Protein AF-0000000081576612 (afdb_homodimer)

Nearest PDB structures (foldseek):
  8r1o-assembly1_D  TM=8.804E-01  e=2.162E-19  Thermochaetoides thermophila DSM 1495
  6d6q-assembly1_D  TM=8.966E-01  e=3.095E-19  Homo sapiens
  5okz-assembly4_Z  TM=7.769E-01  e=4.095E-11  Saccharomyces cerevisiae S288C
  8qcf-assembly1_G  TM=7.953E-01  e=1.618E-10  Saccharomyces cerevisiae
  5vzj-assembly1_F  TM=7.883E-01  e=1.936E-10  Saccharomyces cerevisiae S288C

Secondary structure (DSSP, 8-state):
--EEEEE---SSSSEEEEEEETTEEEEEEEEEEEE----TTS-TTSPEEEEEEE-SSSS--HHHHHHHHHHHHHGGGTB-GGGSTTEEEEEEEEEEE--S-TT--HHHHHHHHHHHHHHHHHHT--BSSEEEEEEEEEETT--EEES--HHHHHTEEEEEEEEEEEETTEEEEEEEEEEEEEE-HHHHHHHHHHHHHHHHHHHHHHHHHHHHHHHHHHHHH-/--EEEEE---SSSSEEEEEEETTEEEEEEEEEEEE----TTS-TTSPEEEEEEE-SSSS--HHHHHHHHHHHHHGGGTB-GGGSTTEEEEEEEEEEE--S-TT--HHHHHHHHHHHHHHHHHHT--BSSEEEEEEEEEETT--EEES--HHHHHTEEEEEEEEEEEETTEEEEEEEEEEEEEE-HHHHHHHHHHHHHHHHHHHHHHHHHHHHHHHHHHHHH-

Foldseek 3Di:
DDWDKDWCPDDPALTKMWIDQPQWIKIKAKHDQDQDPDDDPDDQQFEAEAEEEAELDDGDDVLRVVLRVVCRQQQVVWFPRRVRGNTYMYMYMYTNGQQADPVDCQRVSQRRNARVLSRCVSNVGHTPFRKHKWKWFAAPVGDIDTSDGNVRVVRGQKMKMWMFTDDPLATDDTRDMDMDGDDDPVSVVVNVVVGRVVRSVVVVVVVVNSVVVVVVVVVVVD/DDWDKDWCPDDPALTKMWIDQPQWIKIKAKHDQDQDPDDDPDDQQFEAEAEEEAELDDGDDVLRVVLRVVCRQQQVVWFPRRVRGNTYMYMYMYTNGQQADPVDCQRVSQRRNARVLSRCVSNVGHTPFRKHKWKWFAAPVGDIDTSDGNVRVVRGQKMKMWMFTDDPLATDDTRDMDMDGDDDPVSVVVNVVVGRVVRSVVVVVVVVNSVVVVVVVVVVVD

InterPro domains:
  IPR001247 Exoribonuclease, phosphorolytic domain 1 [PF01138] (3-125)
  IPR020568 Ribosomal protein uS5 domain 2-type superfamily [SSF54211] (3-125)
  IPR027408 PNPase/RNase PH domain superfamily [G3DSA:3.30.230.70] (1-219)
  IPR036345 Exoribonuclease, PH domain 2 superfamily [SSF55666] (127-216)
  IPR050080 Ribonuclease PH [PTHR11953] (6-199)

pLDDT: mean 90.05, std 12.89, range [34.53, 98.69]

Radius of gyration: 22.57 Å; Cα contacts (8 Å, |Δi|>4): 988; chains: 2; bounding box: 51×84×54 Å

Structure (mmCIF, N/CA/C/O backbone):
data_AF-0000000081576612-model_v1
#
loop_
_entity.id
_entity.type
_entity.pdbx_description
1 polymer 'Uncharacterized protein'
#
loop_
_atom_site.group_PDB
_atom_site.id
_atom_site.type_symbol
_atom_site.label_atom_id
_atom_site.label_alt_id
_atom_site.label_comp_id
_atom_site.label_asym_id
_atom_site.label_entity_id
_atom_site.label_seq_id
_atom_site.pdbx_PDB_ins_code
_atom_site.Cartn_x
_atom_site.Cartn_y
_atom_site.Cartn_z
_atom_site.occupancy
_atom_site.B_iso_or_equiv
_atom_site.auth_seq_id
_atom_site.auth_comp_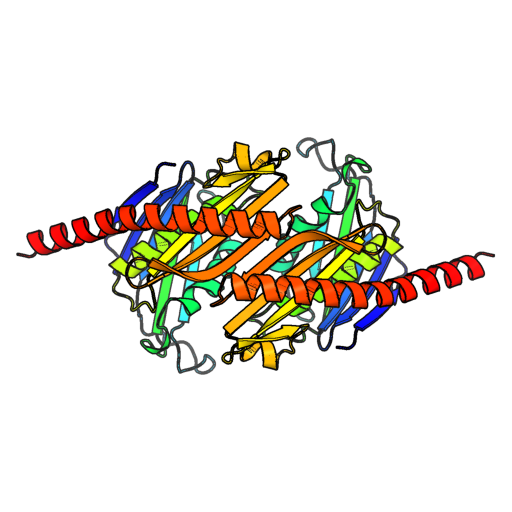id
_atom_site.auth_asym_id
_atom_site.auth_atom_id
_atom_site.pdbx_PDB_model_num
ATOM 1 N N . MET A 1 1 ? -13.375 -19.797 5.469 1 64.5 1 MET A N 1
ATOM 2 C CA . MET A 1 1 ? -13.648 -19.172 4.18 1 64.5 1 MET A CA 1
ATOM 3 C C . MET A 1 1 ? -13.336 -20.125 3.033 1 64.5 1 MET A C 1
ATOM 5 O O . MET A 1 1 ? -12.461 -20.984 3.156 1 64.5 1 MET A O 1
ATOM 9 N N . SER A 1 2 ? -14.344 -20.047 2.098 1 75.62 2 SER A N 1
ATOM 10 C CA . SER A 1 2 ? -14.25 -21.062 1.049 1 75.62 2 SER A CA 1
ATOM 11 C C . SER A 1 2 ? -13.344 -20.594 -0.088 1 75.62 2 SER A C 1
ATOM 13 O O . SER A 1 2 ? -13.383 -19.422 -0.484 1 75.62 2 SER A O 1
ATOM 15 N N . ILE A 1 3 ? -12.375 -21.375 -0.364 1 83.25 3 ILE A N 1
ATOM 16 C CA . ILE A 1 3 ? -11.484 -21.172 -1.499 1 83.25 3 ILE A CA 1
ATOM 17 C C . ILE A 1 3 ? -11.758 -22.234 -2.562 1 83.25 3 ILE A C 1
ATOM 19 O O . ILE A 1 3 ? -11.836 -23.422 -2.252 1 83.25 3 ILE A O 1
ATOM 23 N N . ILE A 1 4 ? -12.094 -21.766 -3.787 1 83.12 4 ILE A N 1
ATOM 24 C CA . ILE A 1 4 ? -12.242 -22.672 -4.922 1 83.12 4 ILE A CA 1
ATOM 25 C C . ILE A 1 4 ? -11.227 -22.312 -6.004 1 83.12 4 ILE A C 1
ATOM 27 O O . ILE A 1 4 ? -11.117 -21.156 -6.402 1 83.12 4 ILE A O 1
ATOM 31 N N . VAL A 1 5 ? -10.5 -23.281 -6.402 1 87.12 5 VAL A N 1
ATOM 32 C CA . VAL A 1 5 ? -9.469 -23.062 -7.41 1 87.12 5 VAL A CA 1
ATOM 33 C C . VAL A 1 5 ? -9.688 -24 -8.594 1 87.12 5 VAL A C 1
ATOM 35 O O . VAL A 1 5 ? -9.961 -25.188 -8.406 1 87.12 5 VAL A O 1
ATOM 38 N N . GLU A 1 6 ? -9.68 -23.438 -9.797 1 87.31 6 GLU A N 1
ATOM 39 C CA . GLU A 1 6 ? -9.711 -24.219 -11.031 1 87.31 6 GLU A CA 1
ATOM 40 C C . GLU A 1 6 ? -8.445 -24 -11.852 1 87.31 6 GLU A C 1
ATOM 42 O O . GLU A 1 6 ? -8.086 -22.859 -12.156 1 87.31 6 GLU A O 1
ATOM 47 N N . ASN A 1 7 ? -7.863 -25.109 -12.164 1 88 7 ASN A N 1
ATOM 48 C CA . ASN A 1 7 ? -6.641 -25.047 -12.953 1 88 7 ASN A CA 1
ATOM 49 C C . ASN A 1 7 ? -6.941 -25.016 -14.453 1 88 7 ASN A C 1
ATOM 51 O O . ASN A 1 7 ? -7.762 -25.797 -14.945 1 88 7 ASN A O 1
ATOM 55 N N . ASP A 1 8 ? -6.344 -24.047 -15.117 1 88.25 8 ASP A N 1
ATOM 56 C CA . ASP A 1 8 ? -6.289 -23.953 -16.562 1 88.25 8 ASP A CA 1
ATOM 57 C C . ASP A 1 8 ? -7.695 -23.906 -17.172 1 88.25 8 ASP A C 1
ATOM 59 O O . ASP A 1 8 ? -8.016 -24.688 -18.062 1 88.25 8 ASP A O 1
ATOM 63 N N . PRO A 1 9 ? -8.461 -22.969 -16.734 1 86.94 9 PRO A N 1
ATOM 64 C CA . PRO A 1 9 ? -9.789 -22.844 -17.328 1 86.94 9 PRO A CA 1
ATOM 65 C C . PRO A 1 9 ? -9.758 -22.281 -18.75 1 86.94 9 PRO A C 1
ATOM 67 O O . PRO A 1 9 ? -10.766 -22.328 -19.453 1 86.94 9 PRO A O 1
ATOM 70 N N . LEU A 1 10 ? -8.633 -21.75 -19.109 1 87.69 10 LEU A N 1
ATOM 71 C CA . LEU A 1 10 ? -8.516 -21.125 -20.422 1 87.69 10 LEU A CA 1
ATOM 72 C C . LEU A 1 10 ? -7.609 -21.953 -21.328 1 87.69 10 LEU A C 1
ATOM 74 O O . LEU A 1 10 ? -6.574 -22.453 -20.891 1 87.69 10 LEU A O 1
ATOM 78 N N . ASN A 1 11 ? -7.875 -22.031 -22.625 1 86.31 11 ASN A N 1
ATOM 79 C CA . ASN A 1 11 ? -7.164 -22.938 -23.516 1 86.31 11 ASN A CA 1
ATOM 80 C C . ASN A 1 11 ? -6.148 -22.188 -24.375 1 86.31 11 ASN A C 1
ATOM 82 O O . ASN A 1 11 ? -5.242 -22.797 -24.953 1 86.31 11 ASN A O 1
ATOM 86 N N . GLN A 1 12 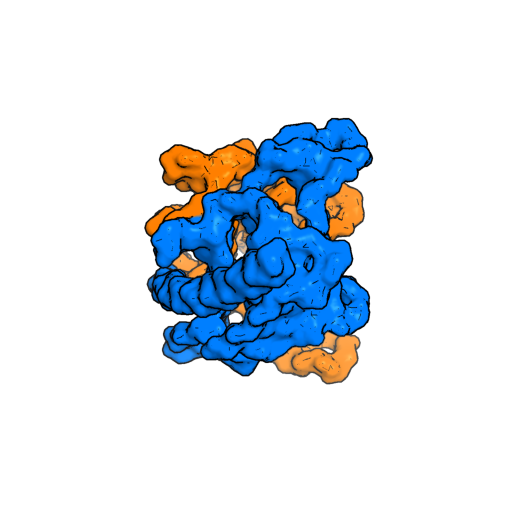? -6.16 -20.938 -24.453 1 88.94 12 GLN A N 1
ATOM 87 C CA . GLN A 1 12 ? -5.344 -20.203 -25.422 1 88.94 12 GLN A CA 1
ATOM 88 C C . GLN A 1 12 ? -4.191 -19.484 -24.719 1 88.94 12 GLN A C 1
ATOM 90 O O . GLN A 1 12 ? -3.656 -18.5 -25.25 1 88.94 12 GLN A O 1
ATOM 95 N N . VAL A 1 13 ? -3.896 -19.969 -23.578 1 92 13 VAL A N 1
ATOM 96 C CA . VAL A 1 13 ? -2.828 -19.328 -22.828 1 92 13 VAL A CA 1
ATOM 97 C C . VAL A 1 13 ? -1.913 -20.375 -22.203 1 92 13 VAL A C 1
ATOM 99 O O . VAL A 1 13 ? -2.258 -21.562 -22.172 1 92 13 VAL A O 1
ATOM 102 N N . ASP A 1 14 ? -0.704 -20.016 -21.812 1 93.69 14 ASP A N 1
ATOM 103 C CA . ASP A 1 14 ? 0.278 -20.953 -21.281 1 93.69 14 ASP A CA 1
ATOM 104 C C . ASP A 1 14 ? -0.126 -21.438 -19.891 1 93.69 14 ASP A C 1
ATOM 106 O O . ASP A 1 14 ? 0.221 -22.562 -19.5 1 93.69 14 ASP A O 1
ATOM 110 N N . GLY A 1 15 ? -0.832 -20.625 -19.172 1 95.38 15 GLY A N 1
ATOM 111 C CA . GLY A 1 15 ? -1.373 -20.969 -17.875 1 95.38 15 GLY A CA 1
ATOM 112 C C . GLY A 1 15 ? -2.545 -20.109 -17.453 1 95.38 15 GLY A C 1
ATOM 113 O O . GLY A 1 15 ? -2.584 -18.922 -17.766 1 95.38 15 GLY A O 1
ATOM 114 N N . SER A 1 16 ? -3.432 -20.734 -16.797 1 96.62 16 SER A N 1
ATOM 115 C CA . SER A 1 16 ? -4.582 -19.984 -16.297 1 96.62 16 SER A CA 1
ATOM 116 C C . SER A 1 16 ? -5.137 -20.594 -15.023 1 96.62 16 SER A C 1
ATOM 118 O O . SER A 1 16 ? -4.812 -21.734 -14.68 1 96.62 16 SER A O 1
ATOM 120 N N . ALA A 1 17 ? -5.891 -19.75 -14.336 1 96.56 17 ALA A N 1
ATOM 121 C CA . ALA A 1 17 ? -6.523 -20.219 -13.109 1 96.56 17 ALA A CA 1
ATOM 122 C C . ALA A 1 17 ? -7.699 -19.328 -12.719 1 96.56 17 ALA A C 1
ATOM 124 O O . ALA A 1 17 ? -7.691 -18.125 -13 1 96.56 17 ALA A O 1
ATOM 125 N N . SER A 1 18 ? -8.625 -19.984 -12.18 1 96.94 18 SER A N 1
ATOM 126 C CA . SER A 1 18 ? -9.688 -19.234 -11.508 1 96.94 18 SER A CA 1
ATOM 127 C C . SER A 1 18 ? -9.602 -19.391 -9.992 1 96.94 18 SER A C 1
ATOM 129 O O . SER A 1 18 ? -9.242 -20.453 -9.492 1 96.94 18 SER A O 1
ATOM 131 N N . TYR A 1 19 ? -9.891 -18.344 -9.297 1 96.94 19 TYR A N 1
ATOM 132 C CA . TYR A 1 19 ? -9.773 -18.312 -7.84 1 96.94 19 TYR A CA 1
ATOM 133 C C . TYR A 1 19 ? -10.969 -17.594 -7.215 1 96.94 19 TYR A C 1
ATOM 135 O O . TYR A 1 19 ? -11.258 -16.453 -7.555 1 96.94 19 TYR A O 1
ATOM 143 N N . GLU A 1 20 ? -11.617 -18.312 -6.367 1 96.31 20 GLU A N 1
ATOM 144 C CA . GLU A 1 20 ? -12.742 -17.766 -5.621 1 96.31 20 GLU A CA 1
ATOM 145 C C . GLU A 1 20 ? -12.398 -17.609 -4.145 1 96.31 20 GLU A C 1
ATOM 147 O O . GLU A 1 20 ? -12 -18.562 -3.484 1 96.31 20 GLU A O 1
ATOM 152 N N . PHE A 1 21 ? -12.484 -16.438 -3.629 1 95.25 21 PHE A N 1
ATOM 153 C CA . PHE A 1 21 ? -12.203 -16.031 -2.254 1 95.25 21 PHE A CA 1
ATOM 154 C C . PHE A 1 21 ? -13.422 -15.383 -1.619 1 95.25 21 PHE A C 1
ATOM 156 O O . PHE A 1 21 ? -13.562 -14.164 -1.642 1 95.25 21 PHE A O 1
ATOM 163 N N . GLY A 1 22 ? -14.273 -16.25 -1.027 1 93.25 22 GLY A N 1
ATOM 164 C CA . GLY A 1 22 ? -15.562 -15.75 -0.572 1 93.25 22 GLY A CA 1
ATOM 165 C C . GLY A 1 22 ? -16.422 -15.188 -1.693 1 93.25 22 GLY A C 1
ATOM 166 O O . GLY A 1 22 ? -16.719 -15.891 -2.662 1 93.25 22 GLY A O 1
ATOM 167 N N . ALA A 1 23 ? -16.703 -13.891 -1.593 1 94.94 23 ALA A N 1
ATOM 168 C CA . ALA A 1 23 ? -17.578 -13.25 -2.566 1 94.94 23 ALA A CA 1
ATOM 169 C C . ALA A 1 23 ? -16.781 -12.641 -3.711 1 94.94 23 ALA A C 1
ATOM 171 O O . ALA A 1 23 ? -17.328 -11.961 -4.578 1 94.94 23 ALA A O 1
ATOM 172 N N . THR A 1 24 ? -15.5 -12.906 -3.666 1 96.69 24 THR A N 1
ATOM 173 C CA . THR A 1 24 ? -14.625 -12.391 -4.711 1 96.69 24 THR A CA 1
ATOM 174 C C . THR A 1 24 ? -14.18 -13.508 -5.645 1 96.69 24 THR A C 1
ATOM 176 O O . THR A 1 24 ? -13.781 -14.578 -5.191 1 96.69 24 THR A O 1
ATOM 179 N N . LYS A 1 25 ? -14.312 -13.242 -6.945 1 97.62 25 LYS A N 1
ATOM 180 C CA . LYS A 1 25 ? -13.891 -14.242 -7.926 1 97.62 25 LYS A CA 1
ATOM 181 C C . LYS A 1 25 ? -13.102 -13.594 -9.062 1 97.62 25 LYS A C 1
ATOM 183 O O . LYS A 1 25 ? -13.484 -12.531 -9.562 1 97.62 25 LYS A O 1
ATOM 188 N N . VAL A 1 26 ? -11.969 -14.242 -9.414 1 98.31 26 VAL A N 1
ATOM 189 C CA . VAL A 1 26 ? -11.156 -13.727 -10.516 1 98.31 26 VAL A CA 1
ATOM 190 C C . VAL A 1 26 ? -10.688 -14.891 -11.391 1 98.31 26 VAL A C 1
ATOM 192 O O . VAL A 1 26 ? -10.688 -16.047 -10.953 1 98.31 26 VAL A O 1
ATOM 195 N N . ILE A 1 27 ? -10.336 -14.586 -12.641 1 98.44 27 ILE A N 1
ATOM 196 C CA . ILE A 1 27 ? -9.641 -15.5 -13.539 1 98.44 27 ILE A CA 1
ATOM 197 C C . ILE A 1 27 ? -8.367 -14.844 -14.062 1 98.44 27 ILE A C 1
ATOM 199 O O . ILE A 1 27 ? -8.391 -13.68 -14.469 1 98.44 27 ILE A O 1
ATOM 203 N N . SER A 1 28 ? -7.34 -15.539 -13.945 1 98.44 28 SER A N 1
ATOM 204 C CA . SER A 1 28 ? -6.051 -15.023 -14.398 1 98.44 28 SER A CA 1
ATOM 205 C C . SER A 1 28 ? -5.465 -15.891 -15.5 1 98.44 28 SER A C 1
ATOM 207 O O . SER A 1 28 ? -5.723 -17.094 -15.555 1 98.44 28 SER A O 1
ATOM 209 N N . SER A 1 29 ? -4.684 -15.273 -16.359 1 98.25 29 SER A N 1
ATOM 210 C CA . SER A 1 29 ? -3.963 -16 -17.391 1 98.25 29 SER A CA 1
ATOM 211 C C . SER A 1 29 ? -2.531 -15.492 -17.531 1 98.25 29 SER A C 1
ATOM 213 O O . SER A 1 29 ? -2.252 -14.32 -17.266 1 98.25 29 SER A O 1
ATOM 215 N N . VAL A 1 30 ? -1.678 -16.344 -17.875 1 97.94 30 VAL A N 1
ATOM 216 C CA . VAL A 1 30 ? -0.27 -16.047 -18.125 1 97.94 30 VAL A CA 1
ATOM 217 C C . VAL A 1 30 ? 0.106 -16.484 -19.531 1 97.94 30 VAL A C 1
ATOM 219 O O . VAL A 1 30 ? -0.178 -17.609 -19.938 1 97.94 30 VAL A O 1
ATOM 222 N N . THR A 1 31 ? 0.641 -15.523 -20.297 1 96.88 31 THR A N 1
ATOM 223 C CA . THR A 1 31 ? 1.172 -15.797 -21.625 1 96.88 31 THR A CA 1
ATOM 224 C C . THR A 1 31 ? 2.648 -15.422 -21.719 1 96.88 31 THR A C 1
ATOM 226 O O . THR A 1 31 ? 3.025 -14.297 -21.391 1 96.88 31 THR A O 1
ATOM 229 N N . GLY A 1 32 ? 3.441 -16.375 -22.25 1 91.44 32 GLY A N 1
ATOM 230 C CA . GLY A 1 32 ? 4.871 -16.156 -22.375 1 91.44 32 GLY A CA 1
ATOM 231 C C . GLY A 1 32 ? 5.707 -17.141 -21.594 1 91.44 32 GLY A C 1
ATOM 232 O O . GLY A 1 32 ? 5.18 -18.125 -21.062 1 91.44 32 GLY A O 1
ATOM 233 N N . PRO A 1 33 ? 6.875 -16.938 -21.734 1 93.12 33 PRO A N 1
ATOM 234 C CA . PRO A 1 33 ? 7.609 -15.766 -22.219 1 93.12 33 PRO A CA 1
ATOM 235 C C . PRO A 1 33 ? 7.57 -15.633 -23.734 1 93.12 33 PRO A C 1
ATOM 237 O O . PRO A 1 33 ? 7.605 -16.641 -24.453 1 93.12 33 PRO A O 1
ATOM 240 N N . ILE A 1 34 ? 7.32 -14.344 -24.141 1 92.44 34 ILE A N 1
ATOM 241 C CA . ILE A 1 34 ? 7.27 -14.039 -25.562 1 92.44 34 ILE A CA 1
ATOM 242 C C . ILE A 1 34 ? 8.375 -13.039 -25.922 1 92.44 34 ILE A C 1
ATOM 244 O O . ILE A 1 34 ? 8.609 -12.078 -25.188 1 92.44 34 ILE A O 1
ATOM 248 N N . GLU A 1 35 ? 9.016 -13.328 -27.078 1 86.38 35 GLU A N 1
ATOM 249 C CA . GLU A 1 35 ? 10.047 -12.398 -27.531 1 86.38 35 GLU A CA 1
ATOM 250 C C . GLU A 1 35 ? 9.453 -11.039 -27.891 1 86.38 35 GLU A C 1
ATOM 252 O O . GLU A 1 35 ? 8.406 -10.953 -28.531 1 86.38 35 GLU A O 1
ATOM 257 N N . SER A 1 36 ? 9.781 -10.094 -27.125 1 72.06 36 SER A N 1
ATOM 258 C CA . SER A 1 36 ? 9.281 -8.742 -27.375 1 72.06 36 SER A CA 1
ATOM 259 C C . SER A 1 36 ? 10.32 -7.891 -28.094 1 72.06 36 SER A C 1
ATOM 261 O O . SER A 1 36 ? 11.516 -7.957 -27.781 1 72.06 36 SER A O 1
ATOM 263 N N . ALA A 1 37 ? 9.984 -7.621 -29.438 1 59.16 37 ALA A N 1
ATOM 264 C CA . ALA A 1 37 ? 10.82 -6.664 -30.156 1 59.16 37 ALA A CA 1
ATOM 265 C C . ALA A 1 37 ? 10.898 -5.336 -29.406 1 59.16 37 ALA A C 1
ATOM 267 O O . ALA A 1 37 ? 10.148 -4.406 -29.688 1 59.16 37 ALA A O 1
ATOM 268 N N . ARG A 1 38 ? 10.688 -5.406 -28.125 1 55.91 38 ARG A N 1
ATOM 269 C CA . ARG A 1 38 ? 10.672 -4.043 -27.609 1 55.91 38 ARG A CA 1
ATOM 270 C C . ARG A 1 38 ? 12.039 -3.383 -27.766 1 55.91 38 ARG A C 1
ATOM 272 O O . ARG A 1 38 ? 13.07 -4.055 -27.672 1 55.91 38 ARG A O 1
ATOM 279 N N . PRO A 1 39 ? 11.961 -2.047 -28.188 1 49.06 39 PRO A N 1
ATOM 280 C CA . PRO A 1 39 ? 13.156 -1.258 -28.484 1 49.06 39 PRO A CA 1
ATOM 281 C C . PRO A 1 39 ? 14.203 -1.32 -27.375 1 49.06 39 PRO A C 1
ATOM 283 O O . PRO A 1 39 ? 13.875 -1.673 -26.234 1 49.06 39 PRO A O 1
ATOM 286 N N . ARG A 1 40 ? 15.422 -0.642 -27.578 1 47.62 40 ARG A N 1
ATOM 287 C CA . ARG A 1 40 ? 16.766 -0.484 -27.031 1 47.62 40 ARG A CA 1
ATOM 288 C C . ARG A 1 40 ? 16.719 -0.06 -25.562 1 47.62 40 ARG A C 1
ATOM 290 O O . ARG A 1 40 ? 17.734 -0.1 -24.859 1 47.62 40 ARG A O 1
ATOM 297 N N . ASN A 1 41 ? 15.727 0.634 -25.094 1 47.12 41 ASN A N 1
ATOM 298 C CA . ASN A 1 41 ? 15.992 1.402 -23.875 1 47.12 41 ASN A CA 1
ATOM 299 C C . ASN A 1 41 ? 15.656 0.609 -22.625 1 47.12 41 ASN A C 1
ATOM 301 O O . ASN A 1 41 ? 15.602 1.168 -21.516 1 47.12 41 ASN A O 1
ATOM 305 N N . GLU A 1 42 ? 15.047 -0.644 -22.797 1 54.59 42 GLU A N 1
ATOM 306 C CA . GLU A 1 42 ? 14.758 -1.327 -21.531 1 54.59 42 GLU A CA 1
ATOM 307 C C . GLU A 1 42 ? 15.906 -2.24 -21.125 1 54.59 42 GLU A C 1
ATOM 309 O O . GLU A 1 42 ? 16.719 -2.645 -21.953 1 54.59 42 GLU A O 1
ATOM 314 N N . LEU A 1 43 ? 16.047 -2.387 -19.812 1 56.44 43 LEU A N 1
ATOM 315 C CA . LEU A 1 43 ? 17.172 -3.17 -19.328 1 56.44 43 LEU A CA 1
ATOM 316 C C . LEU A 1 43 ? 17.234 -4.531 -20.016 1 56.44 43 LEU A C 1
ATOM 318 O O . LEU A 1 43 ? 16.312 -5.344 -19.859 1 56.44 43 LEU A O 1
ATOM 322 N N . PRO A 1 44 ? 18.109 -4.637 -20.797 1 60.84 44 PRO A N 1
ATOM 323 C CA . PRO A 1 44 ? 18.266 -5.812 -21.656 1 60.84 44 PRO A CA 1
ATOM 324 C C . PRO A 1 44 ? 18.406 -7.109 -20.859 1 60.84 44 PRO A C 1
ATOM 326 O O . PRO A 1 44 ? 18.266 -8.195 -21.422 1 60.84 44 PRO A O 1
ATOM 329 N N . THR A 1 45 ? 18.438 -6.996 -19.516 1 70.12 45 THR A N 1
ATOM 330 C CA . THR A 1 45 ? 18.875 -8.219 -18.859 1 70.12 45 THR A CA 1
ATOM 331 C C . THR A 1 45 ? 17.719 -8.883 -18.109 1 70.12 45 THR A C 1
ATOM 333 O O . THR A 1 45 ? 17.906 -9.945 -17.5 1 70.12 45 THR A O 1
ATOM 336 N N . LYS A 1 46 ? 16.406 -8.352 -18.141 1 80.81 46 LYS A N 1
ATOM 337 C CA . LYS A 1 46 ? 15.297 -8.961 -17.422 1 80.81 46 LYS A CA 1
ATOM 338 C C . LYS A 1 46 ? 14.039 -8.992 -18.281 1 80.81 46 LYS A C 1
ATOM 340 O O . LYS A 1 46 ? 13.922 -8.234 -19.25 1 80.81 46 LYS A O 1
ATOM 345 N N . ALA A 1 47 ? 13.195 -10.016 -17.938 1 85.56 47 ALA A N 1
ATOM 346 C CA . ALA A 1 47 ? 11.891 -10.039 -18.594 1 85.56 47 ALA A CA 1
ATOM 347 C C . ALA A 1 47 ? 11.055 -8.828 -18.203 1 85.56 47 ALA A C 1
ATOM 349 O O . ALA A 1 47 ? 11.219 -8.281 -17.109 1 85.56 47 ALA A O 1
ATOM 350 N N . TYR A 1 48 ? 10.195 -8.531 -19.109 1 90.81 48 TYR A N 1
ATOM 351 C CA . TYR A 1 48 ? 9.203 -7.5 -18.859 1 90.81 48 TYR A CA 1
ATOM 352 C C . TYR A 1 48 ? 7.867 -8.109 -18.438 1 90.81 48 TYR A C 1
ATOM 354 O O . TYR A 1 48 ? 7.441 -9.117 -19 1 90.81 48 TYR A O 1
ATOM 362 N N . LEU A 1 49 ? 7.285 -7.5 -17.469 1 94.81 49 LEU A N 1
ATOM 363 C CA . LEU A 1 49 ? 5.953 -7.926 -17.062 1 94.81 49 LEU A CA 1
ATOM 364 C C . LEU A 1 49 ? 4.887 -7 -17.641 1 94.81 49 LEU A C 1
ATOM 366 O O . LEU A 1 49 ? 4.961 -5.781 -17.469 1 94.81 49 LEU A O 1
ATOM 370 N N . ASP A 1 50 ? 4.027 -7.555 -18.375 1 95.81 50 ASP A N 1
ATOM 371 C CA . ASP A 1 50 ? 2.85 -6.852 -18.875 1 95.81 50 ASP A CA 1
ATOM 372 C C . ASP A 1 50 ? 1.592 -7.297 -18.125 1 95.81 50 ASP A C 1
ATOM 374 O O . ASP A 1 50 ? 1.046 -8.367 -18.406 1 95.81 50 ASP A O 1
ATOM 378 N N . ILE A 1 51 ? 1.129 -6.449 -17.234 1 97.5 51 ILE A N 1
ATOM 379 C CA . ILE A 1 51 ? 0.025 -6.812 -16.359 1 97.5 51 ILE A CA 1
ATOM 380 C C . ILE A 1 51 ? -1.211 -5.988 -16.703 1 97.5 51 ILE A C 1
ATOM 382 O O . ILE A 1 51 ? -1.158 -4.758 -16.734 1 97.5 51 ILE A O 1
ATOM 386 N N . ASN A 1 52 ? -2.258 -6.688 -16.969 1 97.25 52 ASN A N 1
ATOM 387 C CA . ASN A 1 52 ? -3.531 -6.051 -17.281 1 97.25 52 ASN A CA 1
ATOM 388 C C . ASN A 1 52 ? -4.664 -6.609 -16.422 1 97.25 52 ASN A C 1
ATOM 390 O O . ASN A 1 52 ? -4.918 -7.816 -16.438 1 97.25 52 ASN A O 1
ATOM 394 N N . ILE A 1 53 ? -5.348 -5.75 -15.648 1 97.81 53 ILE A N 1
ATOM 395 C CA . ILE A 1 53 ? -6.473 -6.16 -14.82 1 97.81 53 ILE A CA 1
ATOM 396 C C . ILE A 1 53 ? -7.746 -5.473 -15.305 1 97.81 53 ILE A C 1
ATOM 398 O O . ILE A 1 53 ? -7.805 -4.242 -15.383 1 97.81 53 ILE A O 1
ATOM 402 N N . ARG A 1 54 ? -8.719 -6.293 -15.555 1 97.25 54 ARG A N 1
ATOM 403 C CA . ARG A 1 54 ? -10 -5.781 -16.047 1 97.25 54 ARG A CA 1
ATOM 404 C C . ARG A 1 54 ? -11.086 -5.918 -14.992 1 97.25 54 ARG A C 1
ATOM 406 O O . ARG A 1 54 ? -11.172 -6.938 -14.305 1 97.25 54 ARG A O 1
ATOM 413 N N . PRO A 1 55 ? -11.914 -4.887 -14.922 1 95.88 55 PRO A N 1
ATOM 414 C CA . PRO A 1 55 ? -13.008 -4.945 -13.945 1 95.88 55 PRO A CA 1
ATOM 415 C C . PRO A 1 55 ? -14.109 -5.914 -14.359 1 95.88 55 PRO A C 1
ATOM 417 O O . PRO A 1 55 ? -14.141 -6.375 -15.5 1 95.88 55 PRO A O 1
ATOM 420 N N . SER A 1 56 ? -14.969 -6.203 -13.391 1 92.81 56 SER A N 1
ATOM 421 C CA . SER A 1 56 ? -16.109 -7.082 -13.656 1 92.81 56 SER A CA 1
ATOM 422 C C . SER A 1 56 ? -17.078 -6.438 -14.633 1 92.81 56 SER A C 1
ATOM 424 O O . SER A 1 56 ? -17.812 -7.137 -15.336 1 92.81 56 SER A O 1
ATOM 426 N N . SER A 1 57 ? -17.125 -5.152 -14.531 1 89 57 SER A N 1
ATOM 427 C CA . SER A 1 57 ? -17.984 -4.406 -15.453 1 89 57 SER A CA 1
ATOM 428 C C . SER A 1 57 ? -17.438 -3.014 -15.727 1 89 57 SER A C 1
ATOM 430 O O . SER A 1 57 ? -16.734 -2.445 -14.883 1 89 57 SER A O 1
ATOM 432 N N . GLY A 1 58 ? -17.703 -2.59 -16.938 1 88.5 58 GLY A N 1
ATOM 433 C CA . GLY A 1 58 ? -17.312 -1.23 -17.266 1 88.5 58 GLY A CA 1
ATOM 434 C C . GLY A 1 58 ? -15.859 -1.116 -17.703 1 88.5 58 GLY A C 1
ATOM 435 O O . GLY A 1 58 ? -15.289 -2.064 -18.234 1 88.5 58 GLY A O 1
ATOM 436 N N . VAL A 1 59 ? -15.352 0.127 -17.594 1 86.62 59 VAL A N 1
ATOM 437 C CA . VAL A 1 59 ? -13.977 0.414 -18.016 1 86.62 59 VAL A CA 1
ATOM 438 C C . VAL A 1 59 ? -13.07 0.46 -16.781 1 86.62 59 VAL A C 1
ATOM 440 O O . VAL A 1 59 ? -13.523 0.771 -15.68 1 86.62 59 VAL A O 1
ATOM 443 N N . PRO A 1 60 ? -11.859 0.062 -17.062 1 83.88 60 PRO A N 1
ATOM 444 C CA . PRO A 1 60 ? -10.914 0.137 -15.945 1 83.88 60 PRO A CA 1
ATOM 445 C C . PRO A 1 60 ? -10.898 1.51 -15.273 1 83.88 60 PRO A C 1
ATOM 447 O O . PRO A 1 60 ? -11.055 2.531 -15.953 1 83.88 60 PRO A O 1
ATOM 450 N N . SER A 1 61 ? -10.797 1.451 -14.016 1 85.25 61 SER A N 1
ATOM 451 C CA . SER A 1 61 ? -10.727 2.662 -13.203 1 85.25 61 SER A CA 1
ATOM 452 C C . SER A 1 61 ? -9.406 2.742 -12.445 1 85.25 61 SER A C 1
ATOM 454 O O . SER A 1 61 ? -8.461 2.02 -12.758 1 85.25 61 SER A O 1
ATOM 456 N N . THR A 1 62 ? -9.305 3.67 -11.531 1 85.12 62 THR A N 1
ATOM 457 C CA . THR A 1 62 ? -8.141 3.836 -10.672 1 85.12 62 THR A CA 1
ATOM 458 C C . THR A 1 62 ? -7.918 2.594 -9.812 1 85.12 62 THR A C 1
ATOM 460 O O . THR A 1 62 ? -6.781 2.268 -9.469 1 85.12 62 THR A O 1
ATOM 463 N N . ARG A 1 63 ? -8.906 1.887 -9.617 1 88.88 63 ARG A N 1
ATOM 464 C CA . ARG A 1 63 ? -8.852 0.69 -8.781 1 88.88 63 ARG A CA 1
ATOM 465 C C . ARG A 1 63 ? -8 -0.394 -9.438 1 88.88 63 ARG A C 1
ATOM 467 O O . ARG A 1 63 ? -7.105 -0.951 -8.805 1 88.88 63 ARG A O 1
ATOM 474 N N . GLU A 1 64 ? -8.25 -0.655 -10.68 1 92.81 64 GLU A N 1
ATOM 475 C CA . GLU A 1 64 ? -7.492 -1.672 -11.398 1 92.81 64 GLU A CA 1
ATOM 476 C C . GLU A 1 64 ? -6.035 -1.253 -11.57 1 92.81 64 GLU A C 1
ATOM 478 O O . GLU A 1 64 ? -5.129 -2.086 -11.484 1 92.81 64 GLU A O 1
ATOM 483 N N . THR A 1 65 ? -5.871 -0.003 -11.773 1 90.25 65 THR A N 1
ATOM 484 C CA . THR A 1 65 ? -4.516 0.521 -11.898 1 90.25 65 THR A CA 1
ATOM 485 C C . THR A 1 65 ? -3.734 0.313 -10.602 1 90.25 65 THR A C 1
ATOM 487 O O . THR A 1 65 ? -2.557 -0.052 -10.633 1 90.25 65 THR A O 1
ATOM 490 N N . LEU A 1 66 ? -4.395 0.527 -9.523 1 90.75 66 LEU A N 1
ATOM 491 C CA . LEU A 1 66 ? -3.785 0.31 -8.219 1 90.75 66 LEU A CA 1
ATOM 492 C C . LEU A 1 66 ? -3.381 -1.149 -8.047 1 90.75 66 LEU A C 1
ATOM 494 O O . LEU A 1 66 ? -2.264 -1.44 -7.609 1 90.75 66 LEU A O 1
ATOM 498 N N . LEU A 1 67 ? -4.258 -1.984 -8.406 1 95.31 67 LEU A N 1
ATOM 499 C CA . LEU A 1 67 ? -4.023 -3.416 -8.258 1 95.31 67 LEU A CA 1
ATOM 500 C C . LEU A 1 67 ? -2.896 -3.883 -9.172 1 95.31 67 LEU A C 1
ATOM 502 O O . LEU A 1 67 ? -2.076 -4.715 -8.781 1 95.31 67 LEU A O 1
ATOM 506 N N . GLU A 1 68 ? -2.855 -3.303 -10.352 1 95.38 68 GLU A N 1
ATOM 507 C CA . GLU A 1 68 ? -1.775 -3.602 -11.289 1 95.38 68 GLU A CA 1
ATOM 508 C C . GLU A 1 68 ? -0.423 -3.18 -10.727 1 95.38 68 GLU A C 1
ATOM 510 O O . GLU A 1 68 ? 0.564 -3.908 -10.852 1 95.38 68 GLU A O 1
ATOM 515 N N . HIS A 1 69 ? -0.435 -2.074 -10.156 1 90.94 69 HIS A N 1
ATOM 516 C CA . HIS A 1 69 ? 0.805 -1.561 -9.586 1 90.94 69 HIS A CA 1
ATOM 517 C C . HIS A 1 69 ? 1.296 -2.449 -8.445 1 90.94 69 HIS A C 1
ATOM 519 O O . HIS A 1 69 ? 2.48 -2.787 -8.383 1 90.94 69 HIS A O 1
ATOM 525 N N . LYS A 1 70 ? 0.416 -2.83 -7.582 1 93.56 70 LYS A N 1
ATOM 526 C CA . LYS A 1 70 ? 0.778 -3.686 -6.453 1 93.56 70 LYS A CA 1
ATOM 527 C C . LYS A 1 70 ? 1.303 -5.035 -6.938 1 93.56 70 LYS A C 1
ATOM 529 O O . LYS A 1 70 ? 2.334 -5.512 -6.457 1 93.56 70 LYS A O 1
ATOM 534 N N . LEU A 1 71 ? 0.617 -5.57 -7.891 1 96.5 71 LEU A N 1
ATOM 535 C CA . LEU A 1 71 ? 1.051 -6.84 -8.469 1 96.5 71 LEU A CA 1
ATOM 536 C C . LEU A 1 71 ? 2.402 -6.691 -9.156 1 96.5 71 LEU A C 1
ATOM 538 O O . LEU A 1 71 ? 3.258 -7.574 -9.055 1 96.5 71 LEU A O 1
ATOM 542 N N . GLY A 1 72 ? 2.586 -5.645 -9.875 1 94.25 72 GLY A N 1
ATOM 543 C CA . GLY A 1 72 ? 3.83 -5.359 -10.57 1 94.25 72 GLY A CA 1
ATOM 544 C C . GLY A 1 72 ? 5.02 -5.238 -9.641 1 94.25 72 GLY A C 1
ATOM 545 O O . GLY A 1 72 ? 6.148 -5.555 -10.023 1 94.25 72 GLY A O 1
ATOM 546 N N . GLN A 1 73 ? 4.77 -4.77 -8.477 1 91.25 73 GLN A N 1
ATOM 547 C CA . GLN A 1 73 ? 5.832 -4.652 -7.488 1 91.25 73 GLN A CA 1
ATOM 548 C C . GLN A 1 73 ? 6.117 -5.996 -6.824 1 91.25 73 GLN A C 1
ATOM 550 O O . GLN A 1 73 ? 7.262 -6.285 -6.469 1 91.25 73 GLN A O 1
ATOM 555 N N . LEU A 1 74 ? 5.145 -6.766 -6.711 1 95.88 74 LEU A N 1
ATOM 556 C CA . LEU A 1 74 ? 5.242 -8.023 -5.984 1 95.88 74 LEU A CA 1
ATOM 557 C C . LEU A 1 74 ? 5.895 -9.102 -6.84 1 95.88 74 LEU A C 1
ATOM 559 O O . LEU A 1 74 ? 6.773 -9.828 -6.371 1 95.88 74 LEU A O 1
ATOM 563 N N . LEU A 1 75 ? 5.57 -9.219 -8.109 1 96.88 75 LEU A N 1
ATOM 564 C CA . LEU A 1 75 ? 5.883 -10.375 -8.945 1 96.88 75 LEU A CA 1
ATOM 565 C C . LEU A 1 75 ? 7.379 -10.469 -9.211 1 96.88 75 LEU A C 1
ATOM 567 O O . LEU A 1 75 ? 7.938 -11.562 -9.25 1 96.88 75 LEU A O 1
ATOM 571 N N . PRO A 1 76 ? 8.078 -9.344 -9.352 1 93.56 76 PRO A N 1
ATOM 572 C CA . PRO A 1 76 ? 9.531 -9.438 -9.547 1 93.56 76 PRO A CA 1
ATOM 573 C C . PRO A 1 76 ? 10.234 -10.109 -8.367 1 93.56 76 PRO A C 1
ATOM 575 O O . PRO A 1 76 ? 11.352 -10.617 -8.523 1 93.56 76 PRO A O 1
ATOM 578 N N . THR A 1 77 ? 9.594 -10.109 -7.219 1 93.62 77 THR A N 1
ATOM 579 C CA . THR A 1 77 ? 10.219 -10.688 -6.031 1 93.62 77 THR A CA 1
ATOM 580 C C . THR A 1 77 ? 10.086 -12.211 -6.039 1 93.62 77 THR A C 1
ATOM 582 O O . THR A 1 77 ? 10.805 -12.906 -5.32 1 93.62 77 THR A O 1
ATOM 585 N N . VAL A 1 78 ? 9.18 -12.719 -6.887 1 96.19 78 VAL A N 1
ATOM 586 C CA . VAL A 1 78 ? 8.906 -14.148 -6.777 1 96.19 78 VAL A CA 1
ATOM 587 C C . VAL A 1 78 ? 9.18 -14.828 -8.117 1 96.19 78 VAL A C 1
ATOM 589 O O . VAL A 1 78 ? 9.297 -16.062 -8.18 1 96.19 78 VAL A O 1
ATOM 592 N N . ILE A 1 79 ? 9.234 -14.094 -9.211 1 96.56 79 ILE A N 1
ATOM 593 C CA . ILE A 1 79 ? 9.5 -14.656 -10.531 1 96.56 79 ILE A CA 1
ATOM 594 C C . ILE A 1 79 ? 10.984 -14.555 -10.852 1 96.56 79 ILE A C 1
ATOM 596 O O . ILE A 1 79 ? 11.617 -13.523 -10.586 1 96.56 79 ILE A O 1
ATOM 600 N N . ASN A 1 80 ? 11.562 -15.586 -11.391 1 95.88 80 ASN A N 1
ATOM 601 C CA . ASN A 1 80 ? 12.938 -15.539 -11.883 1 95.88 80 ASN A CA 1
ATOM 602 C C . ASN A 1 80 ? 13.031 -14.836 -13.234 1 95.88 80 ASN A C 1
ATOM 604 O O . ASN A 1 80 ? 13.297 -15.469 -14.25 1 95.88 80 ASN A O 1
ATOM 608 N N . LEU A 1 81 ? 12.938 -13.555 -13.234 1 93.44 81 LEU A N 1
ATOM 609 C CA . LEU A 1 81 ? 12.859 -12.766 -14.453 1 93.44 81 LEU A CA 1
ATOM 610 C C . LEU A 1 81 ? 14.164 -12.844 -15.234 1 93.44 81 LEU A C 1
ATOM 612 O O . LEU A 1 81 ? 14.172 -12.656 -16.453 1 93.44 81 LEU A O 1
ATOM 616 N N . ASP A 1 82 ? 15.273 -13.125 -14.547 1 92 82 ASP A N 1
ATOM 617 C CA . ASP A 1 82 ? 16.594 -13.172 -15.164 1 92 82 ASP A CA 1
ATOM 618 C C . ASP A 1 82 ? 16.703 -14.352 -16.125 1 92 82 ASP A C 1
ATOM 620 O O . ASP A 1 82 ? 17.609 -14.383 -16.969 1 92 82 ASP A O 1
ATOM 624 N N . GLN A 1 83 ? 15.812 -15.297 -16 1 93.56 83 GLN A N 1
ATOM 625 C CA . GLN A 1 83 ? 15.82 -16.469 -16.859 1 93.56 83 GLN A CA 1
ATOM 626 C C . GLN A 1 83 ? 15.18 -16.172 -18.219 1 93.56 83 GLN A C 1
ATOM 628 O O . GLN A 1 83 ? 15.281 -16.969 -19.156 1 93.56 83 GLN A O 1
ATOM 633 N N . TYR A 1 84 ? 14.562 -14.938 -18.375 1 93.25 84 TYR A N 1
ATOM 634 C CA . TYR A 1 84 ? 13.836 -14.594 -19.578 1 93.25 84 TYR A CA 1
ATOM 635 C C . TYR A 1 84 ? 14.258 -13.227 -20.109 1 93.25 84 TYR A C 1
ATOM 637 O O . TYR A 1 84 ? 13.414 -12.352 -20.328 1 93.25 84 TYR A O 1
ATOM 645 N N . PRO A 1 85 ? 15.539 -13.062 -20.438 1 89 85 PRO A N 1
ATOM 646 C CA . PRO A 1 85 ? 15.992 -11.742 -20.891 1 89 85 PRO A CA 1
ATOM 647 C C . PRO A 1 85 ? 15.328 -11.297 -22.188 1 89 85 PRO A C 1
ATOM 649 O O . PRO A 1 85 ? 15.172 -12.094 -23.109 1 89 85 PRO A O 1
ATOM 652 N N . ARG A 1 86 ? 14.844 -10.117 -22.188 1 88.12 86 ARG A N 1
ATOM 653 C CA . ARG A 1 86 ? 14.258 -9.469 -23.359 1 88.12 86 ARG A CA 1
ATOM 654 C C . ARG A 1 86 ? 12.945 -10.141 -23.766 1 88.12 86 ARG A C 1
ATOM 656 O O . ARG A 1 86 ? 12.586 -10.156 -24.938 1 88.12 86 ARG A O 1
ATOM 663 N N . GLN A 1 87 ? 12.359 -10.805 -22.891 1 93.44 87 GLN A N 1
ATOM 664 C CA . GLN A 1 87 ? 11.062 -11.422 -23.125 1 93.44 87 GLN A CA 1
ATOM 665 C C . GLN A 1 87 ? 9.977 -10.781 -22.266 1 93.44 87 GLN A C 1
ATOM 667 O O . GLN A 1 87 ? 10.281 -10.055 -21.328 1 93.44 87 GLN A O 1
ATOM 672 N N . THR A 1 88 ? 8.828 -10.984 -22.781 1 95.06 88 THR A N 1
ATOM 673 C CA . THR A 1 88 ? 7.684 -10.438 -22.062 1 95.06 88 THR A CA 1
ATOM 674 C C . THR A 1 88 ? 6.812 -11.555 -21.5 1 95.06 88 THR A C 1
ATOM 676 O O . THR A 1 88 ? 6.531 -12.539 -22.188 1 95.06 88 THR A O 1
ATOM 679 N N . ILE A 1 89 ? 6.48 -11.484 -20.234 1 96.81 89 ILE A N 1
ATOM 680 C CA . ILE A 1 89 ? 5.453 -12.305 -19.594 1 96.81 89 ILE A CA 1
ATOM 681 C C . ILE A 1 89 ? 4.172 -11.492 -19.438 1 96.81 89 ILE A C 1
ATOM 683 O O . ILE A 1 89 ? 4.168 -10.469 -18.734 1 96.81 89 ILE A O 1
ATOM 687 N N . GLN A 1 90 ? 3.145 -11.914 -20.125 1 97.19 90 GLN A N 1
ATOM 688 C CA . GLN A 1 90 ? 1.868 -11.211 -20.047 1 97.19 90 GLN A CA 1
ATOM 689 C C . GLN A 1 90 ? 0.945 -11.836 -19.016 1 97.19 90 GLN A C 1
ATOM 691 O O . GLN A 1 90 ? 0.717 -13.047 -19.031 1 97.19 90 GLN A O 1
ATOM 696 N N . ILE A 1 91 ? 0.476 -11.047 -18.109 1 98.38 91 ILE A N 1
ATOM 697 C CA . ILE A 1 91 ? -0.46 -11.477 -17.078 1 98.38 91 ILE A CA 1
ATOM 698 C C . ILE A 1 91 ? -1.771 -10.703 -17.219 1 98.38 91 ILE A C 1
ATOM 700 O O . ILE A 1 91 ? -1.788 -9.477 -17.141 1 98.38 91 ILE A O 1
ATOM 704 N N . ALA A 1 92 ? -2.809 -11.453 -17.484 1 98.31 92 ALA A N 1
ATOM 705 C CA . ALA A 1 92 ? -4.137 -10.859 -17.578 1 98.31 92 ALA A CA 1
ATOM 706 C C . ALA A 1 92 ? -5.059 -11.383 -16.484 1 98.31 92 ALA A C 1
ATOM 708 O O . ALA A 1 92 ? -5.086 -12.578 -16.203 1 98.31 92 ALA A O 1
ATOM 709 N N . VAL A 1 93 ? -5.746 -10.438 -15.836 1 98.44 93 VAL A N 1
ATOM 710 C CA . VAL A 1 93 ? -6.699 -10.805 -14.789 1 98.44 93 VAL A CA 1
ATOM 711 C C . VAL A 1 93 ? -8.07 -10.227 -15.117 1 98.44 93 VAL A C 1
ATOM 713 O O . VAL A 1 93 ? -8.195 -9.039 -15.43 1 98.44 93 VAL A O 1
ATOM 716 N N . GLN A 1 94 ? -9.031 -11.055 -15.109 1 98.12 94 GLN A N 1
ATOM 717 C CA . GLN A 1 94 ? -10.43 -10.641 -15.219 1 98.12 94 GLN A CA 1
ATOM 718 C C . GLN A 1 94 ? -11.156 -10.805 -13.891 1 98.12 94 GLN A C 1
ATOM 720 O O . GLN A 1 94 ? -11.328 -11.93 -13.406 1 98.12 94 GLN A O 1
ATOM 725 N N . ILE A 1 95 ? -11.57 -9.672 -13.312 1 97.88 95 ILE A N 1
ATOM 726 C CA . ILE A 1 95 ? -12.406 -9.742 -12.117 1 97.88 95 ILE A CA 1
ATOM 727 C C . ILE A 1 95 ? -13.828 -10.156 -12.5 1 97.88 95 ILE A C 1
ATOM 729 O O . ILE A 1 95 ? -14.461 -9.516 -13.336 1 97.88 95 ILE A O 1
ATOM 733 N N . LEU A 1 96 ? -14.281 -11.219 -11.945 1 97.31 96 LEU A N 1
ATOM 734 C CA . LEU A 1 96 ? -15.625 -11.703 -12.242 1 97.31 96 LEU A CA 1
ATOM 735 C C . LEU A 1 96 ? -16.625 -11.211 -11.203 1 97.31 96 LEU A C 1
ATOM 737 O O . LEU A 1 96 ? -17.75 -10.859 -11.539 1 97.31 96 LEU A O 1
ATOM 741 N N . LYS A 1 97 ? -16.25 -11.227 -9.953 1 96.12 97 LYS A N 1
ATOM 742 C CA . LYS A 1 97 ? -17.016 -10.727 -8.812 1 96.12 97 LYS A CA 1
ATOM 743 C C . LYS A 1 97 ? -16.125 -9.914 -7.871 1 96.12 97 LYS A C 1
ATOM 745 O O . LYS A 1 97 ? -15.094 -10.398 -7.41 1 96.12 97 LYS A O 1
ATOM 750 N N . ASN A 1 98 ? -16.438 -8.758 -7.566 1 93.19 98 ASN A N 1
ATOM 751 C CA . ASN A 1 98 ? -15.648 -7.895 -6.699 1 93.19 98 ASN A CA 1
ATOM 752 C C . ASN A 1 98 ? -15.664 -8.383 -5.254 1 93.19 98 ASN A C 1
ATOM 754 O O . ASN A 1 98 ? -14.609 -8.609 -4.656 1 93.19 98 ASN A O 1
ATOM 758 N N . GLY A 1 99 ? -16.922 -8.5 -4.699 1 92.5 99 GLY A N 1
ATOM 759 C CA . GLY A 1 99 ? -17.125 -9.086 -3.387 1 92.5 99 GLY A CA 1
ATOM 760 C C . GLY A 1 99 ? -16.844 -8.125 -2.25 1 92.5 99 GLY A C 1
ATOM 761 O O . GLY A 1 99 ? -16.75 -8.531 -1.091 1 92.5 99 GLY A O 1
ATOM 762 N N . GLU A 1 100 ? -16.547 -6.875 -2.529 1 91.75 100 GLU A N 1
ATOM 763 C CA . GLU A 1 100 ? -16.297 -5.852 -1.52 1 91.75 100 GLU A CA 1
ATOM 764 C C . GLU A 1 100 ? -16.625 -4.457 -2.053 1 91.75 100 GLU A C 1
ATOM 766 O O . GLU A 1 100 ? -16.688 -4.254 -3.266 1 91.75 100 GLU A O 1
ATOM 771 N N . PRO A 1 101 ? -16.891 -3.566 -1.099 1 87.81 101 PRO A N 1
ATOM 772 C CA . PRO A 1 101 ? -17.188 -2.199 -1.529 1 87.81 101 PRO A CA 1
ATOM 773 C C . PRO A 1 101 ? -16.016 -1.551 -2.279 1 87.81 101 PRO A C 1
ATOM 775 O O . PRO A 1 101 ? -14.875 -1.994 -2.152 1 87.81 101 PRO A O 1
ATOM 778 N N . LYS A 1 102 ? -16.312 -0.513 -2.994 1 81.38 102 LYS A N 1
ATOM 779 C CA . LYS A 1 102 ? -15.375 0.14 -3.904 1 81.38 102 LYS A CA 1
ATOM 780 C C . LYS A 1 102 ? -14.188 0.716 -3.145 1 81.38 102 LYS A C 1
ATOM 782 O O . LYS A 1 102 ? -13.086 0.825 -3.693 1 81.38 102 LYS A O 1
ATOM 787 N N . GLU A 1 103 ? -14.422 1.034 -1.897 1 82.38 103 GLU A N 1
ATOM 788 C CA . GLU A 1 103 ? -13.398 1.693 -1.095 1 82.38 103 GLU A CA 1
ATOM 789 C C . GLU A 1 103 ? -12.312 0.707 -0.667 1 82.38 103 GLU A C 1
ATOM 791 O O . GLU A 1 103 ? -11.234 1.112 -0.241 1 82.38 103 GLU A O 1
ATOM 796 N N . TYR A 1 104 ? -12.633 -0.584 -0.852 1 88.25 104 TYR A N 1
ATOM 797 C CA . TYR A 1 104 ? -11.703 -1.609 -0.379 1 88.25 104 TYR A CA 1
ATOM 798 C C . TYR A 1 104 ? -11.188 -2.455 -1.537 1 88.25 104 TYR A C 1
ATOM 800 O O . TYR A 1 104 ? -11.922 -2.729 -2.49 1 88.25 104 TYR A O 1
ATOM 808 N N . THR A 1 105 ? -9.922 -2.838 -1.433 1 92.75 105 THR A N 1
ATOM 809 C CA . THR A 1 105 ? -9.336 -3.686 -2.467 1 92.75 105 THR A CA 1
ATOM 810 C C . THR A 1 105 ? -8.641 -4.895 -1.849 1 92.75 105 THR A C 1
ATOM 812 O O . THR A 1 105 ? -7.871 -5.586 -2.52 1 92.75 105 THR A O 1
ATOM 815 N N . ALA A 1 106 ? -8.859 -5.129 -0.593 1 95.44 106 ALA A N 1
ATOM 816 C CA . ALA A 1 106 ? -8.117 -6.152 0.133 1 95.44 106 ALA A CA 1
ATOM 817 C C . ALA A 1 106 ? -8.438 -7.547 -0.395 1 95.44 106 ALA A C 1
ATOM 819 O O . ALA A 1 106 ? -7.535 -8.312 -0.743 1 95.44 106 ALA A O 1
ATOM 820 N N . ARG A 1 107 ? -9.719 -7.867 -0.506 1 96.06 107 ARG A N 1
ATOM 821 C CA . ARG A 1 107 ? -10.133 -9.195 -0.941 1 96.06 107 ARG A CA 1
ATOM 822 C C . ARG A 1 107 ? -9.758 -9.438 -2.398 1 96.06 107 ARG A C 1
ATOM 824 O O . ARG A 1 107 ? -9.289 -10.523 -2.752 1 96.06 107 ARG A O 1
ATOM 831 N N . GLN A 1 108 ? -9.953 -8.438 -3.191 1 96.62 108 GLN A N 1
ATOM 832 C CA . GLN A 1 108 ? -9.617 -8.555 -4.605 1 96.62 108 GLN A CA 1
ATOM 833 C C . GLN A 1 108 ? -8.125 -8.805 -4.793 1 96.62 108 GLN A C 1
ATOM 835 O O . GLN A 1 108 ? -7.727 -9.648 -5.605 1 96.62 108 GLN A O 1
ATOM 840 N N . LEU A 1 109 ? -7.336 -8.016 -4.082 1 97.62 109 LEU A N 1
ATOM 841 C CA . LEU A 1 109 ? -5.891 -8.172 -4.199 1 97.62 109 LEU A CA 1
ATOM 842 C C . LEU A 1 109 ? -5.469 -9.586 -3.822 1 97.62 109 LEU A C 1
ATOM 844 O O . LEU A 1 109 ? -4.641 -10.195 -4.504 1 97.62 109 LEU A O 1
ATOM 848 N N . VAL A 1 110 ? -6.062 -10.109 -2.77 1 97.88 110 VAL A N 1
ATOM 849 C CA . VAL A 1 110 ? -5.762 -11.461 -2.322 1 97.88 110 VAL A CA 1
ATOM 850 C C . VAL A 1 110 ? -6.125 -12.461 -3.418 1 97.88 110 VAL A C 1
ATOM 852 O O . VAL A 1 110 ? -5.316 -13.312 -3.783 1 97.88 110 VAL A O 1
ATOM 855 N N . ALA A 1 111 ? -7.34 -12.344 -3.955 1 97.94 111 ALA A N 1
ATOM 856 C CA . ALA A 1 111 ? -7.809 -13.258 -4.996 1 97.94 111 ALA A CA 1
ATOM 857 C C . ALA A 1 111 ? -6.91 -13.188 -6.227 1 97.94 111 ALA A C 1
ATOM 859 O O . ALA A 1 111 ? -6.578 -14.219 -6.816 1 97.94 111 ALA A O 1
ATOM 860 N N . ILE A 1 112 ? -6.535 -12 -6.559 1 98.44 112 ILE A N 1
ATOM 861 C CA . ILE A 1 112 ? -5.711 -11.773 -7.742 1 98.44 112 ILE A CA 1
ATOM 862 C C . ILE A 1 112 ? -4.34 -12.422 -7.547 1 98.44 112 ILE A C 1
ATOM 864 O O . ILE A 1 112 ? -3.881 -13.188 -8.398 1 98.44 112 ILE A O 1
ATOM 868 N N . ILE A 1 113 ? -3.691 -12.148 -6.441 1 98.56 113 ILE A N 1
ATOM 869 C CA . ILE A 1 113 ? -2.35 -12.648 -6.168 1 98.56 113 ILE A CA 1
ATOM 870 C C . ILE A 1 113 ? -2.357 -14.172 -6.188 1 98.56 113 ILE A C 1
ATOM 872 O O . ILE A 1 113 ? -1.512 -14.797 -6.832 1 98.56 113 ILE A O 1
ATOM 876 N N . ASN A 1 114 ? -3.316 -14.734 -5.527 1 98.06 114 ASN A N 1
ATOM 877 C CA . ASN A 1 114 ? -3.377 -16.188 -5.426 1 98.06 114 ASN A CA 1
ATOM 878 C C . ASN A 1 114 ? -3.725 -16.828 -6.766 1 98.06 114 ASN A C 1
ATOM 880 O O . ASN A 1 114 ? -3.189 -17.891 -7.113 1 98.06 114 ASN A O 1
ATOM 884 N N . SER A 1 115 ? -4.625 -16.219 -7.527 1 98.19 115 SER A N 1
ATOM 885 C CA . SER A 1 115 ? -4.965 -16.703 -8.859 1 98.19 115 SER A CA 1
ATOM 886 C C . SER A 1 115 ? -3.756 -16.656 -9.789 1 98.19 115 SER A C 1
ATOM 888 O O . SER A 1 115 ? -3.492 -17.609 -10.516 1 98.19 115 SER A O 1
ATOM 890 N N . VAL A 1 116 ? -3.059 -15.578 -9.766 1 98.25 116 VAL A N 1
ATOM 891 C CA . VAL A 1 116 ? -1.884 -15.391 -10.609 1 98.25 116 VAL A CA 1
ATOM 892 C C . VAL A 1 116 ? -0.812 -16.406 -10.234 1 98.25 116 VAL A C 1
ATOM 894 O O . VAL A 1 116 ? -0.134 -16.953 -11.102 1 98.25 116 VAL A O 1
ATOM 897 N N . PHE A 1 117 ? -0.71 -16.703 -8.953 1 98 117 PHE A N 1
ATOM 898 C CA . PHE A 1 117 ? 0.234 -17.719 -8.5 1 98 117 PHE A CA 1
ATOM 899 C C . PHE A 1 117 ? -0.05 -19.062 -9.164 1 98 117 PHE A C 1
ATOM 901 O O . PHE A 1 117 ? 0.846 -19.672 -9.75 1 98 117 PHE A O 1
ATOM 908 N N . VAL A 1 118 ? -1.267 -19.453 -9.125 1 96.44 118 VAL A N 1
ATOM 909 C CA . VAL A 1 118 ? -1.658 -20.734 -9.695 1 96.44 118 VAL A CA 1
ATOM 910 C C . VAL A 1 118 ? -1.462 -20.703 -11.211 1 96.44 118 VAL A C 1
ATOM 912 O O . VAL A 1 118 ? -0.961 -21.672 -11.797 1 96.44 118 VAL A O 1
ATOM 915 N N . ALA A 1 1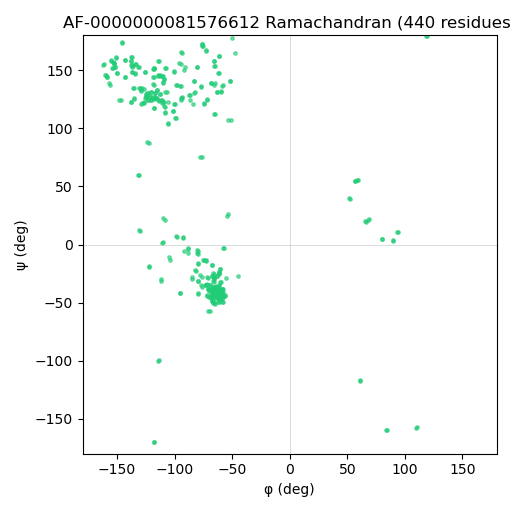19 ? -1.839 -19.594 -11.812 1 96.88 119 ALA A N 1
ATOM 916 C CA . ALA A 1 119 ? -1.678 -19.453 -13.258 1 96.88 119 ALA A CA 1
ATOM 917 C C . ALA A 1 119 ? -0.207 -19.547 -13.656 1 96.88 119 ALA A C 1
ATOM 919 O O . ALA A 1 119 ? 0.13 -20.141 -14.688 1 96.88 119 ALA A O 1
ATOM 920 N N . LEU A 1 120 ? 0.674 -18.953 -12.844 1 96.88 120 LEU A N 1
ATOM 921 C CA . LEU A 1 120 ? 2.109 -19 -13.102 1 96.88 120 LEU A CA 1
ATOM 922 C C . LEU A 1 120 ? 2.629 -20.438 -13.016 1 96.88 120 LEU A C 1
ATOM 924 O O . LEU A 1 120 ? 3.404 -20.875 -13.867 1 96.88 120 LEU A O 1
ATOM 928 N N . ILE A 1 121 ? 2.184 -21.125 -12.016 1 94.69 121 ILE A N 1
ATOM 929 C CA . ILE A 1 121 ? 2.561 -22.531 -11.852 1 94.69 121 ILE A CA 1
ATOM 930 C C . ILE A 1 121 ? 2.131 -23.312 -13.086 1 94.69 121 ILE A C 1
ATOM 932 O O . ILE A 1 121 ? 2.922 -24.078 -13.648 1 94.69 121 ILE A O 1
ATOM 936 N N . ASN A 1 122 ? 0.936 -23.094 -13.531 1 93.12 122 ASN A N 1
ATOM 937 C CA . ASN A 1 122 ? 0.375 -23.828 -14.664 1 93.12 122 ASN A CA 1
ATOM 938 C C . ASN A 1 122 ? 1.097 -23.469 -15.961 1 93.12 122 ASN A C 1
ATOM 940 O O . ASN A 1 122 ? 1.123 -24.266 -16.906 1 93.12 122 ASN A O 1
ATOM 944 N N . SER A 1 123 ? 1.653 -22.312 -16.047 1 94.5 123 SER A N 1
ATOM 945 C CA . SER A 1 123 ? 2.328 -21.859 -17.266 1 94.5 123 SER A CA 1
ATOM 946 C C . SER A 1 123 ? 3.748 -22.406 -17.344 1 94.5 123 SER A C 1
ATOM 948 O O . SER A 1 123 ? 4.371 -22.375 -18.406 1 94.5 123 SER A O 1
ATOM 950 N N . GLY A 1 124 ? 4.312 -22.781 -16.203 1 93.62 124 GLY A N 1
ATOM 951 C CA . GLY A 1 124 ? 5.676 -23.297 -16.188 1 93.62 124 GLY A CA 1
ATOM 952 C C . GLY A 1 124 ? 6.719 -22.203 -16 1 93.62 124 GLY A C 1
ATOM 953 O O . GLY A 1 124 ? 7.918 -22.469 -16.109 1 93.62 124 GLY A O 1
ATOM 954 N N . ILE A 1 125 ? 6.277 -20.969 -15.82 1 95.62 125 ILE A N 1
ATOM 955 C CA . ILE A 1 125 ? 7.211 -19.891 -15.547 1 95.62 125 ILE A CA 1
ATOM 956 C C . ILE A 1 125 ? 8.016 -20.203 -14.289 1 95.62 125 ILE A C 1
ATOM 958 O O . ILE A 1 125 ? 7.469 -20.672 -13.297 1 95.62 125 ILE A O 1
ATOM 962 N N . SER A 1 126 ? 9.281 -19.953 -14.336 1 96.56 126 SER A N 1
ATOM 963 C CA . SER A 1 126 ? 10.18 -20.25 -13.227 1 96.56 126 SER A CA 1
ATOM 964 C C . SER A 1 126 ? 9.953 -19.297 -12.062 1 96.56 126 SER A C 1
ATOM 966 O O . SER A 1 126 ? 10.008 -18.078 -12.234 1 96.56 126 SER A O 1
ATOM 968 N N . LEU A 1 127 ? 9.695 -19.859 -10.898 1 96.56 127 LEU A N 1
ATOM 969 C CA . LEU A 1 127 ? 9.461 -19.062 -9.688 1 96.56 127 LEU A CA 1
ATOM 970 C C . LEU A 1 127 ? 10.594 -19.266 -8.688 1 96.56 127 LEU A C 1
ATOM 972 O O . LEU A 1 127 ? 11.109 -20.375 -8.539 1 96.56 127 LEU A O 1
ATOM 976 N N . LYS A 1 128 ? 10.906 -18.172 -7.953 1 95.12 128 LYS A N 1
ATOM 977 C CA . LYS A 1 128 ? 11.891 -18.234 -6.883 1 95.12 128 LYS A CA 1
ATOM 978 C C . LYS A 1 128 ? 11.344 -18.984 -5.672 1 95.12 128 LYS A C 1
ATOM 980 O O . LYS A 1 128 ? 12.094 -19.625 -4.934 1 95.12 128 LYS A O 1
ATOM 985 N N . SER A 1 129 ? 10.086 -18.844 -5.422 1 95.19 129 SER A N 1
ATOM 986 C CA . SER A 1 129 ? 9.359 -19.469 -4.316 1 95.19 129 SER A CA 1
ATOM 987 C C . SER A 1 129 ? 7.855 -19.469 -4.578 1 95.19 129 SER A C 1
ATOM 989 O O . SER A 1 129 ? 7.363 -18.75 -5.438 1 95.19 129 SER A O 1
ATOM 991 N N . SER A 1 130 ? 7.223 -20.438 -3.926 1 96.81 130 SER A N 1
ATOM 992 C CA . SER A 1 130 ? 5.773 -20.312 -3.846 1 96.81 130 SER A CA 1
ATOM 993 C C . SER A 1 130 ? 5.371 -19.094 -3.004 1 96.81 130 SER A C 1
ATOM 995 O O . SER A 1 130 ? 6.18 -18.578 -2.23 1 96.81 130 SER A O 1
ATOM 997 N N . PHE A 1 131 ? 4.176 -18.609 -3.203 1 97.94 131 PHE A N 1
ATOM 998 C CA . PHE A 1 131 ? 3.689 -17.469 -2.422 1 97.94 131 PHE A CA 1
ATOM 999 C C . PHE A 1 131 ? 2.168 -17.5 -2.324 1 97.94 131 PHE A C 1
ATOM 1001 O O . PHE A 1 131 ? 1.496 -18.078 -3.174 1 97.94 131 PHE A O 1
ATOM 1008 N N . MET A 1 132 ? 1.718 -16.891 -1.331 1 98.06 132 MET A N 1
ATOM 1009 C CA . MET A 1 132 ? 0.274 -16.797 -1.137 1 98.06 132 MET A CA 1
ATOM 1010 C C . MET A 1 132 ? -0.076 -15.555 -0.316 1 98.06 132 MET A C 1
ATOM 1012 O O . MET A 1 132 ? 0.723 -15.102 0.506 1 98.06 132 MET A O 1
ATOM 1016 N N . ALA A 1 133 ? -1.25 -15.07 -0.55 1 98.5 133 ALA A N 1
ATOM 1017 C CA . ALA A 1 133 ? -1.737 -13.875 0.125 1 98.5 133 ALA A CA 1
ATOM 1018 C C . ALA A 1 133 ? -2.969 -14.18 0.972 1 98.5 133 ALA A C 1
ATOM 1020 O O . ALA A 1 133 ? -3.709 -15.125 0.682 1 98.5 133 ALA A O 1
ATOM 1021 N N . THR A 1 134 ? -3.152 -13.461 1.963 1 98.12 134 THR A N 1
ATOM 1022 C CA . THR A 1 134 ? -4.406 -13.383 2.703 1 98.12 134 THR A CA 1
ATOM 1023 C C . THR A 1 134 ? -4.641 -11.969 3.229 1 98.12 134 THR A C 1
ATOM 1025 O O . THR A 1 134 ? -3.838 -11.07 2.977 1 98.12 134 THR A O 1
ATOM 1028 N N . CYS A 1 135 ? -5.801 -11.727 3.818 1 98 135 CYS A N 1
ATOM 1029 C CA . CYS A 1 135 ? -6.121 -10.43 4.41 1 98 135 CYS A CA 1
ATOM 1030 C C . CYS A 1 135 ? -6.742 -10.602 5.789 1 98 135 CYS A C 1
ATOM 1032 O O . CYS A 1 135 ? -7.273 -11.664 6.109 1 98 135 CYS A O 1
ATOM 1034 N N . CYS A 1 136 ? -6.602 -9.586 6.57 1 98 136 CYS A N 1
ATOM 1035 C CA . CYS A 1 136 ? -7.133 -9.555 7.93 1 98 136 CYS A CA 1
ATOM 1036 C C . CYS A 1 136 ? -7.766 -8.203 8.234 1 98 136 CYS A C 1
ATOM 1038 O O . CYS A 1 136 ? -7.461 -7.207 7.582 1 98 136 CYS A O 1
ATOM 1040 N N . SER A 1 137 ? -8.68 -8.242 9.156 1 97.56 137 SER A N 1
ATOM 1041 C CA . SER A 1 137 ? -9.242 -7.012 9.695 1 97.56 137 SER A CA 1
ATOM 1042 C C . SER A 1 137 ? -9.242 -7.027 11.219 1 97.56 137 SER A C 1
ATOM 1044 O O . SER A 1 137 ? -9.203 -8.094 11.836 1 97.56 137 SER A O 1
ATOM 1046 N N . ILE A 1 138 ? -9.18 -5.906 11.773 1 97.62 138 ILE A N 1
ATOM 1047 C CA . ILE A 1 138 ? -9.359 -5.734 13.211 1 97.62 138 ILE A CA 1
ATOM 1048 C C . ILE A 1 138 ? -10.633 -4.945 13.492 1 97.62 138 ILE A C 1
ATOM 1050 O O . ILE A 1 138 ? -10.797 -3.826 13 1 97.62 138 ILE A O 1
ATOM 1054 N N . SER A 1 139 ? -11.484 -5.512 14.258 1 95.25 139 SER A N 1
ATOM 1055 C CA . SER A 1 139 ? -12.75 -4.855 14.594 1 95.25 139 SER A CA 1
ATOM 1056 C C . SER A 1 139 ? -12.539 -3.742 15.617 1 95.25 139 SER A C 1
ATOM 1058 O O . SER A 1 139 ? -11.445 -3.604 16.172 1 95.25 139 SER A O 1
ATOM 1060 N N . THR A 1 140 ? -13.594 -2.967 15.836 1 89.56 140 THR A N 1
ATOM 1061 C CA . THR A 1 140 ? -13.562 -1.89 16.828 1 89.56 140 THR A CA 1
ATOM 1062 C C . THR A 1 140 ? -13.305 -2.441 18.219 1 89.56 140 THR A C 1
ATOM 1064 O O . THR A 1 140 ? -12.766 -1.742 19.078 1 89.56 140 THR A O 1
ATOM 1067 N N . GLU A 1 141 ? -13.648 -3.697 18.422 1 91.19 141 GLU A N 1
ATOM 1068 C CA . GLU A 1 141 ? -13.461 -4.348 19.719 1 91.19 141 GLU A CA 1
ATOM 1069 C C . GLU A 1 141 ? -12.078 -4.984 19.828 1 91.19 141 GLU A C 1
ATOM 1071 O O . GLU A 1 141 ? -11.719 -5.539 20.875 1 91.19 141 GLU A O 1
ATOM 1076 N N . GLY A 1 142 ? -11.344 -4.918 18.781 1 91.19 142 GLY A N 1
ATOM 1077 C CA . GLY A 1 142 ? -9.984 -5.422 18.812 1 91.19 142 GLY A CA 1
ATOM 1078 C C . GLY A 1 142 ? -9.867 -6.855 18.328 1 91.19 142 GLY A C 1
ATOM 1079 O O . GLY A 1 142 ? -8.797 -7.457 18.406 1 91.19 142 GLY A O 1
ATOM 1080 N N . GLU A 1 143 ? -10.914 -7.348 17.766 1 94.62 143 GLU A N 1
ATOM 1081 C CA . GLU A 1 143 ? -10.906 -8.719 17.281 1 94.62 143 GLU A CA 1
ATOM 1082 C C . GLU A 1 143 ? -10.273 -8.805 15.891 1 94.62 143 GLU A C 1
ATOM 1084 O O . GLU A 1 143 ? -10.625 -8.031 14.992 1 94.62 143 GLU A O 1
ATOM 1089 N N . ILE A 1 144 ? -9.352 -9.742 15.773 1 96.75 144 ILE A N 1
ATOM 1090 C CA . ILE A 1 144 ? -8.703 -9.961 14.492 1 96.75 144 ILE A CA 1
ATOM 1091 C C . ILE A 1 144 ? -9.43 -11.062 13.727 1 96.75 144 ILE A C 1
ATOM 1093 O O . ILE A 1 144 ? -9.648 -12.156 14.25 1 96.75 144 ILE A O 1
ATOM 1097 N N . LYS A 1 145 ? -9.805 -10.773 12.547 1 96.56 145 LYS A N 1
ATOM 1098 C CA . LYS A 1 145 ? -10.461 -11.742 11.68 1 96.56 145 LYS A CA 1
ATOM 1099 C C . LYS A 1 145 ? -9.672 -11.961 10.391 1 96.56 145 LYS A C 1
ATOM 1101 O O . LYS A 1 145 ? -9.359 -11 9.68 1 96.56 145 LYS A O 1
ATOM 1106 N N . THR A 1 146 ? -9.344 -13.234 10.164 1 95.81 146 THR A N 1
ATOM 1107 C CA . THR A 1 146 ? -8.727 -13.586 8.891 1 95.81 146 THR A CA 1
ATOM 1108 C C . THR A 1 146 ? -9.789 -13.781 7.812 1 95.81 146 THR A C 1
ATOM 1110 O O . THR A 1 146 ? -10.891 -14.266 8.094 1 95.81 146 THR A O 1
ATOM 1113 N N . SER A 1 147 ? -9.477 -13.312 6.621 1 95.44 147 SER A N 1
ATOM 1114 C CA . SER A 1 147 ? -10.383 -13.414 5.484 1 95.44 147 SER A CA 1
ATOM 1115 C C . SER A 1 147 ? -11.727 -12.773 5.793 1 95.44 147 SER A C 1
ATOM 1117 O O . SER A 1 147 ? -12.773 -13.398 5.617 1 95.44 147 SER A O 1
ATOM 1119 N N . PRO A 1 148 ? -11.648 -11.547 6.184 1 95.75 148 PRO A N 1
ATOM 1120 C CA . PRO A 1 148 ? -12.891 -10.852 6.539 1 95.75 148 PRO A CA 1
ATOM 1121 C C . PRO A 1 148 ? -13.859 -10.742 5.363 1 95.75 148 PRO A C 1
ATOM 1123 O O . PRO A 1 148 ? -13.43 -10.602 4.215 1 95.75 148 PRO A O 1
ATOM 1126 N N . THR A 1 149 ? -15.148 -10.773 5.688 1 93.75 149 THR A N 1
ATOM 1127 C CA . THR A 1 149 ? -16.172 -10.5 4.688 1 93.75 149 THR A CA 1
ATOM 1128 C C . THR A 1 149 ? -16.266 -9 4.402 1 93.75 149 THR A C 1
ATOM 1130 O O . THR A 1 149 ? -15.609 -8.195 5.062 1 93.75 149 THR A O 1
ATOM 1133 N N . SER A 1 150 ? -17.062 -8.734 3.412 1 92.5 150 SER A N 1
ATOM 1134 C CA . SER A 1 150 ? -17.312 -7.332 3.104 1 92.5 150 SER A CA 1
ATOM 1135 C C . SER A 1 150 ? -17.844 -6.586 4.32 1 92.5 150 SER A C 1
ATOM 1137 O O . SER A 1 150 ? -17.453 -5.445 4.574 1 92.5 150 SER A O 1
ATOM 1139 N N . SER A 1 151 ? -18.75 -7.199 4.988 1 92.19 151 SER A N 1
ATOM 1140 C CA . SER A 1 151 ? -19.312 -6.586 6.184 1 92.19 151 SER A CA 1
ATOM 1141 C C . SER A 1 151 ? -18.266 -6.395 7.27 1 92.19 151 SER A C 1
ATOM 1143 O O . SER A 1 151 ? -18.266 -5.387 7.977 1 92.19 151 SER A O 1
ATOM 1145 N N . ASP A 1 152 ? -17.344 -7.344 7.402 1 93.5 152 ASP A N 1
ATOM 1146 C CA . ASP A 1 152 ? -16.25 -7.234 8.367 1 93.5 152 ASP A CA 1
ATOM 1147 C C . ASP A 1 152 ? -15.344 -6.047 8.047 1 93.5 152 ASP A C 1
ATOM 1149 O O . ASP A 1 152 ? -14.945 -5.305 8.945 1 93.5 152 ASP A O 1
ATOM 1153 N N . LEU A 1 153 ? -15.062 -5.883 6.793 1 91.19 153 LEU A N 1
ATOM 1154 C CA . LEU A 1 153 ? -14.18 -4.805 6.355 1 91.19 153 LEU A CA 1
ATOM 1155 C C . LEU A 1 153 ? -14.805 -3.441 6.641 1 91.19 153 LEU A C 1
ATOM 1157 O O . LEU A 1 153 ? -14.148 -2.551 7.18 1 91.19 153 LEU A O 1
ATOM 1161 N N . CYS A 1 154 ? -16.078 -3.303 6.363 1 87.94 154 CYS A N 1
ATOM 1162 C CA . CYS A 1 154 ? -16.781 -2.045 6.555 1 87.94 154 CYS A CA 1
ATOM 1163 C C . CYS A 1 154 ? -16.859 -1.677 8.031 1 87.94 154 CYS A C 1
ATOM 1165 O O . CYS A 1 154 ? -16.844 -0.496 8.383 1 87.94 154 CYS A O 1
ATOM 1167 N N . GLY A 1 155 ? -16.875 -2.59 8.828 1 87.19 155 GLY A N 1
ATOM 1168 C CA . GLY A 1 155 ? -17 -2.342 10.258 1 87.19 155 GLY A CA 1
ATOM 1169 C C . GLY A 1 155 ? -15.672 -2.367 10.992 1 87.19 155 GLY A C 1
ATOM 1170 O O . GLY A 1 155 ? -15.625 -2.242 12.211 1 87.19 155 GLY A O 1
ATOM 1171 N N . SER A 1 156 ? -14.586 -2.467 10.227 1 90.75 156 SER A N 1
ATOM 1172 C CA . SER A 1 156 ? -13.289 -2.645 10.883 1 90.75 156 SER A CA 1
ATOM 1173 C C . SER A 1 156 ? -12.578 -1.309 11.078 1 90.75 156 SER A C 1
ATOM 1175 O O . SER A 1 156 ? -12.875 -0.337 10.375 1 90.75 156 SER A O 1
ATOM 1177 N N . PHE A 1 157 ? -11.695 -1.293 12.078 1 91.12 157 PHE A N 1
ATOM 1178 C CA . PHE A 1 157 ? -10.844 -0.144 12.367 1 91.12 157 PHE A CA 1
ATOM 1179 C C . PHE A 1 157 ? -9.578 -0.177 11.508 1 91.12 157 PHE A C 1
ATOM 1181 O O . PHE A 1 157 ? -8.984 0.866 11.242 1 91.12 157 PHE A O 1
ATOM 1188 N N . SER A 1 158 ? -9.234 -1.389 11.188 1 96.25 158 SER A N 1
ATOM 1189 C CA . SER A 1 158 ? -8.039 -1.562 10.375 1 96.25 158 SER A CA 1
ATOM 1190 C C . SER A 1 158 ? -8.125 -2.834 9.531 1 96.25 158 SER A C 1
ATOM 1192 O O . SER A 1 158 ? -8.852 -3.766 9.883 1 96.25 158 SER A O 1
ATOM 1194 N N . HIS A 1 159 ? -7.48 -2.879 8.445 1 97 159 HIS A N 1
ATOM 1195 C CA . HIS A 1 159 ? -7.41 -4.066 7.602 1 97 159 HIS A CA 1
ATOM 1196 C C . HIS A 1 159 ? -6.031 -4.211 6.961 1 97 159 HIS A C 1
ATOM 1198 O O . HIS A 1 159 ? -5.273 -3.24 6.891 1 97 159 HIS A O 1
ATOM 1204 N N . PHE A 1 160 ? -5.734 -5.453 6.555 1 98 160 PHE A N 1
ATOM 1205 C CA . PHE A 1 160 ? -4.383 -5.801 6.133 1 98 160 PHE A CA 1
ATOM 1206 C C . PHE A 1 160 ? -4.414 -6.777 4.961 1 98 160 PHE A C 1
ATOM 1208 O O . PHE A 1 160 ? -5.312 -7.613 4.867 1 98 160 PHE A O 1
ATOM 1215 N N . VAL A 1 161 ? -3.475 -6.621 4.078 1 98.19 161 VAL A N 1
ATOM 1216 C CA . VAL A 1 161 ? -3.135 -7.664 3.115 1 98.19 161 VAL A CA 1
ATOM 1217 C C . VAL A 1 161 ? -1.7 -8.133 3.348 1 98.19 161 VAL A C 1
ATOM 1219 O O . VAL A 1 161 ? -0.786 -7.316 3.48 1 98.19 161 VAL A O 1
ATOM 1222 N N . VAL A 1 162 ? -1.551 -9.43 3.426 1 98.62 162 VAL A N 1
ATOM 1223 C CA . VAL A 1 162 ? -0.253 -10.008 3.756 1 98.62 162 VAL A CA 1
ATOM 1224 C C . VAL A 1 162 ? 0.107 -11.086 2.732 1 98.62 162 VAL A C 1
ATOM 1226 O O . VAL A 1 162 ? -0.733 -11.906 2.367 1 98.62 162 VAL A O 1
ATOM 1229 N N . VAL A 1 163 ? 1.315 -11.039 2.234 1 98.69 163 VAL A N 1
ATOM 1230 C CA . VAL A 1 163 ? 1.826 -12.055 1.321 1 98.69 163 VAL A CA 1
ATOM 1231 C C . VAL A 1 163 ? 3.086 -12.695 1.906 1 98.69 163 VAL A C 1
ATOM 1233 O O . VAL A 1 163 ? 4.023 -11.992 2.283 1 98.69 163 VAL A O 1
ATOM 1236 N N . TYR A 1 164 ? 3.092 -13.984 1.978 1 98.62 164 TYR A N 1
ATOM 1237 C CA . TYR A 1 164 ? 4.273 -14.734 2.387 1 98.62 164 TYR A CA 1
ATOM 1238 C C . TYR A 1 164 ? 4.809 -15.586 1.24 1 98.62 164 TYR A C 1
ATOM 1240 O O . TYR A 1 164 ? 4.031 -16.109 0.435 1 98.62 164 TYR A O 1
ATOM 1248 N N . SER A 1 165 ? 6.066 -15.695 1.216 1 97.81 165 SER A N 1
ATOM 1249 C CA . SER A 1 165 ? 6.66 -16.766 0.424 1 97.81 165 SER A CA 1
ATOM 1250 C C . SER A 1 165 ? 6.617 -18.094 1.172 1 97.81 165 SER A C 1
ATOM 1252 O 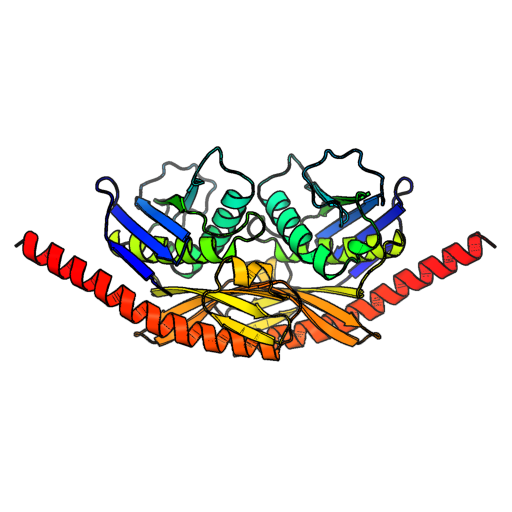O . SER A 1 165 ? 6.531 -18.125 2.402 1 97.81 165 SER A O 1
ATOM 1254 N N . ILE A 1 166 ? 6.59 -19.094 0.424 1 96.62 166 ILE A N 1
ATOM 1255 C CA . ILE A 1 166 ? 6.566 -20.453 0.96 1 96.62 166 ILE A CA 1
ATOM 1256 C C . ILE A 1 166 ? 7.695 -21.266 0.34 1 96.62 166 ILE A C 1
ATOM 1258 O O . ILE A 1 166 ? 7.797 -21.375 -0.885 1 96.62 166 ILE A O 1
ATOM 1262 N N . LYS A 1 167 ? 8.516 -21.781 1.167 1 93.12 167 LYS A N 1
ATOM 1263 C CA . LYS A 1 167 ? 9.609 -22.656 0.769 1 93.12 167 LYS A CA 1
ATOM 1264 C C . LYS A 1 167 ? 9.594 -23.953 1.573 1 93.12 167 LYS A C 1
ATOM 1266 O O . LYS A 1 167 ? 9.422 -23.938 2.793 1 93.12 167 LYS A O 1
ATOM 1271 N N . ASN A 1 168 ? 9.766 -25.031 0.867 1 91.5 168 ASN A N 1
ATOM 1272 C CA . ASN A 1 168 ? 9.727 -26.344 1.499 1 91.5 168 ASN A CA 1
ATOM 1273 C C . ASN A 1 168 ? 8.469 -26.531 2.34 1 91.5 168 ASN A C 1
ATOM 1275 O O . ASN A 1 168 ? 8.547 -26.969 3.486 1 91.5 168 ASN A O 1
ATOM 1279 N N . HIS A 1 169 ? 7.375 -26.062 1.848 1 88.69 169 HIS A N 1
ATOM 1280 C CA . HIS A 1 169 ? 6.031 -26.203 2.402 1 88.69 169 HIS A CA 1
ATOM 1281 C C . HIS A 1 169 ? 5.906 -25.484 3.736 1 88.69 169 HIS A C 1
ATOM 1283 O O . HIS A 1 169 ? 5.031 -25.797 4.543 1 88.69 169 HIS A O 1
ATOM 1289 N N . GLN A 1 170 ? 6.809 -24.531 3.992 1 94.25 170 GLN A N 1
ATOM 1290 C CA . GLN A 1 170 ? 6.777 -23.734 5.211 1 94.25 170 GLN A CA 1
ATOM 1291 C C . GLN A 1 170 ? 6.77 -22.234 4.891 1 94.25 170 GLN A C 1
ATOM 1293 O O . GLN A 1 170 ? 7.391 -21.812 3.918 1 94.25 170 GLN A O 1
ATOM 1298 N N . ILE A 1 171 ? 6.098 -21.578 5.816 1 96.44 171 ILE A N 1
ATOM 1299 C CA . ILE A 1 171 ? 6.129 -20.109 5.703 1 96.44 171 ILE A CA 1
ATOM 1300 C C . ILE A 1 171 ? 7.574 -19.625 5.777 1 96.44 171 ILE A C 1
ATOM 1302 O O . ILE A 1 171 ? 8.352 -20.078 6.621 1 96.44 171 ILE A O 1
ATOM 1306 N N . ASP A 1 172 ? 7.91 -18.766 4.832 1 95.88 172 ASP A N 1
ATOM 1307 C CA . ASP A 1 172 ? 9.273 -18.25 4.777 1 95.88 172 ASP A CA 1
ATOM 1308 C C . ASP A 1 172 ? 9.312 -16.75 5.062 1 95.88 172 ASP A C 1
ATOM 1310 O O . ASP A 1 172 ? 9.203 -16.328 6.215 1 95.88 172 ASP A O 1
ATOM 1314 N N . ASN A 1 173 ? 9.398 -15.938 4.035 1 96.44 173 ASN A N 1
ATOM 1315 C CA . ASN A 1 173 ? 9.539 -14.5 4.203 1 96.44 173 ASN A CA 1
ATOM 1316 C C . ASN A 1 173 ? 8.25 -13.766 3.828 1 96.44 173 ASN A C 1
ATOM 1318 O O . ASN A 1 173 ? 7.434 -14.289 3.07 1 96.44 173 ASN A O 1
ATOM 1322 N N . LEU A 1 174 ? 8.109 -12.633 4.488 1 98 174 LEU A N 1
ATOM 1323 C CA . LEU A 1 174 ? 7.129 -11.68 3.979 1 98 174 LEU A CA 1
ATOM 1324 C C . LEU A 1 174 ? 7.586 -11.094 2.648 1 98 174 LEU A C 1
ATOM 1326 O O . LEU A 1 174 ? 8.773 -10.812 2.461 1 98 174 LEU A O 1
ATOM 1330 N N . LEU A 1 175 ? 6.645 -10.953 1.735 1 98 175 LEU A N 1
ATOM 1331 C CA . LEU A 1 175 ? 6.93 -10.352 0.439 1 98 175 LEU A CA 1
ATOM 1332 C C . LEU A 1 175 ? 6.234 -9 0.309 1 98 175 LEU A C 1
ATOM 1334 O O . LEU A 1 175 ? 6.676 -8.141 -0.459 1 98 175 LEU A O 1
ATOM 1338 N N . PHE A 1 176 ? 5.141 -8.953 0.961 1 97.38 176 PHE A N 1
ATOM 1339 C CA . PHE A 1 176 ? 4.289 -7.77 0.917 1 97.38 176 PHE A CA 1
ATOM 1340 C C . PHE A 1 176 ? 3.412 -7.688 2.162 1 97.38 176 PHE A C 1
ATOM 1342 O O . PHE A 1 176 ? 2.908 -8.703 2.641 1 97.38 176 PHE A O 1
ATOM 1349 N N . CYS A 1 177 ? 3.277 -6.543 2.713 1 96.94 177 CYS A N 1
ATOM 1350 C CA . CYS A 1 177 ? 2.352 -6.262 3.805 1 96.94 177 CYS A CA 1
ATOM 1351 C C . CYS A 1 177 ? 1.815 -4.84 3.715 1 96.94 177 CYS A C 1
ATOM 1353 O O . CYS A 1 177 ? 2.588 -3.885 3.609 1 96.94 177 CYS A O 1
ATOM 1355 N N . ASP A 1 178 ? 0.618 -4.785 3.691 1 95.44 178 ASP A N 1
ATOM 1356 C CA . ASP A 1 178 ? -0.06 -3.492 3.686 1 95.44 178 ASP A CA 1
ATOM 1357 C C . ASP A 1 178 ? -1.077 -3.4 4.82 1 95.44 178 ASP A C 1
ATOM 1359 O O . ASP A 1 178 ? -1.888 -4.309 5.012 1 95.44 178 ASP A O 1
ATOM 1363 N N . GLY A 1 179 ? -0.989 -2.383 5.633 1 95.94 179 GLY A N 1
ATOM 1364 C CA . GLY A 1 179 ? -1.93 -2.145 6.715 1 95.94 179 GLY A CA 1
ATOM 1365 C C . GLY A 1 179 ? -2.471 -0.727 6.734 1 95.94 179 GLY A C 1
ATOM 1366 O O . GLY A 1 179 ? -1.711 0.235 6.598 1 95.94 179 GLY A O 1
ATOM 1367 N N . LEU A 1 180 ? -3.715 -0.627 6.895 1 95.25 180 LEU A N 1
ATOM 1368 C CA . LEU A 1 180 ? -4.387 0.667 6.934 1 95.25 180 LEU A CA 1
ATOM 1369 C C . LEU A 1 180 ? -5.371 0.736 8.094 1 95.25 180 LEU A C 1
ATOM 1371 O O . LEU A 1 180 ? -6.047 -0.248 8.398 1 95.25 180 LEU A O 1
ATOM 1375 N N . GLY A 1 181 ? -5.496 1.975 8.625 1 94.56 181 GLY A N 1
ATOM 1376 C CA . GLY A 1 181 ? -6.359 2.203 9.773 1 94.56 181 GLY A CA 1
ATOM 1377 C C . GLY A 1 181 ? -5.594 2.52 11.047 1 94.56 181 GLY A C 1
ATOM 1378 O O . GLY A 1 181 ? -4.488 3.062 10.992 1 94.56 181 GLY A O 1
ATOM 1379 N N . THR A 1 182 ? -6.238 2.275 12.188 1 95.12 182 THR A N 1
ATOM 1380 C CA . THR A 1 182 ? -5.594 2.502 13.484 1 95.12 182 THR A CA 1
ATOM 1381 C C . THR A 1 182 ? -5.293 1.177 14.172 1 95.12 182 THR A C 1
ATOM 1383 O O . THR A 1 182 ? -6.203 0.393 14.453 1 95.12 182 THR A O 1
ATOM 1386 N N . PHE A 1 183 ? -3.943 0.95 14.414 1 97 183 PHE A N 1
ATOM 1387 C CA . PHE A 1 183 ? -3.553 -0.316 15.023 1 97 183 PHE A CA 1
ATOM 1388 C C . PHE A 1 183 ? -2.217 -0.181 15.75 1 97 183 PHE A C 1
ATOM 1390 O O . PHE A 1 183 ? -1.436 0.727 15.453 1 97 183 PHE A O 1
ATOM 1397 N N . THR A 1 184 ? -1.978 -1.057 16.656 1 96.06 184 THR A N 1
ATOM 1398 C CA . THR A 1 184 ? -0.721 -1.073 17.406 1 96.06 184 THR A CA 1
ATOM 1399 C C . THR A 1 184 ? 0.277 -2.027 16.75 1 96.06 184 THR A C 1
ATOM 1401 O O . THR A 1 184 ? -0.097 -2.85 15.914 1 96.06 184 THR A O 1
ATOM 1404 N N . GLN A 1 185 ? 1.533 -1.896 17.156 1 96.12 185 GLN A N 1
ATOM 1405 C CA . GLN A 1 185 ? 2.543 -2.842 16.688 1 96.12 185 GLN A CA 1
ATOM 1406 C C . GLN A 1 185 ? 2.188 -4.27 17.094 1 96.12 185 GLN A C 1
ATOM 1408 O O . GLN A 1 185 ? 2.35 -5.203 16.297 1 96.12 185 GLN A O 1
ATOM 1413 N N . LYS A 1 186 ? 1.715 -4.379 18.312 1 96 186 LYS A N 1
ATOM 1414 C CA . LYS A 1 186 ? 1.328 -5.699 18.797 1 96 186 LYS A CA 1
ATOM 1415 C C . LYS A 1 186 ? 0.225 -6.301 17.938 1 96 186 LYS A C 1
ATOM 1417 O O . LYS A 1 186 ? 0.266 -7.488 17.594 1 96 186 LYS A O 1
ATOM 1422 N N . GLN A 1 187 ? -0.752 -5.52 17.594 1 96.56 187 GLN A N 1
ATOM 1423 C CA . GLN A 1 187 ? -1.846 -5.98 16.75 1 96.56 187 GLN A CA 1
ATOM 1424 C C . GLN A 1 187 ? -1.334 -6.41 15.383 1 96.56 187 GLN A C 1
ATOM 1426 O O . GLN A 1 187 ? -1.801 -7.406 14.82 1 96.56 187 GLN A O 1
ATOM 1431 N N . LEU A 1 188 ? -0.383 -5.688 14.859 1 97.44 188 LEU A N 1
ATOM 1432 C CA . LEU A 1 188 ? 0.203 -6.051 13.57 1 97.44 188 LEU A CA 1
ATOM 1433 C C . LEU A 1 188 ? 0.903 -7.402 13.656 1 97.44 188 LEU A C 1
ATOM 1435 O O . LEU A 1 188 ? 0.762 -8.234 12.758 1 97.44 188 LEU A O 1
ATOM 1439 N N . PHE A 1 189 ? 1.582 -7.609 14.727 1 96.44 189 PHE A N 1
ATOM 1440 C CA . PHE A 1 189 ? 2.275 -8.875 14.906 1 96.44 189 PHE A CA 1
ATOM 1441 C C . PHE A 1 189 ? 1.283 -10.031 14.977 1 96.44 189 PHE A C 1
ATOM 1443 O O . PHE A 1 189 ? 1.521 -11.102 14.414 1 96.44 189 PHE A O 1
ATOM 1450 N N . ASP A 1 190 ? 0.236 -9.797 15.703 1 97.56 190 ASP A N 1
ATOM 1451 C CA . ASP A 1 190 ? -0.807 -10.812 15.789 1 97.56 190 ASP A CA 1
ATOM 1452 C C . ASP A 1 190 ? -1.416 -11.102 14.422 1 97.56 190 ASP A C 1
ATOM 1454 O O . ASP A 1 190 ? -1.693 -12.258 14.094 1 97.56 190 ASP A O 1
ATOM 1458 N N . VAL A 1 191 ? -1.596 -10.07 13.695 1 98 191 VAL A N 1
ATOM 1459 C CA . VAL A 1 191 ? -2.137 -10.188 12.344 1 98 191 VAL A CA 1
ATOM 1460 C C . VAL A 1 191 ? -1.201 -11.031 11.484 1 98 191 VAL A C 1
ATOM 1462 O O . VAL A 1 191 ? -1.651 -11.922 10.758 1 98 191 VAL A O 1
ATOM 1465 N N . LEU A 1 192 ? 0.077 -10.789 11.594 1 98.19 192 LEU A N 1
ATOM 1466 C CA . LEU A 1 192 ? 1.057 -11.516 10.789 1 98.19 192 LEU A CA 1
ATOM 1467 C C . LEU A 1 192 ? 1.084 -12.992 11.156 1 98.19 192 LEU A C 1
ATOM 1469 O O . LEU A 1 192 ? 1.161 -13.852 10.281 1 98.19 192 LEU A O 1
ATOM 1473 N N . ASP A 1 193 ? 0.961 -13.242 12.414 1 97.81 193 ASP A N 1
ATOM 1474 C CA . ASP A 1 193 ? 0.957 -14.625 12.875 1 97.81 193 ASP A CA 1
ATOM 1475 C C . ASP A 1 193 ? -0.277 -15.375 12.375 1 97.81 193 ASP A C 1
ATOM 1477 O O . ASP A 1 193 ? -0.176 -16.516 11.914 1 97.81 193 ASP A O 1
ATOM 1481 N N . ARG A 1 194 ? -1.374 -14.742 12.5 1 97.88 194 ARG A N 1
ATOM 1482 C CA . ARG A 1 194 ? -2.617 -15.359 12.055 1 97.88 194 ARG A CA 1
ATOM 1483 C C . ARG A 1 194 ? -2.615 -15.555 10.539 1 97.88 194 ARG A C 1
ATOM 1485 O O . ARG A 1 194 ? -3.121 -16.562 10.031 1 97.88 194 ARG A O 1
ATOM 1492 N N . SER A 1 195 ? -2.09 -14.555 9.883 1 98.12 195 SER A N 1
ATOM 1493 C CA . SER A 1 195 ? -1.99 -14.641 8.43 1 98.12 195 SER A CA 1
ATOM 1494 C C . SER A 1 195 ? -1.104 -15.812 8.008 1 98.12 195 SER A C 1
ATOM 1496 O O . SER A 1 195 ? -1.436 -16.547 7.078 1 98.12 195 SER A O 1
ATOM 1498 N N . ALA A 1 196 ? 0.038 -15.969 8.68 1 97.88 196 ALA A N 1
ATOM 1499 C CA . ALA A 1 196 ? 0.948 -17.078 8.383 1 97.88 196 ALA A CA 1
ATOM 1500 C C . ALA A 1 196 ? 0.25 -18.422 8.547 1 97.88 196 ALA A C 1
ATOM 1502 O O . ALA A 1 196 ? 0.387 -19.297 7.695 1 97.88 196 ALA A O 1
ATOM 1503 N N . SER A 1 197 ? -0.485 -18.562 9.609 1 97.31 197 SER A N 1
ATOM 1504 C CA . SER A 1 197 ? -1.203 -19.797 9.875 1 97.31 197 SER A CA 1
ATOM 1505 C C . SER A 1 197 ? -2.248 -20.078 8.805 1 97.31 197 SER A C 1
ATOM 1507 O O . SER A 1 197 ? -2.373 -21.219 8.336 1 97.31 197 SER A O 1
ATOM 1509 N N . GLU A 1 198 ? -2.967 -19.062 8.438 1 96.94 198 GLU A N 1
ATOM 1510 C CA . GLU A 1 198 ? -4.004 -19.234 7.422 1 96.94 198 GLU A CA 1
ATOM 1511 C C . GLU A 1 198 ? -3.398 -19.578 6.062 1 96.94 198 GLU A C 1
ATOM 1513 O O . GLU A 1 198 ? -3.922 -20.422 5.34 1 96.94 198 GLU A O 1
ATOM 1518 N N . ILE A 1 199 ? -2.342 -18.875 5.738 1 97 199 ILE A N 1
ATOM 1519 C CA . ILE A 1 199 ? -1.685 -19.094 4.457 1 97 199 ILE A CA 1
ATOM 1520 C C . ILE A 1 199 ? -1.149 -20.531 4.398 1 97 199 ILE A C 1
ATOM 1522 O O . ILE A 1 199 ? -1.227 -21.188 3.357 1 97 199 ILE A O 1
ATOM 1526 N N . HIS A 1 200 ? -0.601 -20.969 5.504 1 95.94 200 HIS A N 1
ATOM 1527 C CA . HIS A 1 200 ? -0.103 -22.344 5.551 1 95.94 200 HIS A CA 1
ATOM 1528 C C . HIS A 1 200 ? -1.211 -23.344 5.238 1 95.94 200 HIS A C 1
ATOM 1530 O O . HIS A 1 200 ? -1.014 -24.266 4.441 1 95.94 200 HIS A O 1
ATOM 1536 N N . LEU A 1 201 ? -2.371 -23.188 5.789 1 94 201 LEU A N 1
ATOM 1537 C CA . LEU A 1 201 ? -3.514 -24.078 5.57 1 94 201 LEU A CA 1
ATOM 1538 C C . LEU A 1 201 ? -4.012 -23.969 4.133 1 94 201 LEU A C 1
ATOM 1540 O O . LEU A 1 201 ? -4.273 -25 3.494 1 94 201 LEU A O 1
ATOM 1544 N N . ASN A 1 202 ? -4.168 -22.719 3.672 1 94.44 202 ASN A N 1
ATOM 1545 C CA . ASN A 1 202 ? -4.664 -22.5 2.318 1 94.44 202 ASN A CA 1
ATOM 1546 C C . ASN A 1 202 ? -3.715 -23.078 1.271 1 94.44 202 ASN A C 1
ATOM 1548 O O . ASN A 1 202 ? -4.16 -23.594 0.247 1 94.44 202 ASN A O 1
ATOM 1552 N N . PHE A 1 203 ? -2.441 -22.953 1.529 1 94.94 203 PHE A N 1
ATOM 1553 C CA . PHE A 1 203 ? -1.444 -23.453 0.595 1 94.94 203 PHE A CA 1
ATOM 1554 C C . PHE A 1 203 ? -1.556 -24.969 0.454 1 94.94 203 PHE A C 1
ATOM 1556 O O . PHE A 1 203 ? -1.42 -25.516 -0.647 1 94.94 203 PHE A O 1
ATOM 1563 N N . GLN A 1 204 ? -1.748 -25.656 1.54 1 92.12 204 GLN A N 1
ATOM 1564 C CA . GLN A 1 204 ? -1.925 -27.094 1.496 1 92.12 204 GLN A CA 1
ATOM 1565 C C . GLN A 1 204 ? -3.117 -27.484 0.622 1 92.12 204 GLN A C 1
ATOM 1567 O O . GLN A 1 204 ? -3.045 -28.438 -0.148 1 92.12 204 GLN A O 1
ATOM 1572 N N . GLN A 1 205 ? -4.105 -26.719 0.722 1 89.06 205 GLN A N 1
ATOM 1573 C CA . GLN A 1 205 ? -5.305 -26.969 -0.072 1 89.06 205 GLN A CA 1
ATOM 1574 C C . GLN A 1 205 ? -5.039 -26.734 -1.557 1 89.06 205 GLN A C 1
ATOM 1576 O O . GLN A 1 205 ? -5.473 -27.531 -2.402 1 89.06 205 GLN A O 1
ATOM 1581 N N . ILE A 1 206 ? -4.363 -25.703 -1.838 1 90.12 206 ILE A N 1
ATOM 1582 C CA . ILE A 1 206 ? -4.113 -25.328 -3.225 1 90.12 206 ILE A CA 1
ATOM 1583 C C . ILE A 1 206 ? -3.143 -26.312 -3.861 1 90.12 206 ILE A C 1
ATOM 1585 O O . ILE A 1 206 ? -3.287 -26.672 -5.035 1 90.12 206 ILE A O 1
ATOM 1589 N N . ARG A 1 207 ? -2.199 -26.734 -3.135 1 88.31 207 ARG A N 1
ATOM 1590 C CA . ARG A 1 207 ? -1.248 -27.719 -3.627 1 88.31 207 ARG A CA 1
ATOM 1591 C C . ARG A 1 207 ? -1.96 -29 -4.055 1 88.31 207 ARG A C 1
ATOM 1593 O O . ARG A 1 207 ? -1.591 -29.625 -5.059 1 88.31 207 ARG A O 1
ATOM 1600 N N . GLN A 1 208 ? -2.92 -29.344 -3.332 1 86.31 208 GLN A N 1
ATOM 1601 C CA . GLN A 1 208 ? -3.691 -30.531 -3.664 1 86.31 208 GLN A CA 1
ATOM 1602 C C . GLN A 1 208 ? -4.426 -30.359 -4.992 1 86.31 208 GLN A C 1
ATOM 1604 O O . GLN A 1 208 ? -4.512 -31.297 -5.785 1 86.31 208 GLN A O 1
ATOM 1609 N N . VAL A 1 209 ? -4.887 -29.203 -5.188 1 82.69 209 VAL A N 1
ATOM 1610 C CA . VAL A 1 209 ? -5.629 -28.922 -6.41 1 82.69 209 VAL A CA 1
ATOM 1611 C C . VAL A 1 209 ? -4.676 -28.906 -7.605 1 82.69 209 VAL A C 1
ATOM 1613 O O . VAL A 1 209 ? -5.012 -29.422 -8.68 1 82.69 209 VAL A O 1
ATOM 1616 N N . ILE A 1 210 ? -3.492 -28.359 -7.391 1 83.94 210 ILE A N 1
ATOM 1617 C CA . ILE A 1 210 ? -2.496 -28.266 -8.453 1 83.94 210 ILE A CA 1
ATOM 1618 C C . ILE A 1 210 ? -1.967 -29.656 -8.797 1 83.94 210 ILE A C 1
ATOM 1620 O O . ILE A 1 210 ? -1.819 -30 -9.969 1 83.94 210 ILE A O 1
ATOM 1624 N N . SER A 1 211 ? -1.674 -30.422 -7.789 1 82.88 211 SER A N 1
ATOM 1625 C CA . SER A 1 211 ? -1.121 -31.75 -7.98 1 82.88 211 SER A CA 1
ATOM 1626 C C . SER A 1 211 ? -2.123 -32.688 -8.672 1 82.88 211 SER A C 1
ATOM 1628 O O . SER A 1 211 ? -1.742 -33.531 -9.484 1 82.88 211 SER A O 1
ATOM 1630 N N . SER A 1 212 ? -3.316 -32.531 -8.305 1 76.38 212 SER A N 1
ATOM 1631 C CA . SER A 1 212 ? -4.344 -33.344 -8.922 1 76.38 212 SER A CA 1
ATOM 1632 C C . SER A 1 212 ? -4.512 -33.031 -10.398 1 76.38 212 SER A C 1
ATOM 1634 O O . SER A 1 212 ? -4.891 -33.875 -11.195 1 76.38 212 SER A O 1
ATOM 1636 N N . HIS A 1 213 ? -4.23 -31.828 -10.742 1 68.12 213 HIS A N 1
ATOM 1637 C CA . HIS A 1 213 ? -4.301 -31.375 -12.125 1 68.12 213 HIS A CA 1
ATOM 1638 C C . HIS A 1 213 ? -3.162 -31.969 -12.953 1 68.12 213 HIS A C 1
ATOM 1640 O O . HIS A 1 213 ? -3.375 -32.406 -14.086 1 68.12 213 HIS A O 1
ATOM 1646 N N . VAL A 1 214 ? -1.956 -31.953 -12.383 1 61.28 214 VAL A N 1
ATOM 1647 C CA . VAL A 1 214 ? -0.796 -32.5 -13.078 1 61.28 214 VAL A CA 1
ATOM 1648 C C . VAL A 1 214 ? -0.989 -34 -13.289 1 61.28 214 VAL A C 1
ATOM 1650 O O . VAL A 1 214 ? -0.665 -34.531 -14.352 1 61.28 214 VAL A O 1
ATOM 1653 N N . SER A 1 215 ? -1.468 -34.625 -12.211 1 57.38 215 SER A N 1
ATOM 1654 C CA . SER A 1 215 ? -1.712 -36.062 -12.328 1 57.38 215 SER A CA 1
ATOM 1655 C C . SER A 1 215 ? -2.758 -36.344 -13.398 1 57.38 215 SER A C 1
ATOM 1657 O O . SER A 1 215 ? -2.639 -37.344 -14.133 1 57.38 215 SER A O 1
ATOM 1659 N N . GLN A 1 216 ? -3.68 -35.469 -13.453 1 52.16 216 GLN A N 1
ATOM 1660 C CA . GLN A 1 216 ? -4.734 -35.656 -14.445 1 52.16 216 GLN A CA 1
ATOM 1661 C C . GLN A 1 216 ? -4.227 -35.375 -15.852 1 52.16 216 GLN A C 1
ATOM 1663 O O . GLN A 1 216 ? -4.641 -36.031 -16.812 1 52.16 216 GLN A O 1
ATOM 1668 N N . ASN A 1 217 ? -3.328 -34.406 -15.945 1 49.94 217 ASN A N 1
ATOM 1669 C CA . ASN A 1 217 ? -2.768 -34.094 -17.25 1 49.94 217 ASN A CA 1
ATOM 1670 C C . ASN A 1 217 ? -1.728 -35.094 -17.688 1 49.94 217 ASN A C 1
ATOM 1672 O O . ASN A 1 217 ? -1.559 -35.375 -18.875 1 49.94 217 ASN A O 1
ATOM 1676 N N . TYR A 1 218 ? -0.937 -35.625 -16.734 1 46.09 218 TYR A N 1
ATOM 1677 C CA . TYR A 1 218 ? -0.02 -36.719 -17.062 1 46.09 218 TYR A CA 1
ATOM 1678 C C . TYR A 1 218 ? -0.784 -37.969 -17.469 1 46.09 218 TYR A C 1
ATOM 1680 O O . TYR A 1 218 ? -0.323 -38.75 -18.312 1 46.09 218 TYR A O 1
ATOM 1688 N N . ILE A 1 219 ? -1.858 -38.219 -16.828 1 41.47 219 ILE A N 1
ATOM 1689 C CA . ILE A 1 219 ? -2.58 -39.406 -17.234 1 41.47 219 ILE A CA 1
ATOM 1690 C C . ILE A 1 219 ? -3.094 -39.25 -18.656 1 41.47 219 ILE A C 1
ATOM 1692 O O . ILE A 1 219 ? -3.047 -40.188 -19.453 1 41.47 219 ILE A O 1
ATOM 1696 N N . TRP A 1 220 ? -3.484 -38.031 -18.953 1 41.66 220 TRP A N 1
ATOM 1697 C CA . TRP A 1 220 ? -4.078 -37.969 -20.297 1 41.66 220 TRP A CA 1
ATOM 1698 C C . TRP A 1 220 ? -3.002 -38 -21.375 1 41.66 220 TRP A C 1
ATOM 1700 O O . TRP A 1 220 ? -3.307 -38.156 -22.562 1 41.66 220 TRP A O 1
ATOM 1710 N N . LYS A 1 221 ? -1.806 -37.5 -21.016 1 42.47 221 LYS A N 1
ATOM 1711 C CA . LYS A 1 221 ? -0.831 -37.625 -22.109 1 42.47 221 LYS A CA 1
ATOM 1712 C C . LYS A 1 221 ? -0.245 -39.031 -22.156 1 42.47 221 LYS A C 1
ATOM 1714 O O . LYS A 1 221 ? 0.56 -39.344 -23.047 1 42.47 221 LYS A O 1
ATOM 1719 N N . ALA A 1 222 ? -0.58 -39.844 -21.234 1 35.06 222 ALA A N 1
ATOM 1720 C CA . ALA A 1 222 ? -0.127 -41.219 -21.484 1 35.06 222 ALA A CA 1
ATOM 1721 C C . ALA A 1 222 ? -1.119 -41.969 -22.359 1 35.06 222 ALA A C 1
ATOM 1723 O O . ALA A 1 222 ? -2.332 -41.781 -22.234 1 35.06 222 ALA A O 1
ATOM 1724 N N . MET B 1 1 ? 18.875 13.078 7.793 1 64.56 1 MET B N 1
ATOM 1725 C CA . MET B 1 1 ? 18.281 13.602 6.57 1 64.56 1 MET B CA 1
ATOM 1726 C C . MET B 1 1 ? 17.625 14.953 6.824 1 64.56 1 MET B C 1
ATOM 1728 O O . MET B 1 1 ? 17.188 15.234 7.941 1 64.56 1 MET B O 1
ATOM 1732 N N . SER B 1 2 ? 17.891 15.789 5.758 1 76.06 2 SER B N 1
ATOM 1733 C CA . SER B 1 2 ? 17.484 17.172 5.977 1 76.06 2 SER B CA 1
ATOM 1734 C C . SER B 1 2 ? 16 17.375 5.652 1 76.06 2 SER B C 1
ATOM 1736 O O . SER B 1 2 ? 15.5 16.844 4.66 1 76.06 2 SER B O 1
ATOM 1738 N N . ILE B 1 3 ? 15.266 17.797 6.613 1 83.75 3 ILE B N 1
ATOM 1739 C CA . ILE B 1 3 ? 13.867 18.188 6.461 1 83.75 3 ILE B CA 1
ATOM 1740 C C . ILE B 1 3 ? 13.75 19.703 6.508 1 83.75 3 ILE B C 1
ATOM 1742 O O . ILE B 1 3 ? 14.297 20.359 7.406 1 83.75 3 ILE B O 1
ATOM 1746 N N . ILE B 1 4 ? 13.18 20.312 5.43 1 84.12 4 ILE B N 1
ATOM 1747 C CA . ILE B 1 4 ? 12.883 21.734 5.406 1 84.12 4 ILE B CA 1
ATOM 1748 C C . ILE B 1 4 ? 11.375 21.953 5.242 1 84.12 4 ILE B C 1
ATOM 1750 O O . ILE B 1 4 ? 10.758 21.375 4.344 1 84.12 4 ILE B O 1
ATOM 1754 N N . VAL B 1 5 ? 10.836 22.688 6.129 1 88.06 5 VAL B N 1
ATOM 1755 C CA . VAL B 1 5 ? 9.398 22.938 6.102 1 88.06 5 VAL B CA 1
ATOM 1756 C C . VAL B 1 5 ? 9.141 24.453 6.043 1 88.06 5 VAL B C 1
ATOM 1758 O O . VAL B 1 5 ? 9.766 25.219 6.77 1 88.06 5 VAL B O 1
ATOM 1761 N N . GLU B 1 6 ? 8.281 24.859 5.102 1 87.81 6 GLU B N 1
ATOM 1762 C CA . GLU B 1 6 ? 7.801 26.234 5.035 1 87.81 6 GLU B CA 1
ATOM 1763 C C . GLU B 1 6 ? 6.289 26.297 5.238 1 87.81 6 GLU B C 1
ATOM 1765 O O . GLU B 1 6 ? 5.535 25.609 4.543 1 87.81 6 GLU B O 1
ATOM 1770 N N . ASN B 1 7 ? 5.965 27.125 6.188 1 88.44 7 ASN B N 1
ATOM 1771 C CA . ASN B 1 7 ? 4.547 27.266 6.48 1 88.44 7 ASN B CA 1
ATOM 1772 C C . ASN B 1 7 ? 3.9 28.328 5.594 1 88.44 7 ASN B C 1
ATOM 1774 O O . ASN B 1 7 ? 4.453 29.422 5.41 1 88.44 7 ASN B O 1
ATOM 1778 N N . ASP B 1 8 ? 2.818 27.938 4.977 1 88.5 8 ASP B N 1
ATOM 1779 C CA . ASP B 1 8 ? 1.907 28.844 4.277 1 88.5 8 ASP B CA 1
ATOM 1780 C C . ASP B 1 8 ? 2.627 29.594 3.156 1 88.5 8 ASP B C 1
ATOM 1782 O O . ASP B 1 8 ? 2.559 30.812 3.076 1 88.5 8 ASP B O 1
ATOM 1786 N N . PRO B 1 9 ? 3.217 28.859 2.289 1 87.38 9 PRO B N 1
ATOM 1787 C CA . PRO B 1 9 ? 3.877 29.516 1.161 1 87.38 9 PRO B CA 1
ATOM 1788 C C . PRO B 1 9 ? 2.887 30.078 0.142 1 87.38 9 PRO B C 1
ATOM 1790 O O . PRO B 1 9 ? 3.273 30.844 -0.74 1 87.38 9 PRO B O 1
ATOM 1793 N N . LEU B 1 10 ? 1.665 29.656 0.263 1 87.69 10 LEU B N 1
ATOM 1794 C CA . LEU B 1 10 ? 0.659 30.078 -0.705 1 87.69 10 LEU B CA 1
ATOM 1795 C C . LEU B 1 10 ? -0.353 31.016 -0.06 1 87.69 10 LEU B C 1
ATOM 1797 O O . LEU B 1 10 ? -0.769 30.797 1.081 1 87.69 10 LEU B O 1
ATOM 1801 N N . ASN B 1 11 ? -0.874 32 -0.761 1 86.5 11 ASN B N 1
ATOM 1802 C CA . ASN B 1 11 ? -1.712 33.031 -0.17 1 86.5 11 ASN B CA 1
ATOM 1803 C C . ASN B 1 11 ? -3.188 32.844 -0.499 1 86.5 11 ASN B C 1
ATOM 1805 O O . ASN B 1 11 ? -4.062 33.375 0.163 1 86.5 11 ASN B O 1
ATOM 1809 N N . GLN B 1 12 ? -3.541 32 -1.374 1 88.94 12 GLN B N 1
ATOM 1810 C CA . GLN B 1 12 ? -4.918 31.938 -1.853 1 88.94 12 GLN B CA 1
ATOM 1811 C C . GLN B 1 12 ? -5.602 30.656 -1.354 1 88.94 12 GLN B C 1
ATOM 1813 O O . GLN B 1 12 ? -6.574 30.203 -1.954 1 88.94 12 GLN B O 1
ATOM 1818 N N . VAL B 1 13 ? -5.051 30.156 -0.304 1 92 13 VAL B N 1
ATOM 1819 C CA . VAL B 1 13 ? -5.617 28.906 0.225 1 92 13 VAL B CA 1
ATOM 1820 C C . VAL B 1 13 ? -5.688 28.984 1.749 1 92 13 VAL B C 1
ATOM 1822 O O . VAL B 1 13 ? -5.086 29.875 2.361 1 92 13 VAL B O 1
ATOM 1825 N N . ASP B 1 14 ? -6.492 28.156 2.391 1 93.62 14 ASP B N 1
ATOM 1826 C CA . ASP B 1 14 ? -6.699 28.203 3.834 1 93.62 14 ASP B CA 1
ATOM 1827 C C . ASP B 1 14 ? -5.457 27.703 4.578 1 93.62 14 ASP B C 1
ATOM 1829 O O . ASP B 1 14 ? -5.203 28.125 5.711 1 93.62 14 ASP B O 1
ATOM 1833 N N . GLY B 1 15 ? -4.719 26.844 3.957 1 95.31 15 GLY B N 1
ATOM 1834 C CA . GLY B 1 15 ? -3.459 26.359 4.496 1 95.31 15 GLY B CA 1
ATOM 1835 C C . GLY B 1 15 ? -2.539 25.781 3.434 1 95.31 15 GLY B C 1
ATOM 1836 O O . GLY B 1 15 ? -3.004 25.172 2.467 1 95.31 15 GLY B O 1
ATOM 1837 N N . SER B 1 16 ? -1.303 26.016 3.648 1 96.5 16 SER B N 1
ATOM 1838 C CA . SER B 1 16 ? -0.328 25.469 2.711 1 96.5 16 SER B CA 1
ATOM 1839 C C . SER B 1 16 ? 1.001 25.188 3.4 1 96.5 16 SER B C 1
ATOM 1841 O O . SER B 1 16 ? 1.249 25.672 4.508 1 96.5 16 SER B O 1
ATOM 1843 N N . ALA B 1 17 ? 1.752 24.328 2.723 1 96.44 17 ALA B N 1
ATOM 1844 C CA . ALA B 1 17 ? 3.074 24 3.244 1 96.44 17 ALA B CA 1
ATOM 1845 C C . ALA B 1 17 ? 3.971 23.438 2.148 1 96.44 17 ALA B C 1
ATOM 1847 O O . ALA B 1 17 ? 3.484 22.781 1.214 1 96.44 17 ALA B O 1
ATOM 1848 N N . SER B 1 18 ? 5.164 23.781 2.312 1 96.81 18 SER B N 1
ATOM 1849 C CA . SER B 1 18 ? 6.176 23.094 1.516 1 96.81 18 SER B CA 1
ATOM 1850 C C . SER B 1 18 ? 7.027 22.156 2.379 1 96.81 18 SER B C 1
ATOM 1852 O O . SER B 1 18 ? 7.324 22.484 3.531 1 96.81 18 SER B O 1
ATOM 1854 N N . TYR B 1 19 ? 7.383 21.031 1.845 1 96.88 19 TYR B N 1
ATOM 1855 C CA . TYR B 1 19 ? 8.125 20.016 2.566 1 96.88 19 TYR B CA 1
ATOM 1856 C C . TYR B 1 19 ? 9.219 19.406 1.692 1 96.88 19 TYR B C 1
ATOM 1858 O O . TYR B 1 19 ? 8.945 18.906 0.6 1 96.88 19 TYR B O 1
ATOM 1866 N N . GLU B 1 20 ? 10.398 19.516 2.199 1 96.19 20 GLU B N 1
ATOM 1867 C CA . GLU B 1 20 ? 11.562 18.938 1.526 1 96.19 20 GLU B CA 1
ATOM 1868 C C . GLU B 1 20 ? 12.109 17.75 2.309 1 96.19 20 GLU B C 1
ATOM 1870 O O . GLU B 1 20 ? 12.43 17.875 3.492 1 96.19 20 GLU B O 1
ATOM 1875 N N . PHE B 1 21 ? 12.18 16.625 1.716 1 95.06 21 PHE B N 1
ATOM 1876 C CA . PHE B 1 21 ? 12.648 15.352 2.254 1 95.06 21 PHE B CA 1
ATOM 1877 C C . PHE B 1 21 ? 13.781 14.789 1.405 1 95.06 21 PHE B C 1
ATOM 1879 O O . PHE B 1 21 ? 13.547 13.992 0.497 1 95.06 21 PHE B O 1
ATOM 1886 N N . GLY B 1 22 ? 15.016 15.219 1.773 1 93.12 22 GLY B N 1
ATOM 1887 C CA . GLY B 1 22 ? 16.141 14.898 0.91 1 93.12 22 GLY B CA 1
ATOM 1888 C C . GLY B 1 22 ? 16 15.477 -0.486 1 93.12 22 GLY B C 1
ATOM 1889 O O . GLY B 1 22 ? 15.867 16.688 -0.65 1 93.12 22 GLY B O 1
ATOM 1890 N N . ALA B 1 23 ? 15.93 14.578 -1.47 1 94.94 23 ALA B N 1
ATOM 1891 C CA . ALA B 1 23 ? 15.875 15.008 -2.865 1 94.94 23 ALA B CA 1
ATOM 1892 C C . ALA B 1 23 ? 14.438 15.133 -3.344 1 94.94 23 ALA B C 1
ATOM 1894 O O . ALA B 1 23 ? 14.188 15.375 -4.527 1 94.94 23 ALA B O 1
ATOM 1895 N N . THR B 1 24 ? 13.539 14.969 -2.396 1 96.69 24 THR B N 1
ATOM 1896 C CA . THR B 1 24 ? 12.125 15.078 -2.725 1 96.69 24 THR B CA 1
ATOM 1897 C C . THR B 1 24 ? 11.531 16.359 -2.152 1 96.69 24 THR B C 1
ATOM 1899 O O . THR B 1 24 ? 11.766 16.703 -0.992 1 96.69 24 THR B O 1
ATOM 1902 N N . LYS B 1 25 ? 10.812 17.094 -3.008 1 97.62 25 LYS B N 1
ATOM 1903 C CA . LYS B 1 25 ? 10.18 18.328 -2.561 1 97.62 25 LYS B CA 1
ATOM 1904 C C . LYS B 1 25 ? 8.742 18.422 -3.072 1 97.62 25 LYS B C 1
ATOM 1906 O O . LYS B 1 25 ? 8.469 18.125 -4.234 1 97.62 25 LYS B O 1
ATOM 1911 N N . VAL B 1 26 ? 7.836 18.812 -2.154 1 98.31 26 VAL B N 1
ATOM 1912 C CA . VAL B 1 26 ? 6.441 18.984 -2.551 1 98.31 26 VAL B CA 1
ATOM 1913 C C . VAL B 1 26 ? 5.875 20.25 -1.913 1 98.31 26 VAL B C 1
ATOM 1915 O O . VAL B 1 26 ? 6.43 20.766 -0.94 1 98.31 26 VAL B O 1
ATOM 1918 N N . ILE B 1 27 ? 4.82 20.781 -2.5 1 98.44 27 ILE B N 1
ATOM 1919 C CA . ILE B 1 27 ? 4 21.844 -1.908 1 98.44 27 ILE B CA 1
ATOM 1920 C C . ILE B 1 27 ? 2.541 21.391 -1.858 1 98.44 27 ILE B C 1
ATOM 1922 O O . ILE B 1 27 ? 2.016 20.859 -2.838 1 98.44 27 ILE B O 1
ATOM 1926 N N . SER B 1 28 ? 1.991 21.516 -0.741 1 98.38 28 SER B N 1
ATOM 1927 C CA . SER B 1 28 ? 0.598 21.125 -0.555 1 98.38 28 SER B CA 1
ATOM 1928 C C . SER B 1 28 ? -0.264 22.312 -0.151 1 98.38 28 SER B C 1
ATOM 1930 O O . SER B 1 28 ? 0.223 23.25 0.484 1 98.38 28 SER B O 1
ATOM 1932 N N . SER B 1 29 ? -1.514 22.25 -0.514 1 98.25 29 SER B N 1
ATOM 1933 C CA . SER B 1 29 ? -2.482 23.266 -0.103 1 98.25 29 SER B CA 1
ATOM 1934 C C . SER B 1 29 ? -3.803 22.625 0.319 1 98.25 29 SER B C 1
ATOM 1936 O O . SER B 1 29 ? -4.168 21.562 -0.176 1 98.25 29 SER B O 1
ATOM 1938 N N . VAL B 1 30 ? -4.449 23.219 1.221 1 97.88 30 VAL B N 1
ATOM 1939 C CA . VAL B 1 30 ? -5.758 22.812 1.719 1 97.88 30 VAL B CA 1
ATOM 1940 C C . VAL B 1 30 ? -6.75 23.953 1.564 1 97.88 30 VAL B C 1
ATOM 1942 O O . VAL B 1 30 ? -6.465 25.094 1.964 1 97.88 30 VAL B O 1
ATOM 1945 N N . THR B 1 31 ? -7.859 23.672 0.873 1 96.94 31 THR B N 1
ATOM 1946 C CA . THR B 1 31 ? -8.969 24.609 0.744 1 96.94 31 THR B CA 1
ATOM 1947 C C . THR B 1 31 ? -10.25 24.016 1.305 1 96.94 31 THR B C 1
ATOM 1949 O O . THR B 1 31 ? -10.648 22.906 0.918 1 96.94 31 THR B O 1
ATOM 1952 N N . GLY B 1 32 ? -10.914 24.812 2.15 1 91.69 32 GLY B N 1
ATOM 1953 C CA . GLY B 1 32 ? -12.156 24.375 2.76 1 91.69 32 GLY B CA 1
ATOM 1954 C C . GLY B 1 32 ? -12.094 24.312 4.273 1 91.69 32 GLY B C 1
ATOM 1955 O O . GLY B 1 32 ? -11.125 24.766 4.875 1 91.69 32 GLY B O 1
ATOM 1956 N N . PRO B 1 33 ? -13.133 23.953 4.742 1 93.31 33 PRO B N 1
ATOM 1957 C CA . PRO B 1 33 ? -14.289 23.266 4.152 1 93.31 33 PRO B CA 1
ATOM 1958 C C . PRO B 1 33 ? -15.172 24.203 3.33 1 93.31 33 PRO B C 1
ATOM 1960 O O . PRO B 1 33 ? -15.359 25.359 3.693 1 93.31 33 PRO B O 1
ATOM 1963 N N . ILE B 1 34 ? -15.562 23.641 2.141 1 92.62 34 ILE B N 1
ATOM 1964 C CA . ILE B 1 34 ? -16.438 24.391 1.243 1 92.62 34 ILE B CA 1
ATOM 1965 C C . ILE B 1 34 ? -17.75 23.641 1.047 1 92.62 34 ILE B C 1
ATOM 1967 O O . ILE B 1 34 ? -17.75 22.422 0.881 1 92.62 34 ILE B O 1
ATOM 1971 N N . GLU B 1 35 ? -18.859 24.438 1.056 1 86.56 35 GLU B N 1
ATOM 1972 C CA . GLU B 1 35 ? -20.156 23.828 0.813 1 86.56 35 GLU B CA 1
ATOM 1973 C C . GLU B 1 35 ? -20.25 23.266 -0.604 1 86.56 35 GLU B C 1
ATOM 1975 O O . GLU B 1 35 ? -19.812 23.906 -1.561 1 86.56 35 GLU B O 1
ATOM 1980 N N . SER B 1 36 ? -20.312 22 -0.712 1 72.31 36 SER B N 1
ATOM 1981 C CA . SER B 1 36 ? -20.406 21.359 -2.02 1 72.31 36 SER B CA 1
ATOM 1982 C C . SER B 1 36 ? -21.844 20.969 -2.348 1 72.31 36 SER B C 1
ATOM 1984 O O . SER B 1 36 ? -22.562 20.484 -1.48 1 72.31 36 SER B O 1
ATOM 1986 N N . ALA B 1 37 ? -22.484 21.734 -3.363 1 59.19 37 ALA B N 1
ATOM 1987 C CA . ALA B 1 37 ? -23.781 21.312 -3.883 1 59.19 37 ALA B CA 1
ATOM 1988 C C . ALA B 1 37 ? -23.719 19.859 -4.367 1 59.19 37 ALA B C 1
ATOM 1990 O O . ALA B 1 37 ? -23.547 19.609 -5.559 1 59.19 37 ALA B O 1
ATOM 1991 N N . ARG B 1 38 ? -22.859 19.047 -3.861 1 56.06 38 ARG B N 1
ATOM 1992 C CA . ARG B 1 38 ? -22.859 17.734 -4.52 1 56.06 38 ARG B CA 1
ATOM 1993 C C . ARG B 1 38 ? -24.172 17 -4.281 1 56.06 38 ARG B C 1
ATOM 1995 O O . ARG B 1 38 ? -24.797 17.156 -3.24 1 56.06 38 ARG B O 1
ATOM 2002 N N . PRO B 1 39 ? -24.688 16.359 -5.43 1 51.62 39 PRO B N 1
ATOM 2003 C CA . PRO B 1 39 ? -25.984 15.688 -5.398 1 51.62 39 PRO B CA 1
ATOM 2004 C C . PRO B 1 39 ? -26.141 14.773 -4.188 1 51.62 39 PRO B C 1
ATOM 2006 O O . PRO B 1 39 ? -25.156 14.352 -3.588 1 51.62 39 PRO B O 1
ATOM 2009 N N . ARG B 1 40 ? -27.359 14.32 -3.846 1 48.06 40 ARG B N 1
ATOM 2010 C CA . ARG B 1 40 ? -28.078 13.539 -2.855 1 48.06 40 ARG B CA 1
ATOM 2011 C C . ARG B 1 40 ? -27.344 12.242 -2.525 1 48.06 40 ARG B C 1
ATOM 2013 O O . ARG B 1 40 ? -27.719 11.531 -1.593 1 48.06 40 ARG B O 1
ATOM 2020 N N . ASN B 1 41 ? -26.562 11.664 -3.389 1 46.62 41 ASN B N 1
ATOM 2021 C CA . ASN B 1 41 ? -26.266 10.242 -3.229 1 46.62 41 ASN B CA 1
ATOM 2022 C C . ASN B 1 41 ? -25.047 10.023 -2.326 1 46.62 41 ASN B C 1
ATOM 2024 O O . ASN B 1 41 ? -24.531 8.906 -2.236 1 46.62 41 ASN B O 1
ATOM 2028 N N . GLU B 1 42 ? -24.328 11.109 -1.924 1 54.41 42 GLU B N 1
ATOM 2029 C CA . GLU B 1 42 ? -23.203 10.812 -1.058 1 54.41 42 GLU B CA 1
ATOM 2030 C C . GLU B 1 42 ? -23.594 10.859 0.414 1 54.41 42 GLU B C 1
ATOM 2032 O O . GLU B 1 42 ? -24.609 11.477 0.77 1 54.41 42 GLU B O 1
ATOM 2037 N N . LEU B 1 43 ? -22.875 10.102 1.221 1 56 43 LEU B N 1
ATOM 2038 C CA . LEU B 1 43 ? -23.266 10.016 2.623 1 56 43 LEU B CA 1
ATOM 2039 C C . LEU B 1 43 ? -23.391 11.398 3.244 1 56 43 LEU B C 1
ATOM 2041 O O . LEU B 1 43 ? -22.391 12.125 3.352 1 56 43 LEU B O 1
ATOM 2045 N N . PRO B 1 44 ? -24.516 11.773 3.453 1 60.59 44 PRO B N 1
ATOM 2046 C CA . PRO B 1 44 ? -24.859 13.117 3.922 1 60.59 44 PRO B CA 1
ATOM 2047 C C . PRO B 1 44 ? -24.172 13.477 5.242 1 60.59 44 PRO B C 1
ATOM 2049 O O . PRO B 1 44 ? -24.125 14.648 5.617 1 60.59 44 PRO B O 1
ATOM 2052 N N . THR B 1 45 ? -23.406 12.508 5.828 1 70.44 45 THR B N 1
ATOM 2053 C CA . THR B 1 45 ? -23.047 12.805 7.211 1 70.44 45 THR B CA 1
ATOM 2054 C C . THR B 1 45 ? -21.547 13.086 7.34 1 70.44 45 THR B C 1
ATOM 2056 O O . THR B 1 45 ? -21.062 13.391 8.43 1 70.44 45 THR B O 1
ATOM 2059 N N . LYS B 1 46 ? -20.688 13.07 6.191 1 80.69 46 LYS B N 1
ATOM 2060 C CA . LYS B 1 46 ? -19.25 13.312 6.289 1 80.69 46 LYS B CA 1
ATOM 2061 C C . LYS B 1 46 ? -18.781 14.242 5.18 1 80.69 46 LYS B C 1
ATOM 2063 O O . LYS B 1 46 ? -19.438 14.383 4.148 1 80.69 46 LYS B O 1
ATOM 2068 N N . ALA B 1 47 ? -17.641 14.945 5.543 1 85.44 47 ALA B N 1
ATOM 2069 C CA . ALA B 1 47 ? -17.016 15.75 4.5 1 85.44 47 ALA B CA 1
ATOM 2070 C C . ALA B 1 47 ? -16.453 14.867 3.393 1 85.44 47 ALA B C 1
ATOM 2072 O O . ALA B 1 47 ? -16.094 13.711 3.639 1 85.44 47 ALA B O 1
ATOM 2073 N N . TYR B 1 48 ? -16.391 15.484 2.266 1 90.94 48 TYR B N 1
ATOM 2074 C CA . TYR B 1 48 ? -15.742 14.852 1.12 1 90.94 48 TYR B CA 1
ATOM 2075 C C . TYR B 1 48 ? -14.312 15.352 0.954 1 90.94 48 TYR B C 1
ATOM 2077 O O . TYR B 1 48 ? -14.039 16.547 1.119 1 90.94 48 TYR B O 1
ATOM 2085 N N . LEU B 1 49 ? -13.461 14.438 0.675 1 94.88 49 LEU B N 1
ATOM 2086 C CA . LEU B 1 49 ? -12.078 14.805 0.38 1 94.88 49 LEU B CA 1
ATOM 2087 C C . LEU B 1 49 ? -11.836 14.828 -1.125 1 94.88 49 LEU B C 1
ATOM 2089 O O . LEU B 1 49 ? -12.109 13.852 -1.819 1 94.88 49 LEU B O 1
ATOM 2093 N N . ASP B 1 50 ? -11.445 15.945 -1.604 1 95.88 50 ASP B N 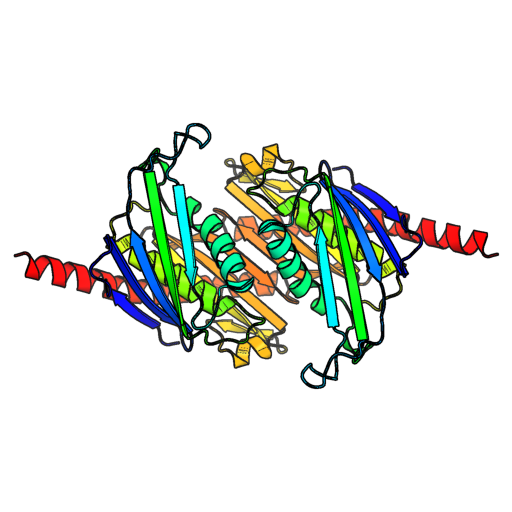1
ATOM 2094 C CA . ASP B 1 50 ? -11.008 16.094 -2.988 1 95.88 50 ASP B CA 1
ATOM 2095 C C . ASP B 1 50 ? -9.492 16.234 -3.072 1 95.88 50 ASP B C 1
ATOM 2097 O O . ASP B 1 50 ? -8.945 17.312 -2.812 1 95.88 50 ASP B O 1
ATOM 2101 N N . ILE B 1 51 ? -8.852 15.172 -3.477 1 97.5 51 ILE B N 1
ATOM 2102 C CA . ILE B 1 51 ? -7.391 15.117 -3.457 1 97.5 51 ILE B CA 1
ATOM 2103 C C . ILE B 1 51 ? -6.855 15.109 -4.887 1 97.5 51 ILE B C 1
ATOM 2105 O O . ILE B 1 51 ? -7.227 14.25 -5.688 1 97.5 51 ILE B O 1
ATOM 2109 N N . ASN B 1 52 ? -6.008 16.047 -5.152 1 97.25 52 ASN B N 1
ATOM 2110 C CA . ASN B 1 52 ? -5.375 16.141 -6.461 1 97.25 52 ASN B CA 1
ATOM 2111 C C . ASN B 1 52 ? -3.857 16.266 -6.34 1 97.25 52 ASN B C 1
ATOM 2113 O O . ASN B 1 52 ? -3.352 17.188 -5.688 1 97.25 52 ASN B O 1
ATOM 2117 N N . ILE B 1 53 ? -3.113 15.328 -6.938 1 97.81 53 ILE B N 1
ATOM 2118 C CA . ILE B 1 53 ? -1.655 15.359 -6.926 1 97.81 53 ILE B CA 1
ATOM 2119 C C . ILE B 1 53 ? -1.131 15.539 -8.352 1 97.81 53 ILE B C 1
ATOM 2121 O O . ILE B 1 53 ? -1.46 14.75 -9.242 1 97.81 53 ILE B O 1
ATOM 2125 N N . ARG B 1 54 ? -0.3 16.547 -8.484 1 97.31 54 ARG B N 1
ATOM 2126 C CA . ARG B 1 54 ? 0.267 16.859 -9.789 1 97.31 54 ARG B CA 1
ATOM 2127 C C . ARG B 1 54 ? 1.757 16.531 -9.836 1 97.31 54 ARG B C 1
ATOM 2129 O O . ARG B 1 54 ? 2.484 16.812 -8.875 1 97.31 54 ARG B O 1
ATOM 2136 N N . PRO B 1 55 ? 2.162 15.969 -10.969 1 95.81 55 PRO B N 1
ATOM 2137 C CA . PRO B 1 55 ? 3.586 15.641 -11.094 1 95.81 55 PRO B CA 1
ATOM 2138 C C . PRO B 1 55 ? 4.461 16.875 -11.273 1 95.81 55 PRO B C 1
ATOM 2140 O O . PRO B 1 55 ? 3.943 17.984 -11.516 1 95.81 55 PRO B O 1
ATOM 2143 N N . SER B 1 56 ? 5.758 16.672 -11.125 1 92.69 56 SER B N 1
ATOM 2144 C CA . SER B 1 56 ? 6.711 17.766 -11.312 1 92.69 56 SER B CA 1
ATOM 2145 C C . SER B 1 56 ? 6.734 18.219 -12.766 1 92.69 56 SER B C 1
ATOM 2147 O O . SER B 1 56 ? 7.078 19.375 -13.055 1 92.69 56 SER B O 1
ATOM 2149 N N . SER B 1 57 ? 6.488 17.266 -13.617 1 89.06 57 SER B N 1
ATOM 2150 C CA . SER B 1 57 ? 6.43 17.594 -15.039 1 89.06 57 SER B CA 1
ATOM 2151 C C . SER B 1 57 ? 5.473 16.656 -15.773 1 89.06 57 SER B C 1
ATOM 2153 O O . SER B 1 57 ? 5.262 15.516 -15.359 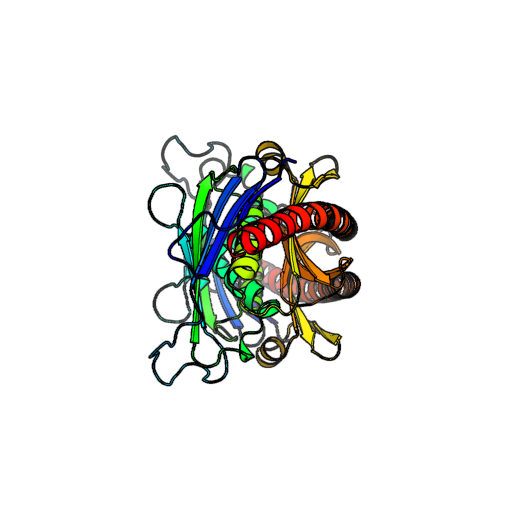1 89.06 57 SER B O 1
ATOM 2155 N N . GLY B 1 58 ? 4.875 17.234 -16.781 1 88.31 58 GLY B N 1
ATOM 2156 C CA . GLY B 1 58 ? 4.02 16.406 -17.625 1 88.31 58 GLY B CA 1
ATOM 2157 C C . GLY B 1 58 ? 2.621 16.234 -17.062 1 88.31 58 GLY B C 1
ATOM 2158 O O . GLY B 1 58 ? 2.117 17.109 -16.344 1 88.31 58 GLY B O 1
ATOM 2159 N N . VAL B 1 59 ? 1.956 15.164 -17.547 1 86.81 59 VAL B N 1
ATOM 2160 C CA . VAL B 1 59 ? 0.583 14.883 -17.141 1 86.81 59 VAL B CA 1
ATOM 2161 C C . VAL B 1 59 ? 0.573 13.797 -16.078 1 86.81 59 VAL B C 1
ATOM 2163 O O . VAL B 1 59 ? 1.477 12.953 -16.031 1 86.81 59 VAL B O 1
ATOM 2166 N N . PRO B 1 60 ? -0.424 13.938 -15.242 1 84.06 60 PRO B N 1
ATOM 2167 C CA . PRO B 1 60 ? -0.531 12.891 -14.219 1 84.06 60 PRO B CA 1
ATOM 2168 C C . PRO B 1 60 ? -0.519 11.484 -14.82 1 84.06 60 PRO B C 1
ATOM 2170 O O . PRO B 1 60 ? -1.053 11.266 -15.914 1 84.06 60 PRO B O 1
ATOM 2173 N N . SER B 1 61 ? 0.138 10.664 -14.141 1 85.31 61 SER B N 1
ATOM 2174 C CA . SER B 1 61 ? 0.233 9.258 -14.523 1 85.31 61 SER B CA 1
ATOM 2175 C C . SER B 1 61 ? -0.372 8.352 -13.461 1 85.31 61 SER B C 1
ATOM 2177 O O . SER B 1 61 ? -1.103 8.812 -12.586 1 85.31 61 SER B O 1
ATOM 2179 N N . THR B 1 62 ? -0.161 7.062 -13.602 1 85.25 62 THR B N 1
ATOM 2180 C CA . THR B 1 62 ? -0.614 6.066 -12.633 1 85.25 62 THR B CA 1
ATOM 2181 C C . THR B 1 62 ? 0.033 6.297 -11.273 1 85.25 62 THR B C 1
ATOM 2183 O O . THR B 1 62 ? -0.563 5.996 -10.234 1 85.25 62 THR B O 1
ATOM 2186 N N . ARG B 1 63 ? 1.105 6.914 -11.273 1 88.88 63 ARG B N 1
ATOM 2187 C CA . ARG B 1 63 ? 1.856 7.172 -10.047 1 88.88 63 ARG B CA 1
ATOM 2188 C C . ARG B 1 63 ? 1.105 8.141 -9.141 1 88.88 63 ARG B C 1
ATOM 2190 O O . ARG B 1 63 ? 0.918 7.863 -7.953 1 88.88 63 ARG B O 1
ATOM 2197 N N . GLU B 1 64 ? 0.655 9.227 -9.695 1 92.88 64 GLU B N 1
ATOM 2198 C CA . GLU B 1 64 ? -0.082 10.211 -8.914 1 92.88 64 GLU B CA 1
ATOM 2199 C C . GLU B 1 64 ? -1.417 9.648 -8.43 1 92.88 64 GLU B C 1
ATOM 2201 O O . GLU B 1 64 ? -1.848 9.93 -7.312 1 92.88 64 GLU B O 1
ATOM 2206 N N . THR B 1 65 ? -1.992 8.875 -9.266 1 90.19 65 THR B N 1
ATOM 2207 C CA . THR B 1 65 ? -3.25 8.234 -8.891 1 90.19 65 THR B CA 1
ATOM 2208 C C . THR B 1 65 ? -3.055 7.309 -7.695 1 90.19 65 THR B C 1
ATOM 2210 O O . THR B 1 65 ? -3.887 7.277 -6.789 1 90.19 65 THR B O 1
ATOM 2213 N N . LEU B 1 66 ? -1.983 6.613 -7.715 1 90.75 66 LEU B N 1
ATOM 2214 C CA . LEU B 1 66 ? -1.642 5.73 -6.605 1 90.75 66 LEU B CA 1
ATOM 2215 C C . LEU B 1 66 ? -1.466 6.523 -5.312 1 90.75 66 LEU B C 1
ATOM 2217 O O . LEU B 1 66 ? -2.002 6.145 -4.27 1 90.75 66 LEU B O 1
ATOM 2221 N N . LEU B 1 67 ? -0.767 7.566 -5.426 1 95.25 67 LEU B N 1
ATOM 2222 C CA . LEU B 1 67 ? -0.486 8.406 -4.262 1 95.25 67 LEU B CA 1
ATOM 2223 C C . LEU B 1 67 ? -1.765 9.039 -3.732 1 95.25 67 LEU B C 1
ATOM 2225 O O . LEU B 1 67 ? -1.955 9.141 -2.518 1 95.25 67 LEU B O 1
ATOM 2229 N N . GLU B 1 68 ? -2.633 9.414 -4.656 1 95.31 68 GLU B N 1
ATOM 2230 C CA . GLU B 1 68 ? -3.928 9.969 -4.27 1 95.31 68 GLU B CA 1
ATOM 2231 C C . GLU B 1 68 ? -4.762 8.938 -3.508 1 95.31 68 GLU B C 1
ATOM 2233 O O . GLU B 1 68 ? -5.406 9.273 -2.512 1 95.31 68 GLU B O 1
ATOM 2238 N N . HIS B 1 69 ? -4.711 7.789 -3.986 1 90.81 69 HIS B N 1
ATOM 2239 C CA . HIS B 1 69 ? -5.469 6.727 -3.342 1 90.81 69 HIS B CA 1
ATOM 2240 C C . HIS B 1 69 ? -4.957 6.457 -1.931 1 90.81 69 HIS B C 1
ATOM 2242 O O . HIS B 1 69 ? -5.75 6.34 -0.992 1 90.81 69 HIS B O 1
ATOM 2248 N N . LYS B 1 70 ? -3.676 6.375 -1.777 1 93.5 70 LYS B N 1
ATOM 2249 C CA . LYS B 1 70 ? -3.08 6.125 -0.468 1 93.5 70 LYS B CA 1
ATOM 2250 C C . LYS B 1 70 ? -3.408 7.25 0.51 1 93.5 70 LYS B C 1
ATOM 2252 O O . LYS B 1 70 ? -3.801 6.996 1.649 1 93.5 70 LYS B O 1
ATOM 2257 N N . LEU B 1 71 ? -3.289 8.453 0.023 1 96.5 71 LEU B N 1
ATOM 2258 C CA . LEU B 1 71 ? -3.625 9.602 0.851 1 96.5 71 LEU B CA 1
ATOM 2259 C C . LEU B 1 71 ? -5.109 9.602 1.21 1 96.5 71 LEU B C 1
ATOM 2261 O O . LEU B 1 71 ? -5.477 9.922 2.342 1 96.5 71 LEU B O 1
ATOM 2265 N N . GLY B 1 72 ? -5.945 9.297 0.277 1 94.19 72 GLY B N 1
ATOM 2266 C CA . GLY B 1 72 ? -7.387 9.242 0.482 1 94.19 72 GLY B CA 1
ATOM 2267 C C . GLY B 1 72 ? -7.797 8.227 1.529 1 94.19 72 GLY B C 1
ATOM 2268 O O . GLY B 1 72 ? -8.805 8.406 2.217 1 94.19 72 GLY B O 1
ATOM 2269 N N . GLN B 1 73 ? -7.051 7.191 1.611 1 91.19 73 GLN B N 1
ATOM 2270 C CA . GLN B 1 73 ? -7.332 6.164 2.611 1 91.19 73 GLN B CA 1
ATOM 2271 C C . GLN B 1 73 ? -6.816 6.582 3.986 1 91.19 73 GLN B C 1
ATOM 2273 O O . GLN B 1 73 ? -7.414 6.246 5.008 1 91.19 73 GLN B O 1
ATOM 2278 N N . LEU B 1 74 ? -5.797 7.301 3.992 1 95.81 74 LEU B N 1
ATOM 2279 C CA . LEU B 1 74 ? -5.117 7.664 5.23 1 95.81 74 LEU B CA 1
ATOM 2280 C C . LEU B 1 74 ? -5.832 8.812 5.93 1 95.81 74 LEU B C 1
ATOM 2282 O O . LEU B 1 74 ? -6.047 8.773 7.141 1 95.81 74 LEU B O 1
ATOM 2286 N N . LEU B 1 75 ? -6.281 9.828 5.227 1 96.88 75 LEU B N 1
ATOM 2287 C CA . LEU B 1 75 ? -6.695 11.109 5.789 1 96.88 75 LEU B CA 1
ATOM 2288 C C . LEU B 1 75 ? -7.984 10.961 6.59 1 96.88 75 LEU B C 1
ATOM 2290 O O . LEU B 1 75 ? -8.156 11.609 7.625 1 96.88 75 LEU B O 1
ATOM 2294 N N . PRO B 1 76 ? -8.906 10.078 6.168 1 93.56 76 PRO B N 1
ATOM 2295 C CA . PRO B 1 76 ? -10.117 9.898 6.98 1 93.56 76 PRO B CA 1
ATOM 2296 C C . PRO B 1 76 ? -9.805 9.398 8.391 1 93.56 76 PRO B C 1
ATOM 2298 O O . PRO B 1 76 ? -10.625 9.562 9.297 1 93.56 76 PRO B O 1
ATOM 2301 N N . THR B 1 77 ? -8.641 8.797 8.547 1 93.69 77 THR B N 1
ATOM 2302 C CA . THR B 1 77 ? -8.281 8.25 9.852 1 93.69 77 THR B CA 1
ATOM 2303 C C . THR B 1 77 ? -7.793 9.344 10.789 1 93.69 77 THR B C 1
ATOM 2305 O O . THR B 1 77 ? -7.75 9.164 12.008 1 93.69 77 THR B O 1
ATOM 2308 N N . VAL B 1 78 ? -7.445 10.508 10.219 1 96.19 78 VAL B N 1
ATOM 2309 C CA . VAL B 1 78 ? -6.797 11.5 11.062 1 96.19 78 VAL B CA 1
ATOM 2310 C C . VAL B 1 78 ? -7.605 12.797 11.055 1 96.19 78 VAL B C 1
ATOM 2312 O O . VAL B 1 78 ? -7.414 13.664 11.906 1 96.19 78 VAL B O 1
ATOM 2315 N N . ILE B 1 79 ? -8.477 13 10.07 1 96.56 79 ILE B N 1
ATOM 2316 C CA . ILE B 1 79 ? -9.289 14.211 9.984 1 96.56 79 ILE B CA 1
ATOM 2317 C C . ILE B 1 79 ? -10.656 13.961 10.625 1 96.56 79 ILE B C 1
ATOM 2319 O O . ILE B 1 79 ? -11.258 12.898 10.422 1 96.56 79 ILE B O 1
ATOM 2323 N N . ASN B 1 80 ? -11.141 14.875 11.398 1 95.88 80 ASN B N 1
ATOM 2324 C CA . ASN B 1 80 ? -12.5 14.812 11.93 1 95.88 80 ASN B CA 1
ATOM 2325 C C . ASN B 1 80 ? -13.531 15.188 10.875 1 95.88 80 ASN B C 1
ATOM 2327 O O . ASN B 1 80 ? -14.172 16.25 10.977 1 95.88 80 ASN B O 1
ATOM 2331 N N . LEU B 1 81 ? -13.789 14.328 9.969 1 93.44 81 LEU B N 1
ATOM 2332 C CA . LEU B 1 81 ? -14.641 14.602 8.82 1 93.44 81 LEU B CA 1
ATOM 2333 C C . LEU B 1 81 ? -16.078 14.844 9.258 1 93.44 81 LEU B C 1
ATOM 2335 O O . LEU B 1 81 ? -16.844 15.531 8.57 1 93.44 81 LEU B O 1
ATOM 2339 N N . ASP B 1 82 ? -16.484 14.289 10.414 1 92 82 ASP B N 1
ATOM 2340 C CA . ASP B 1 82 ? -17.844 14.383 10.914 1 92 82 ASP B CA 1
ATOM 2341 C C . ASP B 1 82 ? -18.188 15.82 11.312 1 92 82 ASP B C 1
ATOM 2343 O O . ASP B 1 82 ? -19.359 16.172 11.453 1 92 82 ASP B O 1
ATOM 2347 N N . GLN B 1 83 ? -17.172 16.641 11.5 1 93.56 83 GLN B N 1
ATOM 2348 C CA . GLN B 1 83 ? -17.359 18.031 11.883 1 93.56 83 GLN B CA 1
ATOM 2349 C C . GLN B 1 83 ? -17.734 18.891 10.68 1 93.56 83 GLN B C 1
ATOM 2351 O O . GLN B 1 83 ? -18.156 20.047 10.828 1 93.56 83 GLN B O 1
ATOM 2356 N N . TYR B 1 84 ? -17.672 18.297 9.422 1 93.12 84 TYR B N 1
ATOM 2357 C CA . TYR B 1 84 ? -17.906 19.062 8.203 1 93.12 84 TYR B CA 1
ATOM 2358 C C . TYR B 1 84 ? -18.891 18.344 7.285 1 93.12 84 TYR B C 1
ATOM 2360 O O . TYR B 1 84 ? -18.594 18.109 6.113 1 93.12 84 TYR B O 1
ATOM 2368 N N . PRO B 1 85 ? -20.109 18.109 7.766 1 88.94 85 PRO B N 1
ATOM 2369 C CA . PRO B 1 85 ? -21.062 17.375 6.938 1 88.94 85 PRO B CA 1
ATOM 2370 C C . PRO B 1 85 ? -21.422 18.109 5.648 1 88.94 85 PRO B C 1
ATOM 2372 O O . PRO B 1 85 ? -21.641 19.328 5.66 1 88.94 85 PRO B O 1
ATOM 2375 N N . ARG B 1 86 ? -21.359 17.422 4.574 1 88.25 86 ARG B N 1
ATOM 2376 C CA . ARG B 1 86 ? -21.75 17.906 3.258 1 88.25 86 ARG B CA 1
ATOM 2377 C C . ARG B 1 86 ? -20.797 18.984 2.76 1 88.25 86 ARG B C 1
ATOM 2379 O O . ARG B 1 86 ? -21.203 19.891 2.029 1 88.25 86 ARG B O 1
ATOM 2386 N N . GLN B 1 87 ? -19.656 19 3.279 1 93.5 87 GLN B N 1
ATOM 2387 C CA . GLN B 1 87 ? -18.625 19.953 2.832 1 93.5 87 GLN B CA 1
ATOM 2388 C C . GLN B 1 87 ? -17.453 19.219 2.176 1 93.5 87 GLN B C 1
ATOM 2390 O O . GLN B 1 87 ? -17.328 18 2.309 1 93.5 87 GLN B O 1
ATOM 2395 N N . THR B 1 88 ? -16.812 20 1.403 1 95.12 88 THR B N 1
ATOM 2396 C CA . THR B 1 88 ? -15.648 19.438 0.714 1 95.12 88 THR B CA 1
ATOM 2397 C C . THR B 1 88 ? -14.359 20.078 1.221 1 95.12 88 THR B C 1
ATOM 2399 O O . THR B 1 88 ? -14.281 21.297 1.388 1 95.12 88 THR B O 1
ATOM 2402 N N . ILE B 1 89 ? -13.391 19.266 1.577 1 96.81 89 ILE B N 1
ATOM 2403 C CA . ILE B 1 89 ? -12.016 19.688 1.829 1 96.81 89 ILE B CA 1
ATOM 2404 C C . ILE B 1 89 ? -11.141 19.344 0.625 1 96.81 89 ILE B C 1
ATOM 2406 O O . ILE B 1 89 ? -11 18.172 0.267 1 96.81 89 ILE B O 1
ATOM 2410 N N . GLN B 1 90 ? -10.633 20.375 -0.016 1 97.19 90 GLN B N 1
ATOM 2411 C CA . GLN B 1 90 ? -9.789 20.188 -1.191 1 97.19 90 GLN B CA 1
ATOM 2412 C C . GLN B 1 90 ? -8.312 20.172 -0.814 1 97.19 90 GLN B C 1
ATOM 2414 O O . GLN B 1 90 ? -7.828 21.078 -0.145 1 97.19 90 GLN B O 1
ATOM 2419 N N . ILE B 1 91 ? -7.641 19.125 -1.19 1 98.38 91 ILE B N 1
ATOM 2420 C CA . ILE B 1 91 ? -6.211 18.984 -0.959 1 98.38 91 ILE B CA 1
ATOM 2421 C C . ILE B 1 91 ? -5.48 18.875 -2.297 1 98.38 91 ILE B C 1
ATOM 2423 O O . ILE B 1 91 ? -5.746 17.969 -3.092 1 98.38 91 ILE B O 1
ATOM 2427 N N . ALA B 1 92 ? -4.633 19.859 -2.523 1 98.31 92 ALA B N 1
ATOM 2428 C CA . ALA B 1 92 ? -3.82 19.859 -3.736 1 98.31 92 ALA B CA 1
ATOM 2429 C C . ALA B 1 92 ? -2.336 19.734 -3.404 1 98.31 92 ALA B C 1
ATOM 2431 O O . ALA B 1 92 ? -1.837 20.391 -2.488 1 98.31 92 ALA B O 1
ATOM 2432 N N . VAL B 1 93 ? -1.677 18.828 -4.125 1 98.5 93 VAL B N 1
ATOM 2433 C CA . VAL B 1 93 ? -0.243 18.625 -3.938 1 98.5 93 VAL B CA 1
ATOM 2434 C C . VAL B 1 93 ? 0.48 18.797 -5.273 1 98.5 93 VAL B C 1
ATOM 2436 O O . VAL B 1 93 ? 0.083 18.219 -6.281 1 98.5 93 VAL B O 1
ATOM 2439 N N . GLN B 1 94 ? 1.449 19.625 -5.27 1 98.06 94 GLN B N 1
ATOM 2440 C CA . GLN B 1 94 ? 2.354 19.781 -6.402 1 98.06 94 GLN B CA 1
ATOM 2441 C C . GLN B 1 94 ? 3.73 19.203 -6.094 1 98.06 94 GLN B C 1
ATOM 2443 O O . GLN B 1 94 ? 4.438 19.703 -5.215 1 98.06 94 GLN B O 1
ATOM 2448 N N . ILE B 1 95 ? 4.086 18.125 -6.812 1 97.88 95 ILE B N 1
ATOM 2449 C CA . ILE B 1 95 ? 5.438 17.594 -6.688 1 97.88 95 ILE B CA 1
ATOM 2450 C C . ILE B 1 95 ? 6.426 18.5 -7.41 1 97.88 95 ILE B C 1
ATOM 2452 O O . ILE B 1 95 ? 6.266 18.781 -8.602 1 97.88 95 ILE B O 1
ATOM 2456 N N . LEU B 1 96 ? 7.371 19 -6.703 1 97.31 96 LEU B N 1
ATOM 2457 C CA . LEU B 1 96 ? 8.367 19.891 -7.301 1 97.31 96 LEU B CA 1
ATOM 2458 C C . LEU B 1 96 ? 9.609 19.109 -7.711 1 97.31 96 LEU B C 1
ATOM 2460 O O . LEU B 1 96 ? 10.195 19.375 -8.766 1 97.31 96 LEU B O 1
ATOM 2464 N N . LYS B 1 97 ? 10.047 18.188 -6.895 1 96.06 97 LYS B N 1
ATOM 2465 C CA . LYS B 1 97 ? 11.164 17.281 -7.137 1 96.06 97 LYS B CA 1
ATOM 2466 C C . LYS B 1 97 ? 10.805 15.852 -6.727 1 96.06 97 LYS B C 1
ATOM 2468 O O . LYS B 1 97 ? 10.398 15.609 -5.59 1 96.06 97 LYS B O 1
ATOM 2473 N N . ASN B 1 98 ? 10.945 14.93 -7.543 1 93.19 98 ASN B N 1
ATOM 2474 C CA . ASN B 1 98 ? 10.602 13.539 -7.254 1 93.19 98 ASN B CA 1
ATOM 2475 C C . ASN B 1 98 ? 11.578 12.922 -6.262 1 93.19 98 ASN B C 1
ATOM 2477 O O . ASN B 1 98 ? 11.172 12.398 -5.223 1 93.19 98 ASN B O 1
ATOM 2481 N N . GLY B 1 99 ? 12.891 12.953 -6.641 1 92.44 99 GLY B N 1
ATOM 2482 C CA . GLY B 1 99 ? 13.969 12.539 -5.758 1 92.44 99 GLY B CA 1
ATOM 2483 C C . GLY B 1 99 ? 14.148 11.031 -5.703 1 92.44 99 GLY B C 1
ATOM 2484 O O . GLY B 1 99 ? 14.852 10.516 -4.832 1 92.44 99 GLY B O 1
ATOM 2485 N N . GLU B 1 100 ? 13.414 10.281 -6.492 1 91.81 100 GLU B N 1
ATOM 2486 C CA . GLU B 1 100 ? 13.531 8.828 -6.562 1 91.81 100 GLU B CA 1
ATOM 2487 C C . GLU B 1 100 ? 13.117 8.305 -7.934 1 91.81 100 GLU B C 1
ATOM 2489 O O . GLU B 1 100 ? 12.406 8.984 -8.68 1 91.81 100 GLU B O 1
ATOM 2494 N N . PRO B 1 101 ? 13.641 7.121 -8.242 1 87.94 101 PRO B N 1
ATOM 2495 C CA . PRO B 1 101 ? 13.258 6.535 -9.531 1 87.94 101 PRO B CA 1
ATOM 2496 C C . PRO B 1 101 ? 11.758 6.273 -9.641 1 87.94 101 PRO B C 1
ATOM 2498 O O . PRO B 1 101 ? 11.07 6.195 -8.617 1 87.94 101 PRO B O 1
ATOM 2501 N N . LYS B 1 102 ? 11.305 6.105 -10.836 1 81.5 102 LYS B N 1
ATOM 2502 C CA . LYS B 1 102 ? 9.883 6.008 -11.156 1 81.5 102 LYS B CA 1
ATOM 2503 C C . LYS B 1 102 ? 9.25 4.785 -10.492 1 81.5 102 LYS B C 1
ATOM 2505 O O . LYS B 1 102 ? 8.055 4.785 -10.188 1 81.5 102 LYS B O 1
ATOM 2510 N N . GLU B 1 103 ? 10.078 3.797 -10.266 1 82.5 103 GLU B N 1
ATOM 2511 C CA . GLU B 1 103 ? 9.586 2.531 -9.734 1 82.5 103 GLU B CA 1
ATOM 2512 C C . GLU B 1 103 ? 9.25 2.646 -8.25 1 82.5 103 GLU B C 1
ATOM 2514 O O . GLU B 1 103 ? 8.555 1.792 -7.695 1 82.5 103 GLU B O 1
ATOM 2519 N N . TYR B 1 104 ? 9.711 3.75 -7.668 1 88.31 104 TYR B N 1
ATOM 2520 C CA . TYR B 1 104 ? 9.539 3.904 -6.227 1 88.31 104 TYR B CA 1
ATOM 2521 C C . TYR B 1 104 ? 8.688 5.129 -5.91 1 88.31 104 TYR B C 1
ATOM 2523 O O . TYR B 1 104 ? 8.773 6.145 -6.602 1 88.31 104 TYR B O 1
ATOM 2531 N N . THR B 1 105 ? 7.871 5.004 -4.867 1 92.75 105 THR B N 1
ATOM 2532 C CA . THR B 1 105 ? 7.047 6.133 -4.449 1 92.75 105 THR B CA 1
ATOM 2533 C C . THR B 1 105 ? 7.176 6.371 -2.947 1 92.75 105 THR B C 1
ATOM 2535 O O . THR B 1 105 ? 6.375 7.098 -2.357 1 92.75 105 THR B O 1
ATOM 2538 N N . ALA B 1 106 ? 8.133 5.75 -2.332 1 95.44 106 ALA B N 1
ATOM 2539 C CA . ALA B 1 106 ? 8.242 5.777 -0.876 1 95.44 106 ALA B CA 1
ATOM 2540 C C . ALA B 1 106 ? 8.555 7.184 -0.377 1 95.44 106 ALA B C 1
ATOM 2542 O O . ALA B 1 106 ? 7.859 7.711 0.494 1 95.44 106 ALA B O 1
ATOM 2543 N N . ARG B 1 107 ? 9.562 7.828 -0.956 1 96.06 107 ARG B N 1
ATOM 2544 C CA . ARG B 1 107 ? 9.984 9.156 -0.511 1 96.06 107 ARG B CA 1
ATOM 2545 C C . ARG B 1 107 ? 8.914 10.195 -0.811 1 96.06 107 ARG B C 1
ATOM 2547 O O . ARG B 1 107 ? 8.633 11.062 0.019 1 96.06 107 ARG B O 1
ATOM 2554 N N . GLN B 1 108 ? 8.344 10.086 -1.965 1 96.62 108 GLN B N 1
ATOM 2555 C CA . GLN B 1 108 ? 7.297 11.023 -2.352 1 96.62 108 GLN B CA 1
ATOM 2556 C C . GLN B 1 108 ? 6.102 10.93 -1.408 1 96.62 108 GLN B C 1
ATOM 2558 O O . GLN B 1 108 ? 5.547 11.953 -0.997 1 96.62 108 GLN B O 1
ATOM 2563 N N . LEU B 1 109 ? 5.695 9.688 -1.155 1 97.56 109 LEU B N 1
ATOM 2564 C CA . LEU B 1 109 ? 4.555 9.5 -0.269 1 97.56 109 LEU B CA 1
ATOM 2565 C C . LEU B 1 109 ? 4.816 10.117 1.098 1 97.56 109 LEU B C 1
ATOM 2567 O O . LEU B 1 109 ? 3.941 10.773 1.664 1 97.56 109 LEU B O 1
ATOM 2571 N N . VAL B 1 110 ? 6.027 9.945 1.597 1 97.88 110 VAL B N 1
ATOM 2572 C CA . VAL B 1 110 ? 6.414 10.508 2.885 1 97.88 110 VAL B CA 1
ATOM 2573 C C . VAL B 1 110 ? 6.324 12.031 2.828 1 97.88 110 VAL B C 1
ATOM 2575 O O . VAL B 1 110 ? 5.715 12.656 3.697 1 97.88 110 VAL B O 1
ATOM 2578 N N . ALA B 1 111 ? 6.914 12.625 1.795 1 97.94 111 ALA B N 1
ATOM 2579 C CA . ALA B 1 111 ? 6.914 14.078 1.646 1 97.94 111 ALA B CA 1
ATOM 2580 C C . ALA B 1 111 ? 5.492 14.625 1.542 1 97.94 111 ALA B C 1
ATOM 2582 O O . ALA B 1 111 ? 5.16 15.641 2.148 1 97.94 111 ALA B O 1
ATOM 2583 N N . ILE B 1 112 ? 4.691 13.906 0.815 1 98.44 112 ILE B N 1
ATOM 2584 C CA . ILE B 1 112 ? 3.312 14.328 0.59 1 98.44 112 ILE B CA 1
ATOM 2585 C C . ILE B 1 112 ? 2.539 14.281 1.905 1 98.44 112 ILE B C 1
ATOM 2587 O O . ILE B 1 112 ? 1.89 15.258 2.283 1 98.44 112 ILE B O 1
ATOM 2591 N N . ILE B 1 113 ? 2.604 13.188 2.615 1 98.56 113 ILE B N 1
ATOM 2592 C CA . ILE B 1 113 ? 1.857 13.008 3.854 1 98.56 113 ILE B CA 1
ATOM 2593 C C . ILE B 1 113 ? 2.254 14.078 4.863 1 98.56 113 ILE B C 1
ATOM 2595 O O . ILE B 1 113 ? 1.392 14.719 5.465 1 98.56 113 ILE B O 1
ATOM 2599 N N . ASN B 1 114 ? 3.533 14.289 4.984 1 98.06 114 ASN B N 1
ATOM 2600 C CA . ASN B 1 114 ? 4.02 15.25 5.969 1 98.06 114 ASN B CA 1
ATOM 2601 C C . ASN B 1 114 ? 3.684 16.688 5.566 1 98.06 114 ASN B C 1
ATOM 2603 O O . ASN B 1 114 ? 3.348 17.5 6.418 1 98.06 114 ASN B O 1
ATOM 2607 N N . SER B 1 115 ? 3.775 17 4.281 1 98.12 115 SER B N 1
ATOM 2608 C CA . SER B 1 115 ? 3.396 18.312 3.785 1 98.12 115 SER B CA 1
ATOM 2609 C C . SER B 1 115 ? 1.915 18.594 4.02 1 98.12 115 SER B C 1
ATOM 2611 O O . SER B 1 115 ? 1.542 19.672 4.469 1 98.12 115 SER B O 1
ATOM 2613 N N . VAL B 1 116 ? 1.103 17.625 3.715 1 98.25 116 VAL B N 1
ATOM 2614 C CA . VAL B 1 116 ? -0.342 17.766 3.873 1 98.25 116 VAL B CA 1
ATOM 2615 C C . VAL B 1 116 ? -0.686 17.938 5.352 1 98.25 116 VAL B C 1
ATOM 2617 O O . VAL B 1 116 ? -1.57 18.719 5.699 1 98.25 116 VAL B O 1
ATOM 2620 N N . PHE B 1 117 ? 0.053 17.25 6.203 1 97.94 117 PHE B N 1
ATOM 2621 C CA . PHE B 1 117 ? -0.148 17.406 7.637 1 97.94 117 PHE B CA 1
ATOM 2622 C C . PHE B 1 117 ? 0.036 18.859 8.062 1 97.94 117 PHE B C 1
ATOM 2624 O O . PHE B 1 117 ? -0.838 19.438 8.703 1 97.94 117 PHE B O 1
ATOM 2631 N N . VAL B 1 118 ? 1.108 19.422 7.629 1 96.44 118 VAL B N 1
ATOM 2632 C CA . VAL B 1 118 ? 1.42 20.797 7.988 1 96.44 118 VAL B CA 1
ATOM 2633 C C . VAL B 1 118 ? 0.386 21.75 7.375 1 96.44 118 VAL B C 1
ATOM 2635 O O . VAL B 1 118 ? -0.087 22.672 8.039 1 96.44 118 VAL B O 1
ATOM 2638 N N . ALA B 1 119 ? 0.032 21.469 6.141 1 96.81 119 ALA B N 1
ATOM 2639 C CA . ALA B 1 119 ? -0.962 22.312 5.469 1 96.81 119 ALA B CA 1
ATOM 2640 C C . ALA B 1 119 ? -2.307 22.25 6.191 1 96.81 119 ALA B C 1
ATOM 2642 O O . ALA B 1 119 ? -3.004 23.25 6.301 1 96.81 119 ALA B O 1
ATOM 2643 N N . LEU B 1 120 ? -2.686 21.062 6.684 1 96.81 120 LEU B N 1
ATOM 2644 C CA . LEU B 1 120 ? -3.93 20.891 7.426 1 96.81 120 LEU B CA 1
ATOM 2645 C C . LEU B 1 120 ? -3.902 21.688 8.727 1 96.81 120 LEU B C 1
ATOM 2647 O O . LEU B 1 120 ? -4.879 22.359 9.062 1 96.81 120 LEU B O 1
ATOM 2651 N N . ILE B 1 121 ? -2.795 21.625 9.391 1 94.56 121 ILE B N 1
ATOM 2652 C CA . ILE B 1 121 ? -2.623 22.391 10.617 1 94.56 121 ILE B CA 1
ATOM 2653 C C . ILE B 1 121 ? -2.797 23.875 10.328 1 94.56 121 ILE B C 1
ATOM 2655 O O . ILE B 1 121 ? -3.529 24.578 11.039 1 94.56 121 ILE B O 1
ATOM 2659 N N . ASN B 1 122 ? -2.191 24.344 9.281 1 93 122 ASN B N 1
ATOM 2660 C CA . ASN B 1 122 ? -2.225 25.75 8.906 1 93 122 ASN B CA 1
ATOM 2661 C C . ASN B 1 122 ? -3.623 26.188 8.477 1 93 122 ASN B C 1
ATOM 2663 O O . ASN B 1 122 ? -3.975 27.359 8.594 1 93 122 ASN B O 1
ATOM 2667 N N . SER B 1 123 ? -4.414 25.297 7.984 1 94.5 123 SER B N 1
ATOM 2668 C CA . SER B 1 123 ? -5.758 25.609 7.504 1 94.5 123 SER B CA 1
ATOM 2669 C C . SER B 1 123 ? -6.754 25.672 8.656 1 94.5 123 SER B C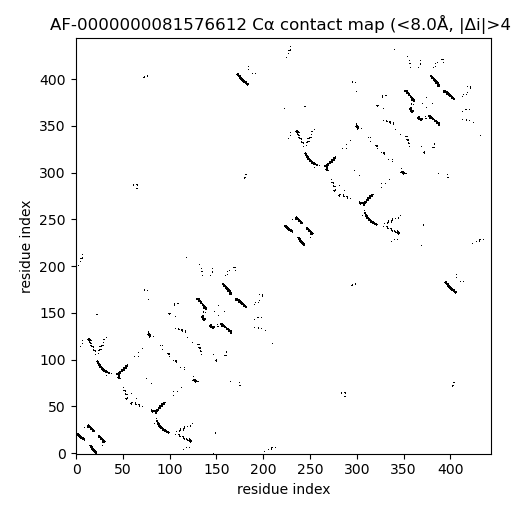 1
ATOM 2671 O O . SER B 1 123 ? -7.855 26.203 8.5 1 94.5 123 SER B O 1
ATOM 2673 N N . GLY B 1 124 ? -6.43 25.016 9.766 1 93.62 124 GLY B N 1
ATOM 2674 C CA . GLY B 1 124 ? -7.332 25 10.906 1 93.62 124 GLY B CA 1
ATOM 2675 C C . GLY B 1 124 ? -8.32 23.844 10.859 1 93.62 124 GLY B C 1
ATOM 2676 O O . GLY B 1 124 ? -9.234 23.781 11.68 1 93.62 124 GLY B O 1
ATOM 2677 N N . ILE B 1 125 ? -8.203 22.969 9.875 1 95.69 125 ILE B N 1
ATOM 2678 C CA . ILE B 1 125 ? -9.047 21.797 9.812 1 95.69 125 ILE B CA 1
ATOM 2679 C C . ILE B 1 125 ? -8.867 20.953 11.078 1 95.69 125 ILE B C 1
ATOM 2681 O O . ILE B 1 125 ? -7.738 20.766 11.539 1 95.69 125 ILE B O 1
ATOM 2685 N N . SER B 1 126 ? -9.93 20.484 11.625 1 96.5 126 SER B N 1
ATOM 2686 C CA . SER B 1 126 ? -9.906 19.719 12.867 1 96.5 126 SER B CA 1
ATOM 2687 C C . SER B 1 126 ? -9.305 18.328 12.641 1 96.5 126 SER B C 1
ATOM 2689 O O . SER B 1 126 ? -9.766 17.578 11.773 1 96.5 126 SER B O 1
ATOM 2691 N N . LEU B 1 127 ? -8.289 18.016 13.406 1 96.62 127 LEU B N 1
ATOM 2692 C CA . LEU B 1 127 ? -7.621 16.719 13.312 1 96.62 127 LEU B CA 1
ATOM 2693 C C . LEU B 1 127 ? -7.855 15.891 14.57 1 96.62 127 LEU B C 1
ATOM 2695 O O . LEU B 1 127 ? -7.883 16.422 15.68 1 96.62 127 LEU B O 1
ATOM 2699 N N . LYS B 1 128 ? -7.969 14.562 14.352 1 95.19 128 LYS B N 1
ATOM 2700 C CA . LYS B 1 128 ? -8.094 13.625 15.469 1 95.19 128 LYS B CA 1
ATOM 2701 C C . LYS B 1 128 ? -6.773 13.484 16.219 1 95.19 128 LYS B C 1
ATOM 2703 O O . LYS B 1 128 ? -6.758 13.234 17.422 1 95.19 128 LYS B O 1
ATOM 2708 N N . SER B 1 129 ? -5.695 13.562 15.516 1 95.25 129 SER B N 1
ATOM 2709 C CA . SER B 1 129 ? -4.336 13.438 16.031 1 95.25 129 SER B CA 1
ATOM 2710 C C . SER B 1 129 ? -3.32 14.008 15.039 1 95.25 129 SER B C 1
ATOM 2712 O O . SER B 1 129 ? -3.627 14.195 13.867 1 95.25 129 SER B O 1
ATOM 2714 N N . SER B 1 130 ? -2.197 14.414 15.625 1 96.75 130 SER B N 1
ATOM 2715 C CA . SER B 1 130 ? -1.064 14.648 14.742 1 96.75 130 SER B CA 1
ATOM 2716 C C . SER B 1 130 ? -0.588 13.352 14.094 1 96.75 130 SER B C 1
ATOM 2718 O O . SER B 1 130 ? -0.902 12.258 14.578 1 96.75 130 SER B O 1
ATOM 2720 N N . PHE B 1 131 ? 0.091 13.445 12.977 1 97.94 131 PHE B N 1
ATOM 2721 C CA . PHE B 1 131 ? 0.619 12.266 12.305 1 97.94 131 PHE B CA 1
ATOM 2722 C C . PHE B 1 131 ? 1.857 12.609 11.492 1 97.94 131 PHE B C 1
ATOM 2724 O O . PHE B 1 131 ? 2.045 13.766 11.102 1 97.94 131 PHE B O 1
ATOM 2731 N N . MET B 1 132 ? 2.627 11.656 11.297 1 98.06 132 MET B N 1
ATOM 2732 C CA . MET B 1 132 ? 3.828 11.836 10.484 1 98.06 132 MET B CA 1
ATOM 2733 C C . MET B 1 132 ? 4.25 10.523 9.844 1 98.06 132 MET B C 1
ATOM 2735 O O . MET B 1 132 ? 3.986 9.445 10.383 1 98.06 132 MET B O 1
ATOM 2739 N N . ALA B 1 133 ? 4.891 10.641 8.734 1 98.5 133 ALA B N 1
ATOM 2740 C CA . ALA B 1 133 ? 5.34 9.484 7.965 1 98.5 133 ALA B CA 1
ATOM 2741 C C . ALA B 1 133 ? 6.863 9.461 7.859 1 98.5 133 ALA B C 1
ATOM 2743 O O . ALA B 1 133 ? 7.516 10.5 7.926 1 98.5 133 ALA B O 1
ATOM 2744 N N . THR B 1 134 ? 7.391 8.344 7.73 1 98.12 134 THR B N 1
ATOM 2745 C CA . THR B 1 134 ? 8.766 8.125 7.297 1 98.12 134 THR B CA 1
ATOM 2746 C C . THR B 1 134 ? 8.875 6.852 6.469 1 98.12 134 THR B C 1
ATOM 2748 O O . THR B 1 134 ? 7.879 6.176 6.219 1 98.12 134 THR B O 1
ATOM 2751 N N . CYS B 1 135 ? 10.047 6.594 5.898 1 98 135 CYS B N 1
ATOM 2752 C CA . CYS B 1 135 ? 10.297 5.383 5.129 1 98 135 CYS B CA 1
ATOM 2753 C C . CYS B 1 135 ? 11.617 4.742 5.531 1 98 135 CYS B C 1
ATOM 2755 O O . CYS B 1 135 ? 12.492 5.41 6.09 1 98 135 CYS B O 1
ATOM 2757 N N . CYS B 1 136 ? 11.695 3.475 5.309 1 98 136 CYS B N 1
ATOM 2758 C CA . CYS B 1 136 ? 12.875 2.686 5.621 1 98 136 CYS B CA 1
ATOM 2759 C C . CYS B 1 136 ? 13.195 1.703 4.5 1 98 136 CYS B C 1
ATOM 2761 O O . CYS B 1 136 ? 12.312 1.36 3.705 1 98 136 CYS B O 1
ATOM 2763 N N . SER B 1 137 ? 14.43 1.354 4.438 1 97.62 137 SER B N 1
ATOM 2764 C CA . SER B 1 137 ? 14.859 0.283 3.545 1 97.62 137 SER B CA 1
ATOM 2765 C C . SER B 1 137 ? 15.75 -0.722 4.27 1 97.62 137 SER B C 1
ATOM 2767 O O . SER B 1 137 ? 16.344 -0.399 5.297 1 97.62 137 SER B O 1
ATOM 2769 N N . ILE B 1 138 ? 15.734 -1.889 3.803 1 97.62 138 ILE B N 1
ATOM 2770 C CA . ILE B 1 138 ? 16.656 -2.924 4.266 1 97.62 138 ILE B CA 1
ATOM 2771 C C . ILE B 1 138 ? 17.594 -3.324 3.131 1 97.62 138 ILE B C 1
ATOM 2773 O O . ILE B 1 138 ? 17.141 -3.73 2.057 1 97.62 138 ILE B O 1
ATOM 2777 N N . SER B 1 139 ? 18.844 -3.219 3.387 1 95.25 139 SER B N 1
ATOM 2778 C CA . SER B 1 139 ? 19.844 -3.566 2.377 1 95.25 139 SER B CA 1
ATOM 2779 C C . SER B 1 139 ? 19.984 -5.078 2.232 1 95.25 139 SER B C 1
ATOM 2781 O O . SER B 1 139 ? 19.422 -5.836 3.031 1 95.25 139 SER B O 1
ATOM 2783 N N . THR B 1 140 ? 20.719 -5.484 1.21 1 89.56 140 THR B N 1
ATOM 2784 C CA . THR B 1 140 ? 20.984 -6.898 0.97 1 89.56 140 THR B CA 1
ATOM 2785 C C . THR B 1 140 ? 21.734 -7.516 2.145 1 89.56 140 THR B C 1
ATOM 2787 O O . THR B 1 140 ? 21.625 -8.719 2.391 1 89.56 140 THR B O 1
ATOM 2790 N N . GLU B 1 141 ? 22.453 -6.695 2.879 1 91.12 141 GLU B N 1
ATOM 2791 C CA . GLU B 1 141 ? 23.219 -7.156 4.027 1 91.12 141 GLU B CA 1
ATOM 2792 C C . GLU B 1 141 ? 22.391 -7.145 5.301 1 91.12 141 GLU B C 1
ATOM 2794 O O . GLU B 1 141 ? 22.859 -7.543 6.367 1 91.12 141 GLU B O 1
ATOM 2799 N N . GLY B 1 142 ? 21.188 -6.684 5.191 1 91.12 142 GLY B N 1
ATOM 2800 C CA . GLY B 1 142 ? 20.281 -6.703 6.324 1 91.12 142 GLY B CA 1
ATOM 2801 C C . GLY B 1 142 ? 20.297 -5.41 7.121 1 91.12 142 GLY B C 1
ATOM 2802 O O . GLY B 1 142 ? 19.672 -5.324 8.18 1 91.12 142 GLY B O 1
ATOM 2803 N N . GLU B 1 143 ? 20.922 -4.422 6.59 1 94.62 143 GLU B N 1
ATOM 2804 C CA . GLU B 1 143 ? 20.984 -3.135 7.281 1 94.62 143 GLU B CA 1
ATOM 2805 C C . GLU B 1 143 ? 19.719 -2.32 7.051 1 94.62 14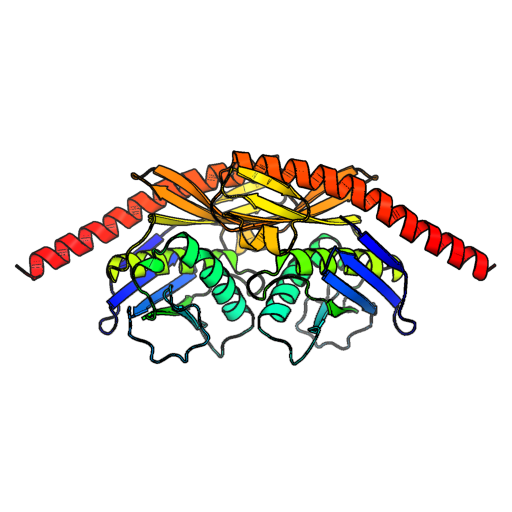3 GLU B C 1
ATOM 2807 O O . GLU B 1 143 ? 19.266 -2.164 5.91 1 94.62 143 GLU B O 1
ATOM 2812 N N . ILE B 1 144 ? 19.188 -1.831 8.148 1 96.69 144 ILE B N 1
ATOM 2813 C CA . ILE B 1 144 ? 18 -0.993 8.078 1 96.69 144 ILE B CA 1
ATOM 2814 C C . ILE B 1 144 ? 18.406 0.479 8.031 1 96.69 144 ILE B C 1
ATOM 2816 O O . ILE B 1 144 ? 19.172 0.945 8.883 1 96.69 144 ILE B O 1
ATOM 2820 N N . LYS B 1 145 ? 17.938 1.16 7.07 1 96.56 145 LYS B N 1
ATOM 2821 C CA . LYS B 1 145 ? 18.188 2.59 6.93 1 96.56 145 LYS B CA 1
ATOM 2822 C C . LYS B 1 145 ? 16.891 3.389 6.926 1 96.56 145 LYS B C 1
ATOM 2824 O O . LYS B 1 145 ? 15.992 3.113 6.129 1 96.56 145 LYS B O 1
ATOM 2829 N N . THR B 1 146 ? 16.828 4.34 7.852 1 95.88 146 THR B N 1
ATOM 2830 C CA . THR B 1 146 ? 15.711 5.27 7.84 1 95.88 146 THR B CA 1
ATOM 2831 C C . THR B 1 146 ? 15.961 6.406 6.852 1 95.88 146 THR B C 1
ATOM 2833 O O . THR B 1 146 ? 17.094 6.848 6.68 1 95.88 146 THR B O 1
ATOM 2836 N N . SER B 1 147 ? 14.914 6.793 6.168 1 95.38 147 SER B N 1
ATOM 2837 C CA . SER B 1 147 ? 14.984 7.863 5.18 1 95.38 147 SER B CA 1
ATOM 2838 C C . SER B 1 147 ? 16.031 7.566 4.117 1 95.38 147 SER B C 1
ATOM 2840 O O . SER B 1 147 ? 16.906 8.398 3.852 1 95.38 147 SER B O 1
ATOM 2842 N N . PRO B 1 148 ? 15.883 6.426 3.525 1 95.75 148 PRO B N 1
ATOM 2843 C CA . PRO B 1 148 ? 16.875 6.035 2.514 1 95.75 148 PRO B CA 1
ATOM 2844 C C . PRO B 1 148 ? 16.906 6.996 1.325 1 95.75 148 PRO B C 1
ATOM 2846 O O . PRO B 1 148 ? 15.875 7.555 0.948 1 95.75 148 PRO B O 1
ATOM 2849 N N . THR B 1 149 ? 18.094 7.145 0.756 1 93.69 149 THR B N 1
ATOM 2850 C CA . THR B 1 149 ? 18.25 7.891 -0.488 1 93.69 149 THR B CA 1
ATOM 2851 C C . THR B 1 149 ? 17.766 7.066 -1.676 1 93.69 149 THR B C 1
ATOM 2853 O O . THR B 1 149 ? 17.422 5.891 -1.523 1 93.69 149 THR B O 1
ATOM 2856 N N . SER B 1 150 ? 17.734 7.746 -2.779 1 92.56 150 SER B N 1
ATOM 2857 C CA . SER B 1 150 ? 17.375 7.039 -4.004 1 92.56 150 SER B CA 1
ATOM 2858 C C . SER B 1 150 ? 18.297 5.844 -4.242 1 92.56 150 SER B C 1
ATOM 2860 O O . SER B 1 150 ? 17.844 4.777 -4.652 1 92.56 150 SER B O 1
ATOM 2862 N N . SER B 1 151 ? 19.547 6.062 -4.043 1 92.19 151 SER B N 1
ATOM 2863 C CA . SER B 1 151 ? 20.516 4.988 -4.223 1 92.19 151 SER B CA 1
ATOM 2864 C C . SER B 1 151 ? 20.281 3.854 -3.23 1 92.19 151 SER B C 1
ATOM 2866 O O . SER B 1 151 ? 20.422 2.68 -3.574 1 92.19 151 SER B O 1
ATOM 2868 N N . ASP B 1 152 ? 19.875 4.18 -2.008 1 93.56 152 ASP B N 1
ATOM 2869 C CA . ASP B 1 152 ? 19.578 3.172 -0.997 1 93.56 152 ASP B CA 1
ATOM 2870 C C . ASP B 1 152 ? 18.375 2.324 -1.415 1 93.56 152 ASP B C 1
ATOM 2872 O O . ASP B 1 152 ? 18.375 1.104 -1.252 1 93.56 152 ASP B O 1
ATOM 2876 N N . LEU B 1 153 ? 17.391 2.969 -1.945 1 91.38 153 LEU B N 1
ATOM 2877 C CA . LEU B 1 153 ? 16.172 2.277 -2.363 1 91.38 153 LEU B CA 1
ATOM 2878 C C . LEU B 1 153 ? 16.453 1.3 -3.496 1 91.38 153 LEU B C 1
ATOM 2880 O O . LEU B 1 153 ? 16.031 0.147 -3.455 1 91.38 153 LEU B O 1
ATOM 2884 N N . CYS B 1 154 ? 17.25 1.728 -4.453 1 88.06 154 CYS B N 1
ATOM 2885 C CA . CYS B 1 154 ? 17.578 0.909 -5.613 1 88.06 154 CYS B CA 1
ATOM 2886 C C . CYS B 1 154 ? 18.391 -0.313 -5.207 1 88.06 154 CYS B C 1
ATOM 2888 O O . CYS B 1 154 ? 18.266 -1.377 -5.816 1 88.06 154 CYS B O 1
ATOM 2890 N N . GLY B 1 155 ? 19.094 -0.214 -4.234 1 87.38 155 GLY B N 1
ATOM 2891 C CA . GLY B 1 155 ? 19.953 -1.306 -3.805 1 87.38 155 GLY B CA 1
ATOM 2892 C C . GLY B 1 155 ? 19.359 -2.121 -2.672 1 87.38 155 GLY B C 1
ATOM 2893 O O . GLY B 1 155 ? 20.016 -3.035 -2.152 1 87.38 155 GLY B O 1
ATOM 2894 N N . SER B 1 156 ? 18.109 -1.844 -2.34 1 90.88 156 SER B N 1
ATOM 2895 C CA . SER B 1 156 ? 17.547 -2.486 -1.163 1 90.88 156 SER B CA 1
ATOM 2896 C C . SER B 1 156 ? 16.75 -3.74 -1.542 1 90.88 156 SER B C 1
ATOM 2898 O O . SER B 1 156 ? 16.328 -3.883 -2.688 1 90.88 156 SER B O 1
ATOM 2900 N N . PHE B 1 157 ? 16.641 -4.633 -0.56 1 91.31 157 PHE B N 1
ATOM 2901 C CA . PHE B 1 157 ? 15.852 -5.852 -0.69 1 91.31 157 PHE B CA 1
ATOM 2902 C C . PHE B 1 157 ? 14.383 -5.59 -0.353 1 91.31 157 PHE B C 1
ATOM 2904 O O . PHE B 1 157 ? 13.492 -6.285 -0.843 1 91.31 157 PHE B O 1
ATOM 2911 N N . SER B 1 158 ? 14.25 -4.637 0.5 1 96.25 158 SER B N 1
ATOM 2912 C CA . SER B 1 158 ? 12.898 -4.281 0.917 1 96.25 158 SER B CA 1
ATOM 2913 C C . SER B 1 158 ? 12.812 -2.816 1.325 1 96.25 158 SER B C 1
ATOM 2915 O O . SER B 1 158 ? 13.82 -2.207 1.688 1 96.25 158 SER B O 1
ATOM 2917 N N . HIS B 1 159 ? 11.695 -2.221 1.208 1 97 159 HIS B N 1
ATOM 2918 C CA . HIS B 1 159 ? 11.461 -0.849 1.646 1 97 159 HIS B CA 1
ATOM 2919 C C . HIS B 1 159 ? 10.07 -0.685 2.236 1 97 159 HIS B C 1
ATOM 2921 O O . HIS B 1 159 ? 9.188 -1.512 1.994 1 97 159 HIS B O 1
ATOM 2927 N N . PHE B 1 160 ? 9.93 0.379 3.043 1 98 160 PHE B N 1
ATOM 2928 C CA . PHE B 1 160 ? 8.734 0.549 3.861 1 98 160 PHE B CA 1
ATOM 2929 C C . PHE B 1 160 ? 8.336 2.018 3.941 1 98 160 PHE B C 1
ATOM 2931 O O . PHE B 1 160 ? 9.195 2.9 3.939 1 98 160 PHE B O 1
ATOM 2938 N N . VAL B 1 161 ? 7.059 2.246 3.971 1 98.19 161 VAL B N 1
ATOM 2939 C CA . VAL B 1 161 ? 6.516 3.525 4.41 1 98.19 161 VAL B CA 1
ATOM 2940 C C . VAL B 1 161 ? 5.664 3.322 5.664 1 98.19 161 VAL B C 1
ATOM 2942 O O . VAL B 1 161 ? 4.82 2.424 5.707 1 98.19 161 VAL B O 1
ATOM 2945 N N . VAL B 1 162 ? 5.938 4.137 6.652 1 98.56 162 VAL B N 1
ATOM 2946 C CA . VAL B 1 162 ? 5.277 3.98 7.945 1 98.56 162 VAL B CA 1
ATOM 2947 C C . VAL B 1 162 ? 4.691 5.32 8.391 1 98.56 162 VAL B C 1
ATOM 2949 O O . VAL B 1 162 ? 5.348 6.359 8.281 1 98.56 162 VAL B O 1
ATOM 2952 N N . VAL B 1 163 ? 3.455 5.305 8.82 1 98.69 163 VAL B N 1
ATOM 2953 C CA . VAL B 1 163 ? 2.801 6.492 9.367 1 98.69 163 VAL B CA 1
ATOM 2954 C C . VAL B 1 163 ? 2.33 6.215 10.789 1 98.69 163 VAL B C 1
ATOM 2956 O O . VAL B 1 163 ? 1.634 5.227 11.039 1 98.69 163 VAL B O 1
ATOM 2959 N N . TYR B 1 164 ? 2.705 7.059 11.688 1 98.62 164 TYR B N 1
ATOM 2960 C CA . TYR B 1 164 ? 2.223 6.992 13.062 1 98.62 164 TYR B CA 1
ATOM 2961 C C . TYR B 1 164 ? 1.374 8.211 13.398 1 98.62 164 TYR B C 1
ATOM 2963 O O . TYR B 1 164 ? 1.645 9.32 12.922 1 98.62 164 TYR B O 1
ATOM 2971 N N . SER B 1 165 ? 0.409 7.977 14.195 1 97.88 165 SER B N 1
ATOM 2972 C CA . SER B 1 165 ? -0.222 9.102 14.891 1 97.88 165 SER B CA 1
ATOM 2973 C C . SER B 1 165 ? 0.594 9.531 16.094 1 97.88 165 SER B C 1
ATOM 2975 O O . SER B 1 165 ? 1.378 8.75 16.641 1 97.88 165 SER B O 1
ATOM 2977 N N . ILE B 1 166 ? 0.45 10.734 16.406 1 96.62 166 ILE B N 1
ATOM 2978 C CA . ILE B 1 166 ? 1.136 11.328 17.547 1 96.62 166 ILE B CA 1
ATOM 2979 C C . ILE B 1 166 ? 0.122 12.016 18.453 1 96.62 166 ILE B C 1
ATOM 2981 O O . ILE B 1 166 ? -0.638 12.875 18.016 1 96.62 166 ILE B O 1
ATOM 2985 N N . LYS B 1 167 ? 0.09 11.594 19.656 1 93.06 167 LYS B N 1
ATOM 2986 C CA . LYS B 1 167 ? -0.753 12.18 20.688 1 93.06 167 LYS B CA 1
ATOM 2987 C C . LYS B 1 167 ? 0.067 12.555 21.922 1 93.06 167 LYS B C 1
ATOM 2989 O O . LYS B 1 167 ? 0.897 11.766 22.391 1 93.06 167 LYS B O 1
ATOM 2994 N N . ASN B 1 168 ? -0.182 13.734 22.406 1 91.44 168 ASN B N 1
ATOM 2995 C CA . ASN B 1 168 ? 0.553 14.234 23.562 1 91.44 168 ASN B CA 1
ATOM 2996 C C . ASN B 1 168 ? 2.062 14.133 23.359 1 91.44 168 ASN B C 1
ATOM 2998 O O . ASN B 1 168 ? 2.781 13.656 24.234 1 91.44 168 ASN B O 1
ATOM 3002 N N . HIS B 1 169 ? 2.494 14.414 22.188 1 88.62 169 HIS B N 1
ATOM 3003 C CA . HIS B 1 169 ? 3.889 14.5 21.766 1 88.62 169 HIS B CA 1
ATOM 3004 C C . HIS B 1 169 ? 4.566 13.133 21.828 1 88.62 169 HIS B C 1
ATOM 3006 O O . HIS B 1 169 ? 5.793 13.047 21.922 1 88.62 169 HIS B O 1
ATOM 3012 N N . GLN B 1 170 ? 3.77 12.078 21.844 1 94.19 170 GLN B N 1
ATOM 3013 C CA . GLN B 1 170 ? 4.289 10.719 21.859 1 94.19 170 GLN B CA 1
ATOM 3014 C C . GLN B 1 170 ? 3.717 9.898 20.719 1 94.19 170 GLN B C 1
ATOM 3016 O O . GLN B 1 170 ? 2.564 10.086 20.312 1 94.19 170 GLN B O 1
ATOM 3021 N N . ILE B 1 171 ? 4.59 8.969 20.297 1 96.44 171 ILE B N 1
ATOM 3022 C CA . ILE B 1 171 ? 4.113 8.031 19.297 1 96.44 171 ILE B CA 1
ATOM 3023 C C . ILE B 1 171 ? 2.91 7.258 19.828 1 96.44 171 ILE B C 1
ATOM 3025 O O . ILE B 1 171 ? 2.92 6.809 20.984 1 96.44 171 ILE B O 1
ATOM 3029 N N . ASP B 1 172 ? 1.885 7.211 19.016 1 95.94 172 ASP B N 1
ATOM 3030 C CA . ASP B 1 172 ? 0.661 6.535 19.438 1 95.94 172 ASP B CA 1
ATOM 3031 C C . ASP B 1 172 ? 0.404 5.289 18.594 1 95.94 172 ASP B C 1
ATOM 3033 O O . ASP B 1 172 ? 1.042 4.254 18.781 1 95.94 172 ASP B O 1
ATOM 3037 N N . ASN B 1 173 ? -0.474 5.387 17.609 1 96.56 173 ASN B N 1
ATOM 3038 C CA . ASN B 1 173 ? -0.86 4.23 16.812 1 96.56 173 ASN B CA 1
ATOM 3039 C C . ASN B 1 173 ? -0.276 4.312 15.398 1 96.56 173 ASN B C 1
ATOM 3041 O O . ASN B 1 173 ? 0.052 5.398 14.922 1 96.56 173 ASN B O 1
ATOM 3045 N N . LEU B 1 174 ? -0.081 3.113 14.875 1 98.06 174 LEU B N 1
ATOM 3046 C CA . LEU B 1 174 ? 0.135 3.049 13.43 1 98.06 174 LEU B CA 1
ATOM 3047 C C . LEU B 1 174 ? -1.139 3.408 12.672 1 98.06 174 LEU B C 1
ATOM 3049 O O . LEU B 1 174 ? -2.238 3.025 13.078 1 98.06 174 LEU B O 1
ATOM 3053 N N . LEU B 1 175 ? -0.977 4.164 11.617 1 98 175 LEU B N 1
ATOM 3054 C CA . LEU B 1 175 ? -2.104 4.535 10.773 1 98 175 LEU B CA 1
ATOM 3055 C C . LEU B 1 175 ? -1.996 3.865 9.406 1 98 175 LEU B C 1
ATOM 3057 O O . LEU B 1 175 ? -3.002 3.691 8.711 1 98 175 LEU B O 1
ATOM 3061 N N . PHE B 1 176 ? -0.789 3.66 9.055 1 97.31 176 PHE B N 1
ATOM 3062 C CA . PHE B 1 176 ? -0.467 3.092 7.754 1 97.31 176 PHE B CA 1
ATOM 3063 C C . PHE B 1 176 ? 0.906 2.432 7.777 1 97.31 176 PHE B C 1
ATOM 3065 O O . PHE B 1 176 ? 1.841 2.947 8.391 1 97.31 176 PHE B O 1
ATOM 3072 N N . CYS B 1 177 ? 1.032 1.319 7.172 1 97.19 177 CYS B N 1
ATOM 3073 C CA . CYS B 1 177 ? 2.307 0.641 6.961 1 97.19 177 CYS B CA 1
ATOM 3074 C C . CYS B 1 177 ? 2.299 -0.147 5.656 1 97.19 177 CYS B C 1
ATOM 3076 O O . CYS B 1 177 ? 1.389 -0.941 5.414 1 97.19 177 CYS B O 1
ATOM 3078 N N . ASP B 1 178 ? 3.188 0.156 4.926 1 95.44 178 ASP B N 1
ATOM 3079 C CA . ASP B 1 178 ? 3.371 -0.562 3.668 1 95.44 178 ASP B CA 1
ATOM 3080 C C . ASP B 1 178 ? 4.789 -1.119 3.555 1 95.44 178 ASP B C 1
ATOM 3082 O O . ASP B 1 178 ? 5.762 -0.402 3.785 1 95.44 178 ASP B O 1
ATOM 3086 N N . GLY B 1 179 ? 4.926 -2.391 3.299 1 96 179 GLY B N 1
ATOM 3087 C CA . GLY B 1 179 ? 6.215 -3.031 3.104 1 96 179 GLY B CA 1
ATOM 3088 C C . GLY B 1 179 ? 6.273 -3.889 1.854 1 96 179 GLY B C 1
ATOM 3089 O O . GLY B 1 179 ? 5.352 -4.664 1.582 1 96 179 GLY B O 1
ATOM 3090 N N . LEU B 1 180 ? 7.301 -3.744 1.145 1 95.25 180 LEU B N 1
ATOM 3091 C CA . LEU B 1 180 ? 7.5 -4.492 -0.091 1 95.25 180 LEU B CA 1
ATOM 3092 C C . LEU B 1 180 ? 8.914 -5.059 -0.161 1 95.25 180 LEU B C 1
ATOM 3094 O O . LEU B 1 180 ? 9.875 -4.398 0.247 1 95.25 180 LEU B O 1
ATOM 3098 N N . GLY B 1 181 ? 8.992 -6.242 -0.804 1 94.56 181 GLY B N 1
ATOM 3099 C CA . GLY B 1 181 ? 10.258 -6.938 -0.918 1 94.56 181 GLY B CA 1
ATOM 3100 C C . GLY B 1 181 ? 10.328 -8.203 -0.083 1 94.56 181 GLY B C 1
ATOM 3101 O O . GLY B 1 181 ? 9.297 -8.82 0.198 1 94.56 181 GLY B O 1
ATOM 3102 N N . THR B 1 182 ? 11.547 -8.648 0.233 1 95.19 182 THR B N 1
ATOM 3103 C CA . THR B 1 182 ? 11.742 -9.836 1.06 1 95.19 182 THR B CA 1
ATOM 3104 C C . THR B 1 182 ? 12.258 -9.453 2.445 1 95.19 182 THR B C 1
ATOM 3106 O O . THR B 1 182 ? 13.32 -8.852 2.57 1 95.19 182 THR B O 1
ATOM 3109 N N . PHE B 1 183 ? 11.398 -9.805 3.488 1 97 183 PHE B N 1
ATOM 3110 C CA . PHE B 1 183 ? 11.781 -9.43 4.844 1 97 183 PHE B CA 1
ATOM 3111 C C . PHE B 1 183 ? 11.133 -10.359 5.867 1 97 183 PHE B C 1
ATOM 3113 O O . PHE B 1 183 ? 10.125 -11 5.574 1 97 183 PHE B O 1
ATOM 3120 N N . THR B 1 184 ? 11.711 -10.43 7.02 1 96.12 184 THR B N 1
ATOM 3121 C CA . THR B 1 184 ? 11.172 -11.242 8.109 1 96.12 184 THR B CA 1
ATOM 3122 C C . THR B 1 184 ? 10.273 -10.406 9.016 1 96.12 184 THR B C 1
ATOM 3124 O O . THR B 1 184 ? 10.305 -9.18 8.953 1 96.12 184 THR B O 1
ATOM 3127 N N . GLN B 1 185 ? 9.5 -11.094 9.836 1 96.19 185 GLN B N 1
ATOM 3128 C CA . GLN B 1 185 ? 8.695 -10.391 10.828 1 96.19 185 GLN B CA 1
ATOM 3129 C C . GLN B 1 185 ? 9.586 -9.578 11.766 1 96.19 185 GLN B C 1
ATOM 3131 O O . GLN B 1 185 ? 9.25 -8.438 12.117 1 96.19 185 GLN B O 1
ATOM 3136 N N . LYS B 1 186 ? 10.68 -10.188 12.141 1 96.06 186 LYS B N 1
ATOM 3137 C CA . LYS B 1 186 ? 11.609 -9.492 13.031 1 96.06 186 LYS B CA 1
ATOM 3138 C C . LYS B 1 186 ? 12.125 -8.203 12.391 1 96.06 186 LYS B C 1
ATOM 3140 O O . LYS B 1 186 ? 12.219 -7.168 13.055 1 96.06 186 LYS B O 1
ATOM 3145 N N . GLN B 1 187 ? 12.477 -8.266 11.141 1 96.56 187 GLN B N 1
ATOM 3146 C CA . GLN B 1 187 ? 12.953 -7.09 10.422 1 96.56 187 GLN B CA 1
ATOM 3147 C C . GLN B 1 187 ? 11.875 -6.008 10.359 1 96.56 187 GLN B C 1
ATOM 3149 O O . GLN B 1 187 ? 12.18 -4.82 10.492 1 96.56 187 GLN B O 1
ATOM 3154 N N . LEU B 1 188 ? 10.648 -6.418 10.18 1 97.44 188 LEU B N 1
ATOM 3155 C CA . LEU B 1 188 ? 9.547 -5.461 10.156 1 97.44 188 LEU B CA 1
ATOM 3156 C C . LEU B 1 188 ? 9.414 -4.762 11.508 1 97.44 188 LEU B C 1
ATOM 3158 O O . LEU B 1 188 ? 9.227 -3.543 11.562 1 97.44 188 LEU B O 1
ATOM 3162 N N . PHE B 1 189 ? 9.562 -5.508 12.539 1 96.38 189 PHE B N 1
ATOM 3163 C CA . PHE B 1 189 ? 9.461 -4.926 13.875 1 96.38 189 PHE B CA 1
ATOM 3164 C C . PHE B 1 189 ? 10.578 -3.91 14.102 1 96.38 189 PHE B C 1
ATOM 3166 O O . PHE B 1 189 ? 10.344 -2.85 14.688 1 96.38 189 PHE B O 1
ATOM 3173 N N . ASP B 1 190 ? 11.742 -4.27 13.688 1 97.56 190 ASP B N 1
ATOM 3174 C CA . ASP B 1 190 ? 12.875 -3.35 13.805 1 97.56 190 ASP B CA 1
ATOM 3175 C C . ASP B 1 190 ? 12.625 -2.072 13 1 97.56 190 ASP B C 1
ATOM 3177 O O . ASP B 1 190 ? 12.945 -0.975 13.461 1 97.56 190 ASP B O 1
ATOM 3181 N N . VAL B 1 191 ? 12.07 -2.266 11.859 1 98 191 VAL B N 1
ATOM 3182 C CA . VAL B 1 191 ? 11.742 -1.141 10.992 1 98 191 VAL B CA 1
ATOM 3183 C C . VAL B 1 191 ? 10.742 -0.223 11.695 1 98 191 VAL B C 1
ATOM 3185 O O . VAL B 1 191 ? 10.898 1 11.688 1 98 191 VAL B O 1
ATOM 3188 N N . LEU B 1 192 ? 9.75 -0.801 12.328 1 98.19 192 LEU B N 1
ATOM 3189 C CA . LEU B 1 192 ? 8.719 -0.02 13 1 98.19 192 LEU B CA 1
ATOM 3190 C C . LEU B 1 192 ? 9.297 0.752 14.18 1 98.19 192 LEU B C 1
ATOM 3192 O O . LEU B 1 192 ? 8.961 1.919 14.391 1 98.19 192 LEU B O 1
ATOM 3196 N N . ASP B 1 193 ? 10.188 0.136 14.867 1 97.81 193 ASP B N 1
ATOM 3197 C CA . ASP B 1 193 ? 10.82 0.789 16 1 97.81 193 ASP B CA 1
ATOM 3198 C C . ASP B 1 193 ? 11.68 1.968 15.555 1 97.81 193 ASP B C 1
ATOM 3200 O O . ASP B 1 193 ? 11.633 3.043 16.156 1 97.81 193 ASP B O 1
ATOM 3204 N N . ARG B 1 194 ? 12.445 1.728 14.562 1 97.88 194 ARG B N 1
ATOM 3205 C CA . ARG B 1 194 ? 13.305 2.783 14.039 1 97.88 194 ARG B CA 1
ATOM 3206 C C . ARG B 1 194 ? 12.484 3.928 13.461 1 97.88 194 ARG B C 1
ATOM 3208 O O . ARG B 1 194 ? 12.852 5.098 13.602 1 97.88 194 ARG B O 1
ATOM 3215 N N . SER B 1 195 ? 11.43 3.533 12.789 1 98.06 195 SER B N 1
ATOM 3216 C CA . SER B 1 195 ? 10.539 4.539 12.219 1 98.06 195 SER B CA 1
ATOM 3217 C C . SER B 1 195 ? 9.914 5.402 13.312 1 98.06 195 SER B C 1
ATOM 3219 O O . SER B 1 195 ? 9.828 6.625 13.172 1 98.06 195 SER B O 1
ATOM 3221 N N . ALA B 1 196 ? 9.469 4.766 14.391 1 97.81 196 ALA B N 1
ATOM 3222 C CA . ALA B 1 196 ? 8.883 5.496 15.516 1 97.81 196 ALA B CA 1
ATOM 3223 C C . ALA B 1 196 ? 9.867 6.512 16.078 1 97.81 196 ALA B C 1
ATOM 3225 O O . ALA B 1 196 ? 9.508 7.656 16.359 1 97.81 196 ALA B O 1
ATOM 3226 N N . SER B 1 197 ? 11.078 6.094 16.25 1 97.31 197 SER B N 1
ATOM 3227 C CA . SER B 1 197 ? 12.117 6.965 16.797 1 97.31 197 SER B CA 1
ATOM 3228 C C . SER B 1 197 ? 12.383 8.156 15.883 1 97.31 197 SER B C 1
ATOM 3230 O O . SER B 1 197 ? 12.5 9.289 16.344 1 97.31 197 SER B O 1
ATOM 3232 N N . GLU B 1 198 ? 12.453 7.879 14.609 1 96.88 198 GLU B N 1
ATOM 3233 C CA . GLU B 1 198 ? 12.711 8.945 13.656 1 96.88 198 GLU B CA 1
ATOM 3234 C C . GLU B 1 198 ? 11.547 9.93 13.594 1 96.88 198 GLU B C 1
ATOM 3236 O O . GLU B 1 198 ? 11.75 11.141 13.516 1 96.88 198 GLU B O 1
ATOM 3241 N N . ILE B 1 199 ? 10.359 9.375 13.578 1 97 199 ILE B N 1
ATOM 3242 C CA . ILE B 1 199 ? 9.164 10.211 13.516 1 97 199 ILE B CA 1
ATOM 3243 C C . ILE B 1 199 ? 9.094 11.109 14.75 1 97 199 ILE B C 1
ATOM 3245 O O . ILE B 1 199 ? 8.727 12.281 14.648 1 97 199 ILE B O 1
ATOM 3249 N N . HIS B 1 200 ? 9.422 10.539 15.867 1 95.94 200 HIS B N 1
ATOM 3250 C CA . HIS B 1 200 ? 9.422 11.328 17.094 1 95.94 200 HIS B CA 1
ATOM 3251 C C . HIS B 1 200 ? 10.359 12.531 16.984 1 95.94 200 HIS B C 1
ATOM 3253 O O . HIS B 1 200 ? 9.992 13.648 17.328 1 95.94 200 HIS B O 1
ATOM 3259 N N . LEU B 1 201 ? 11.539 12.352 16.469 1 93.94 201 LEU B N 1
ATOM 3260 C CA . LEU B 1 201 ? 12.531 13.414 16.312 1 93.94 201 LEU B CA 1
ATOM 3261 C C . LEU B 1 201 ? 12.062 14.438 15.281 1 93.94 201 LEU B C 1
ATOM 3263 O O . LEU B 1 201 ? 12.156 15.641 15.508 1 93.94 201 LEU B O 1
ATOM 3267 N N . ASN B 1 202 ? 11.578 13.914 14.133 1 94.38 202 ASN B N 1
ATOM 3268 C CA . ASN B 1 202 ? 11.125 14.797 13.062 1 94.38 202 ASN B CA 1
ATOM 3269 C C . ASN B 1 202 ? 9.938 15.648 13.5 1 94.38 202 ASN B C 1
ATOM 3271 O O . ASN B 1 202 ? 9.828 16.812 13.109 1 94.38 202 ASN B O 1
ATOM 3275 N N . PHE B 1 203 ? 9.078 15.047 14.273 1 94.88 203 PHE B N 1
ATOM 3276 C CA . PHE B 1 203 ? 7.898 15.766 14.75 1 94.88 203 PHE B CA 1
ATOM 3277 C C . PHE B 1 203 ? 8.297 16.938 15.633 1 94.88 203 PHE B C 1
ATOM 3279 O O . PHE B 1 203 ? 7.703 18.016 15.547 1 94.88 203 PHE B O 1
ATOM 3286 N N . GLN B 1 204 ? 9.258 16.75 16.484 1 92.06 204 GLN B N 1
ATOM 3287 C CA . GLN B 1 204 ? 9.75 17.828 17.328 1 92.06 204 GLN B CA 1
ATOM 3288 C C . GLN B 1 204 ? 10.273 18.984 16.484 1 92.06 204 GLN B C 1
ATOM 3290 O O . GLN B 1 204 ? 10.023 20.156 16.797 1 92.06 204 GLN B O 1
ATOM 3295 N N . GLN B 1 205 ? 10.906 18.641 15.453 1 89 205 GLN B N 1
ATOM 3296 C CA . GLN B 1 205 ? 11.445 19.656 14.562 1 89 205 GLN B CA 1
ATOM 3297 C C . GLN B 1 205 ? 10.328 20.422 13.859 1 89 205 GLN B C 1
ATOM 3299 O O . GLN B 1 205 ? 10.391 21.641 13.742 1 89 205 GLN B O 1
ATOM 3304 N N . ILE B 1 206 ? 9.359 19.734 13.414 1 90.06 206 ILE B N 1
ATOM 3305 C CA . ILE B 1 206 ? 8.273 20.328 12.656 1 90.06 206 ILE B CA 1
ATOM 3306 C C . ILE B 1 206 ? 7.422 21.203 13.578 1 90.06 206 ILE B C 1
ATOM 3308 O O . ILE B 1 206 ? 6.961 22.281 13.18 1 90.06 206 ILE B O 1
ATOM 3312 N N . ARG B 1 207 ? 7.207 20.75 14.742 1 88.25 207 ARG B N 1
ATOM 3313 C CA . ARG B 1 207 ? 6.449 21.531 15.719 1 88.25 207 ARG B CA 1
ATOM 3314 C C . ARG B 1 207 ? 7.102 22.875 15.969 1 88.25 207 ARG B C 1
ATOM 3316 O O . ARG B 1 207 ? 6.406 23.891 16.125 1 88.25 207 ARG B O 1
ATOM 3323 N N . GLN B 1 208 ? 8.352 22.875 15.992 1 85.94 208 GLN B N 1
ATOM 3324 C CA . GLN B 1 208 ? 9.086 24.125 16.203 1 85.94 208 GLN B CA 1
ATOM 3325 C C . GLN B 1 208 ? 8.859 25.078 15.031 1 85.94 208 GLN B C 1
ATOM 3327 O O . GLN B 1 208 ? 8.719 26.297 15.242 1 85.94 208 GLN B O 1
ATOM 3332 N N . VAL B 1 209 ? 8.805 24.531 13.898 1 81.88 209 VAL B N 1
ATOM 3333 C CA . VAL B 1 209 ? 8.617 25.344 12.703 1 81.88 209 VAL B CA 1
ATOM 3334 C C . VAL B 1 209 ? 7.195 25.906 12.68 1 81.88 209 VAL B C 1
ATOM 3336 O O . VAL B 1 209 ? 6.988 27.062 12.328 1 81.88 209 VAL B O 1
ATOM 3339 N N . ILE B 1 210 ? 6.234 25.094 13.094 1 83.5 210 ILE B N 1
ATOM 3340 C CA . ILE B 1 210 ? 4.828 25.484 13.094 1 83.5 210 ILE B CA 1
ATOM 3341 C C . ILE B 1 210 ? 4.59 26.547 14.164 1 83.5 210 ILE B C 1
ATOM 3343 O O . ILE B 1 210 ? 3.9 27.531 13.922 1 83.5 210 ILE B O 1
ATOM 3347 N N . SER B 1 211 ? 5.125 26.328 15.312 1 82.62 211 SER B N 1
ATOM 3348 C CA . SER B 1 211 ? 4.934 27.234 16.438 1 82.62 211 SER B CA 1
ATOM 3349 C C . SER B 1 211 ? 5.57 28.594 16.172 1 82.62 211 SER B C 1
ATOM 3351 O O . SER B 1 211 ? 5.035 29.625 16.562 1 82.62 211 SER B O 1
ATOM 3353 N N . SER B 1 212 ? 6.684 28.547 15.578 1 75.5 212 SER B N 1
ATOM 3354 C CA . SER B 1 212 ? 7.363 29.797 15.273 1 75.5 212 SER B CA 1
ATOM 3355 C C . SER B 1 212 ? 6.582 30.625 14.25 1 75.5 212 SER B C 1
ATOM 3357 O O . SER B 1 212 ? 6.66 31.844 14.234 1 75.5 212 SER B O 1
ATOM 3359 N N . HIS B 1 213 ? 5.859 29.953 13.438 1 66.81 213 HIS B N 1
ATOM 3360 C CA . HIS B 1 213 ? 5.023 30.609 12.438 1 66.81 213 HIS B CA 1
ATOM 3361 C C . HIS B 1 213 ? 3.818 31.281 13.078 1 66.81 213 HIS B C 1
ATOM 3363 O O . HIS B 1 213 ? 3.463 32.406 12.711 1 66.81 213 HIS B O 1
ATOM 3369 N N . VAL B 1 214 ? 3.191 30.578 14 1 59.91 214 VAL B N 1
ATOM 3370 C CA . VAL B 1 214 ? 2.041 31.141 14.703 1 59.91 214 VAL B CA 1
ATOM 3371 C C . VAL B 1 214 ? 2.473 32.375 15.508 1 59.91 214 VAL B C 1
ATOM 3373 O O . VAL B 1 214 ? 1.761 33.375 15.547 1 59.91 214 VAL B O 1
ATOM 3376 N N . SER B 1 215 ? 3.625 32.156 16.156 1 55.84 215 SER B N 1
ATOM 3377 C CA . SER B 1 215 ? 4.129 33.312 16.922 1 55.84 215 SER B CA 1
ATOM 3378 C C . SER B 1 215 ? 4.434 34.5 16.031 1 55.84 215 SER B C 1
ATOM 3380 O O . SER B 1 215 ? 4.203 35.656 16.406 1 55.84 215 SER B O 1
ATOM 3382 N N . GLN B 1 216 ? 4.895 34.156 14.883 1 50.59 216 GLN B N 1
ATOM 3383 C CA . GLN B 1 216 ? 5.223 35.219 13.953 1 50.59 216 GLN B CA 1
ATOM 3384 C C . GLN B 1 216 ? 3.959 35.844 13.375 1 50.59 216 GLN B C 1
ATOM 3386 O O . GLN B 1 216 ? 3.92 37.062 13.117 1 50.59 216 GLN B O 1
ATOM 3391 N N . ASN B 1 217 ? 2.943 35 13.18 1 48.5 217 ASN B N 1
ATOM 3392 C CA . ASN B 1 217 ? 1.687 35.531 12.664 1 48.5 217 ASN B CA 1
ATOM 3393 C C . ASN B 1 217 ? 0.909 36.281 13.75 1 48.5 217 ASN B C 1
ATOM 3395 O O . ASN B 1 217 ? 0.169 37.219 13.461 1 48.5 217 ASN B O 1
ATOM 3399 N N . TYR B 1 218 ? 0.952 35.812 14.977 1 44.81 218 TYR B N 1
ATOM 3400 C CA . TYR B 1 218 ? 0.339 36.531 16.078 1 44.81 218 TYR B CA 1
ATOM 3401 C C . TYR B 1 218 ? 1.05 37.875 16.312 1 44.81 218 TYR B C 1
ATOM 3403 O O . TYR B 1 218 ? 0.42 38.844 16.688 1 44.81 218 TYR B O 1
ATOM 3411 N N . ILE B 1 219 ? 2.318 37.906 16.141 1 40.47 219 ILE B N 1
ATOM 3412 C CA . ILE B 1 219 ? 2.963 39.188 16.359 1 40.47 219 ILE B CA 1
ATOM 3413 C C . ILE B 1 219 ? 2.518 40.188 15.289 1 40.47 219 ILE B C 1
ATOM 3415 O O . ILE B 1 219 ? 2.279 41.344 15.586 1 40.47 219 ILE B O 1
ATOM 3419 N N . TRP B 1 220 ? 2.357 39.656 14.086 1 40.16 220 TRP B N 1
ATOM 3420 C CA . TRP B 1 220 ? 2.086 40.719 13.102 1 40.16 220 TRP B CA 1
ATOM 3421 C C . TRP B 1 220 ? 0.641 41.188 13.203 1 40.16 220 TRP B C 1
ATOM 3423 O O . TRP B 1 220 ? 0.263 42.188 12.57 1 40.16 220 TRP B O 1
ATOM 3433 N N . LYS B 1 221 ? -0.224 40.281 13.688 1 41.72 221 LYS B N 1
ATOM 3434 C CA . LYS B 1 221 ? -1.559 40.875 13.781 1 41.72 221 LYS B CA 1
ATOM 3435 C C . LYS B 1 221 ? -1.693 41.75 15.023 1 41.72 221 LYS B C 1
ATOM 3437 O O . LYS B 1 221 ? -2.742 42.344 15.25 1 41.72 221 LYS B O 1
ATOM 3442 N N . ALA B 1 222 ? -0.697 41.75 15.82 1 34.53 222 ALA B N 1
ATOM 3443 C CA . ALA B 1 222 ? -0.859 42.781 16.859 1 34.53 222 ALA B CA 1
ATOM 3444 C C . ALA B 1 222 ? -0.354 44.125 16.391 1 34.53 222 ALA B C 1
ATOM 3446 O O . ALA B 1 222 ? 0.644 44.219 15.664 1 34.53 222 ALA B O 1
#

Organism: NCBI:txid460523

Sequence (444 aa):
MSIIVENDPLNQVDGSASYEFGATKVISSVTGPIESARPRNELPTKAYLDINIRPSSGVPSTRETLLEHKLGQLLPTVINLDQYPRQTIQIAVQILKNGEPKEYTARQLVAIINSVFVALINSGISLKSSFMATCCSISTEGEIKTSPTSSDLCGSFSHFVVVYSIKNHQIDNLLFCDGLGTFTQKQLFDVLDRSASEIHLNFQQIRQVISSHVSQNYIWKAMSIIVENDPLNQVDGSASYEFGATKVISSVTGPIESARPRNELPTKAYLDINIRPSSGVPSTRETLLEHKLGQLLPTVINLDQYPRQTIQIAVQILKNGEPKEYTARQLVAIINSVFVALINSGISLKSSFMATCCSISTEGEIKTSPTSSDLCGSFSHFVVVYSIKNHQIDNLLFCDGLGTFTQKQLFDVLDRSASEIHLNFQQIRQVISSHVSQNYIWKA

Solvent-accessible surface area (backbone atoms only — not comparable to full-atom values): 22749 Å² total; per-residue (Å²): 131,60,73,48,76,42,80,48,78,52,84,90,45,50,8,11,11,33,20,31,49,67,60,16,29,31,37,20,35,26,39,56,77,34,83,45,90,62,73,88,86,54,71,68,62,35,37,41,79,44,70,45,52,40,51,64,64,81,71,70,52,72,64,36,52,45,52,39,51,53,50,61,64,47,45,67,72,31,39,48,39,68,82,35,52,46,17,30,38,35,36,40,35,40,34,68,33,63,49,51,59,90,94,53,58,52,65,45,50,26,29,48,54,38,14,43,44,49,3,36,59,58,35,64,59,61,58,73,45,50,60,43,43,41,33,35,26,27,34,80,86,66,48,74,35,73,63,53,50,46,69,48,54,74,59,29,43,22,40,32,37,42,26,36,29,31,52,96,93,31,85,62,34,35,37,34,36,38,37,43,35,63,43,46,72,67,56,50,51,52,50,51,52,53,46,51,55,49,40,54,57,51,46,58,54,48,48,51,54,53,49,52,48,50,53,51,50,53,52,65,74,97,131,61,73,49,73,42,79,48,78,50,85,92,48,50,9,11,10,30,19,31,50,67,60,17,30,30,38,19,36,27,39,57,77,35,86,47,91,62,73,88,86,53,71,68,63,34,38,41,78,47,69,46,52,39,52,63,63,82,69,70,51,72,63,36,52,46,52,38,51,55,48,62,64,45,46,68,72,31,39,47,39,67,81,36,50,47,16,30,38,36,36,42,34,42,34,68,33,62,51,50,58,88,92,54,56,52,66,46,51,25,30,47,54,39,14,43,44,49,3,36,58,58,36,63,60,60,58,73,46,49,59,44,44,42,32,33,27,28,34,81,87,66,50,75,36,73,64,54,50,46,70,48,55,73,59,30,44,22,42,30,35,42,26,35,28,32,53,94,93,32,83,63,34,36,36,34,38,39,38,43,35,63,43,46,72,66,55,50,52,51,48,52,53,54,44,50,55,49,43,54,56,52,47,57,54,49,49,51,55,52,51,53,46,51,54,51,52,54,52,66,72,95